Protein AF-0000000083612646 (afdb_homodimer)

Sequence (540 aa):
MTITIGLFGFGKTGSVVAKEIINDFECELKWVMRESAMHEGEYASKLLGFDHSEGKIYRIENICMDQFFKHNRVDVIIDFSSSSAVNVYKEAVKYGSKIVSAISNYDQEDIRKLKELSRQTAVLYSPNITVGINFLMEASKSLQKIAPNADIEIIEEHFRGKQDVSGTALRIAEELGLDKEQHVNSIRVGGIVGKHEVVFGLPNQTIRIVHESHNRAAFGQGAIYASKWIMGKETGIYSMEQALSLIMSGEEDLEKDAERFIADVPIKTSMTITIGLFGFGKTGSVVAKEIINDFECELKWVMRESAMHEGEYASKLLGFDHSEGKIYRIENICMDQFFKHNRVDVIIDFSSSSAVNVYKEAVKYGSKIVSAISNYDQEDIRKLKELSRQTAVLYSPNITVGINFLMEASKSLQKIAPNADIEIIEEHFRGKQDVSGTALRIAEELGLDKEQHVNSIRVGGIVGKHEVVFGLPNQTIRIVHESHNRAAFGQGAIYASKWIMGKETGIYSMEQALSLIMSGEEDLEKDAERFIADVPIKTS

Nearest PDB structures (foldseek):
  4ywj-assembly1_A  TM=8.643E-01  e=4.772E-23  Pseudomonas aeruginosa PAO1
  1vm6-assembly1_C  TM=8.651E-01  e=1.010E-22  Thermotoga maritima
  8d57-assembly2_F  TM=8.570E-01  e=3.311E-22  Acinetobacter baumannii
  3qy9-assembly1_A  TM=7.838E-01  e=2.491E-19  Staphylococcus aureus subsp. aureus COL
  3qy9-assembly1_D  TM=7.714E-01  e=3.229E-18  Staphylococcus aureus subsp. aureus COL

InterPro domains:
  IPR000846 Dihydrodipicolinate reductase, N-terminal [PF01113] (3-128)
  IPR022663 Dihydrodipicolinate reductase, C-terminal [PF05173] (132-244)
  IPR023940 Dihydrodipicolinate reductase [PIRSF000161] (2-245)
  IPR023940 Dihydrodipicolinate reductase [PTHR20836] (11-244)
  IPR036291 NAD(P)-binding domain superfamily [SSF51735] (3-246)

Secondary structure (DSSP, 8-state):
-PEEEEEE--SHHHHHHHHHHHH-TTEEEEEEEESS-TTTTSBHHHHTT-SS---EEEEGGG--HHHHHHHS--SEEEE-S-GGGGGGHHHHHTTT-EEEE--S---HHHHHHHHHHHTTSEEEE-SS--HHHHHHHHHHHHHHHH-TT-EEEEEEEE-TT--SPPHHHHHHHHHTT--HHHHEEEEE-TT--EEEEEEEEETTEEEEEEEEE-STHHHHHHHHHHHHHHTT--SEEE-HHHHHHHHHTT-----TTHHHHHHTS-----/-PEEEEEE--SHHHHHHHHHHHH-TTEEEEEEEESS-TTTTSBHHHHTT-SS---EEEEGGG--HHHHHHHS--SEEEE-S-GGGGGGHHHHHTTT-EEEE--S---HHHHHHHHHHHTTSEEEE-SS--HHHHHHHHHHHHHHHH-TT-EEEEEEEE-TT--SPPHHHHHHHHHTT--HHHHEEEEE-TT--EEEEEEEEETTEEEEEEEEE-STHHHHHHHHHHHHHHTT--SEEE-HHHHHHHHHTT-----TTHHHHHHTS-----

Solvent-accessible surface area (backbone atoms only — not comparable to full-atom values): 28483 Å² total; per-residue (Å²): 135,66,46,33,28,32,34,31,26,66,54,82,65,22,44,40,26,48,51,46,38,61,71,34,89,55,37,39,42,60,31,31,35,30,79,58,70,75,62,53,74,35,33,51,30,44,78,71,72,45,92,56,88,35,16,42,26,40,37,55,88,79,48,62,56,53,62,48,27,70,77,57,65,35,53,30,36,39,32,56,50,63,71,68,56,66,77,53,46,65,44,36,42,74,67,62,22,26,41,38,35,40,53,78,72,66,51,66,69,51,49,52,51,50,54,58,48,9,74,76,25,29,28,35,53,26,52,69,43,31,62,50,58,29,45,47,49,52,51,48,52,35,48,39,69,76,42,73,83,43,47,70,41,34,39,36,36,24,21,57,81,61,80,69,80,56,65,65,59,49,48,50,25,54,76,70,71,45,60,51,85,81,34,53,42,81,45,61,47,73,81,40,66,33,32,42,33,43,38,37,42,46,85,42,30,38,34,38,38,37,28,34,40,69,43,71,50,24,47,19,54,15,49,51,50,50,51,62,59,48,73,79,48,63,60,29,54,43,33,55,52,55,58,50,50,34,60,56,46,66,45,64,90,70,85,77,71,50,67,65,62,66,70,72,55,80,68,78,72,127,135,66,46,34,28,31,32,32,26,66,53,82,65,20,44,41,26,48,52,45,38,63,70,32,89,54,37,39,41,62,31,29,35,29,80,57,69,76,64,53,73,37,33,50,32,45,78,71,70,43,93,57,88,35,16,42,26,41,38,55,87,79,49,62,58,53,62,48,27,69,78,57,65,37,52,29,36,40,32,56,51,63,69,68,58,66,76,54,46,65,43,36,42,76,66,63,23,26,41,38,33,39,53,77,72,65,51,71,68,52,48,50,50,52,53,58,50,7,74,76,25,29,28,34,52,28,53,70,42,29,62,51,60,30,46,46,48,53,53,47,53,37,48,41,69,76,42,72,85,44,46,68,41,34,40,36,36,27,21,55,83,60,82,68,80,55,66,65,58,49,48,50,25,55,76,70,72,43,60,50,86,81,34,54,44,81,45,62,48,72,81,39,65,34,31,42,34,44,39,38,42,46,86,42,31,40,32,38,40,35,26,34,39,69,41,72,51,24,48,20,53,15,49,51,49,50,52,62,58,48,71,79,47,63,60,30,56,42,33,56,53,54,58,49,49,34,60,58,47,66,46,65,93,70,85,77,68,50,69,63,65,67,67,72,54,78,72,76,72,126

Radius of gyration: 27.68 Å; Cα contacts (8 Å, |Δi|>4): 1095; chains: 2; bounding box: 59×87×60 Å

Organism: NCBI:txid2304605

pLDDT: mean 90.21, std 16.61, range [21.27, 98.75]

Foldseek 3Di:
DAFEEEEEDCPPLRLLLVVLQVPDPRYFAAAYEYQDCPCAQHASCVVVPHDDGGHHYHHPVPDDLLVCLVVRAGQEYEYPYELVCLVSVLSNLVVHYEYEYLHDDHAPVSVVSQQVSLQRAEYEYHVPLFLQLLCLLLVVLVVCVVPVPWDKAKEKEAAQPDDDDDPSSVVSCVSSVHDCVVGYHYHHHHHFHMKMKMWTHDVPDIDMRIDGDPDSSSNSVSSVVVSVQRSPAGRAYHYSNRSVVCVVVVPPHDPPDRPPVVPPPPNPDD/DAFEEEEEDCPPLRLLLVVLQVPDPRYFAAAYEYQDCPCAQAASCVVVPHDDGGHHYHHPVPDDLLVCLVVRAGQEYEYPYELVCLVSVLSNLVVHYEYEYLHDDHAPVSVVSQQVSLQRAEYEYHVPLFLQLLCLLLVVLVVCVVPVPWDKAKEKEAAQPDDDDDPSSVVSCVSSVHDCVVGYHYHHHHHFHMKMKMWTHDVPDIDMRIDGDPDSSSNSVSSVVVSVQRSPAGRAYHYSNRSVVCVVVVPPHDPPDRPPVVPPPPNPDD

Structure (mmCIF, N/CA/C/O backbone):
data_AF-0000000083612646-model_v1
#
loop_
_entity.id
_entity.type
_entity.pdbx_description
1 polymer '4-hydroxy-tetrahydrodipicolinate reductase'
#
loop_
_atom_site.group_PDB
_atom_site.id
_atom_site.type_symbol
_atom_site.label_atom_id
_atom_site.label_alt_id
_atom_site.label_comp_id
_atom_site.label_asym_id
_atom_site.label_entity_id
_atom_site.label_seq_id
_atom_site.pdbx_PDB_ins_code
_atom_site.Cartn_x
_atom_site.Cartn_y
_atom_site.Cartn_z
_atom_site.occupancy
_atom_site.B_iso_or_equiv
_atom_site.auth_seq_id
_atom_site.auth_comp_id
_atom_site.auth_asym_id
_atom_site.auth_atom_id
_atom_site.pdbx_PDB_model_num
ATOM 1 N N . MET A 1 1 ? -12.859 -15 -25.375 1 70.75 1 MET A N 1
ATOM 2 C CA . MET A 1 1 ? -12.039 -16.156 -25.734 1 70.75 1 MET A CA 1
ATOM 3 C C . MET A 1 1 ? -11.328 -16.719 -24.516 1 70.75 1 MET A C 1
ATOM 5 O O . MET A 1 1 ? -10.898 -15.969 -23.641 1 70.75 1 MET A O 1
ATOM 9 N N . THR A 1 2 ? -11.305 -18.047 -24.203 1 93.5 2 THR A N 1
ATOM 10 C CA . THR A 1 2 ? -10.734 -18.734 -23.047 1 93.5 2 THR A CA 1
ATOM 11 C C . THR A 1 2 ? -9.227 -18.891 -23.203 1 93.5 2 THR A C 1
ATOM 13 O O . THR A 1 2 ? -8.734 -19.203 -24.297 1 93.5 2 THR A O 1
ATOM 16 N N . ILE A 1 3 ? -8.453 -18.562 -22.281 1 97.94 3 ILE A N 1
ATOM 17 C CA . ILE A 1 3 ? -7.004 -18.703 -22.297 1 97.94 3 ILE A CA 1
ATOM 18 C C . ILE A 1 3 ? -6.629 -20.172 -22.062 1 97.94 3 ILE A C 1
ATOM 20 O O . ILE A 1 3 ? -6.969 -20.734 -21.016 1 97.94 3 ILE A O 1
ATOM 24 N N . THR A 1 4 ? -5.945 -20.703 -23.047 1 98.69 4 THR A N 1
ATOM 25 C CA . THR A 1 4 ? -5.527 -22.094 -22.922 1 98.69 4 THR A CA 1
ATOM 26 C C . THR A 1 4 ? -4.191 -22.188 -22.188 1 98.69 4 THR A C 1
ATOM 28 O O . THR A 1 4 ? -3.264 -21.438 -22.484 1 98.69 4 THR A O 1
ATOM 31 N N . ILE A 1 5 ? -4.148 -23.203 -21.234 1 98.75 5 ILE A N 1
ATOM 32 C CA . ILE A 1 5 ? -2.992 -23.266 -20.359 1 98.75 5 ILE A CA 1
ATOM 33 C C . ILE A 1 5 ? -2.396 -24.672 -20.375 1 98.75 5 ILE A C 1
ATOM 35 O O . ILE A 1 5 ? -3.129 -25.656 -20.328 1 98.75 5 ILE A O 1
ATOM 39 N N . GLY A 1 6 ? -1.112 -24.766 -20.562 1 98.62 6 GLY A N 1
ATOM 40 C CA . GLY A 1 6 ? -0.334 -25.938 -20.219 1 98.62 6 GLY A CA 1
ATOM 41 C C . GLY A 1 6 ? 0.391 -25.812 -18.891 1 98.62 6 GLY A C 1
ATOM 42 O O . GLY A 1 6 ? 0.923 -24.734 -18.562 1 98.62 6 GLY A O 1
ATOM 43 N N . LEU A 1 7 ? 0.457 -26.859 -18.109 1 98.56 7 LEU A N 1
ATOM 44 C CA . LEU A 1 7 ? 1.027 -26.797 -16.766 1 98.56 7 LEU A CA 1
ATOM 45 C C . LEU A 1 7 ? 2.17 -27.797 -16.625 1 98.56 7 LEU A C 1
ATOM 47 O O . LEU A 1 7 ? 2.023 -28.984 -16.969 1 98.56 7 LEU A O 1
ATOM 51 N N . PHE A 1 8 ? 3.291 -27.25 -16.203 1 97.62 8 PHE A N 1
ATOM 52 C CA . PHE A 1 8 ? 4.395 -28.125 -15.82 1 97.62 8 PHE A CA 1
ATOM 53 C C . PHE A 1 8 ? 4.402 -28.359 -14.312 1 97.62 8 PHE A C 1
ATOM 55 O O . PHE A 1 8 ? 4.52 -27.406 -13.539 1 97.62 8 PHE A O 1
ATOM 62 N N . GLY A 1 9 ? 4.266 -29.547 -13.945 1 96 9 GLY A N 1
ATOM 63 C CA . GLY A 1 9 ? 4.266 -29.906 -12.539 1 96 9 GLY A CA 1
ATOM 64 C C . GLY A 1 9 ? 2.885 -30.25 -12.008 1 96 9 GLY A C 1
ATOM 65 O O . GLY A 1 9 ? 1.945 -29.469 -12.156 1 96 9 GLY A O 1
ATOM 66 N N . PHE A 1 10 ? 2.773 -31.391 -11.32 1 96.62 10 PHE A N 1
ATOM 67 C CA . PHE A 1 10 ? 1.521 -31.828 -10.727 1 96.62 10 PHE A CA 1
ATOM 68 C C . PHE A 1 10 ? 1.768 -32.469 -9.359 1 96.62 10 PHE A C 1
ATOM 70 O O . PHE A 1 10 ? 1.171 -33.5 -9.023 1 96.62 10 PHE A O 1
ATOM 77 N N . GLY A 1 11 ? 2.725 -31.922 -8.727 1 93.56 11 GLY A N 1
ATOM 78 C CA . GLY A 1 11 ? 2.961 -32.281 -7.34 1 93.56 11 GLY A CA 1
ATOM 79 C C . GLY A 1 11 ? 2.014 -31.594 -6.375 1 93.56 11 GLY A C 1
ATOM 80 O O . GLY A 1 11 ? 0.851 -31.359 -6.703 1 93.56 11 GLY A O 1
ATOM 81 N N . LYS A 1 12 ? 2.5 -31.312 -5.164 1 90.81 12 LYS A N 1
ATOM 82 C CA . LYS A 1 12 ? 1.698 -30.719 -4.105 1 90.81 12 LYS A CA 1
ATOM 83 C C . LYS A 1 12 ? 1.146 -29.359 -4.535 1 90.81 12 LYS A C 1
ATOM 85 O O . LYS A 1 12 ? -0.056 -29.109 -4.426 1 90.81 12 LYS A O 1
ATOM 90 N N . THR A 1 13 ? 1.965 -28.5 -5.02 1 91.06 13 THR A N 1
ATOM 91 C CA . THR A 1 13 ? 1.544 -27.156 -5.438 1 91.06 13 THR A CA 1
ATOM 92 C C . THR A 1 13 ? 0.9 -27.203 -6.82 1 91.06 13 THR A C 1
ATOM 94 O O . THR A 1 13 ? -0.141 -26.594 -7.051 1 91.06 13 THR A O 1
ATOM 97 N N . GLY A 1 14 ? 1.459 -27.984 -7.668 1 95.06 14 GLY A N 1
ATOM 98 C CA . GLY A 1 14 ? 0.963 -28.062 -9.031 1 95.06 14 GLY A CA 1
ATOM 99 C C . GLY A 1 14 ? -0.474 -28.547 -9.117 1 95.06 14 GLY A C 1
ATOM 100 O O . GLY A 1 14 ? -1.251 -28.047 -9.938 1 95.06 14 GLY A O 1
ATOM 101 N N . SER A 1 15 ? -0.782 -29.516 -8.328 1 96.56 15 SER A N 1
ATOM 102 C CA . SER A 1 15 ? -2.145 -30.031 -8.352 1 96.56 15 SER A CA 1
ATOM 103 C C . SER A 1 15 ? -3.145 -29 -7.859 1 96.56 15 SER A C 1
ATOM 105 O O . SER A 1 15 ? -4.262 -28.906 -8.375 1 96.56 15 SER A O 1
ATOM 107 N N . VAL A 1 16 ? -2.764 -28.203 -6.914 1 95.81 16 VAL A N 1
ATOM 108 C CA . VAL A 1 16 ? -3.607 -27.141 -6.398 1 95.81 16 VAL A CA 1
ATOM 109 C C . VAL A 1 16 ? -3.787 -26.062 -7.469 1 95.81 16 VAL A C 1
ATOM 111 O O . VAL A 1 16 ? -4.895 -25.547 -7.668 1 95.81 16 VAL A O 1
ATOM 114 N N . VAL A 1 17 ? -2.729 -25.781 -8.156 1 96.94 17 VAL A N 1
ATOM 115 C CA . VAL A 1 17 ? -2.768 -24.797 -9.234 1 96.94 17 VAL A CA 1
ATOM 116 C C . VAL A 1 17 ? -3.68 -25.297 -10.352 1 96.94 17 VAL A C 1
ATOM 118 O O . VAL A 1 17 ? -4.508 -24.547 -10.875 1 96.94 17 VAL A O 1
ATOM 121 N N . ALA A 1 18 ? -3.551 -26.578 -10.656 1 98.19 18 ALA A N 1
ATOM 122 C CA . ALA A 1 18 ? -4.414 -27.172 -11.672 1 98.19 18 ALA A CA 1
ATOM 123 C C . ALA A 1 18 ? -5.887 -27 -11.305 1 98.19 18 ALA A C 1
ATOM 125 O O . ALA A 1 18 ? -6.707 -26.641 -12.156 1 98.19 18 ALA A O 1
ATOM 126 N N . LYS A 1 19 ? -6.156 -27.25 -10.094 1 98 19 LYS A N 1
ATOM 127 C CA . LYS A 1 19 ? -7.531 -27.125 -9.625 1 98 19 LYS A CA 1
ATOM 128 C C . LYS A 1 19 ? -8.055 -25.703 -9.812 1 98 19 LYS A C 1
ATOM 130 O O . LYS A 1 19 ? -9.18 -25.5 -10.273 1 98 19 LYS A O 1
ATOM 135 N N . GLU A 1 20 ? -7.223 -24.75 -9.469 1 97 20 GLU A N 1
ATOM 136 C CA . GLU A 1 20 ? -7.605 -23.344 -9.625 1 97 20 GLU A CA 1
ATOM 137 C C . GLU A 1 20 ? -7.84 -23 -11.094 1 97 20 GLU A C 1
ATOM 139 O O . GLU A 1 20 ? -8.773 -22.266 -11.422 1 97 20 GLU A O 1
ATOM 144 N N . ILE A 1 21 ? -7.02 -23.5 -11.992 1 97.88 21 ILE A N 1
ATOM 145 C CA . ILE A 1 21 ? -7.148 -23.234 -13.422 1 97.88 21 ILE A CA 1
ATOM 146 C C . ILE A 1 21 ? -8.469 -23.812 -13.93 1 97.88 21 ILE A C 1
ATOM 148 O O . ILE A 1 21 ? -9.211 -23.141 -14.648 1 97.88 21 ILE A O 1
ATOM 152 N N . ILE A 1 22 ? -8.734 -25.031 -13.5 1 98 22 ILE A N 1
ATOM 153 C CA . ILE A 1 22 ? -9.93 -25.734 -13.945 1 98 22 ILE A CA 1
ATOM 154 C C . ILE A 1 22 ? -11.172 -25 -13.453 1 98 22 ILE A C 1
ATOM 156 O O . ILE A 1 22 ? -12.188 -24.922 -14.156 1 98 22 ILE A O 1
ATOM 160 N N . ASN A 1 23 ? -11.117 -24.359 -12.312 1 96.56 23 ASN A N 1
ATOM 161 C CA . ASN A 1 23 ? -12.234 -23.641 -11.711 1 96.56 23 ASN A CA 1
ATOM 162 C C . ASN A 1 23 ? -12.422 -22.266 -12.32 1 96.56 23 ASN A C 1
ATOM 164 O O . ASN A 1 23 ? -13.453 -21.625 -12.125 1 96.56 23 ASN A O 1
ATOM 168 N N . ASP A 1 24 ? -11.438 -21.766 -13.016 1 95.56 24 ASP A N 1
ATOM 169 C CA . ASP A 1 24 ? -11.508 -20.422 -13.586 1 95.56 24 ASP A CA 1
ATOM 170 C C . ASP A 1 24 ? -12.273 -20.422 -14.906 1 95.56 24 ASP A C 1
ATOM 172 O O . ASP A 1 24 ? -11.977 -21.203 -15.805 1 95.56 24 ASP A O 1
ATOM 176 N N . PHE A 1 25 ? -13.172 -19.531 -15.055 1 94.31 25 PHE A N 1
ATOM 177 C CA . PHE A 1 25 ? -14.07 -19.562 -16.203 1 94.31 25 PHE A CA 1
ATOM 178 C C . PHE A 1 25 ? -13.398 -18.984 -17.438 1 94.31 25 PHE A C 1
ATOM 180 O O . PHE A 1 25 ? -13.883 -19.156 -18.562 1 94.31 25 PHE A O 1
ATOM 187 N N . GLU A 1 26 ? -12.266 -18.312 -17.266 1 96.44 26 GLU A N 1
ATOM 188 C CA . GLU A 1 26 ? -11.586 -17.688 -18.391 1 96.44 26 GLU A CA 1
ATOM 189 C C . GLU A 1 26 ? -10.398 -18.531 -18.859 1 96.44 26 GLU A C 1
ATOM 191 O O . GLU A 1 26 ? -9.695 -18.156 -19.797 1 96.44 26 GLU A O 1
ATOM 196 N N . CYS A 1 27 ? -10.188 -19.688 -18.156 1 97.88 27 CYS A N 1
ATOM 197 C CA . CYS A 1 27 ? -9.031 -20.5 -18.484 1 97.88 27 CYS A CA 1
ATOM 198 C C . CYS A 1 27 ? -9.445 -21.953 -18.75 1 97.88 27 CYS A C 1
ATOM 200 O O . CYS A 1 27 ? -10.492 -22.391 -18.281 1 97.88 27 CYS A O 1
ATOM 202 N N . GLU A 1 28 ? -8.602 -22.578 -19.547 1 98.31 28 GLU A N 1
ATOM 203 C CA . GLU A 1 28 ? -8.75 -24 -19.828 1 98.31 28 GLU A CA 1
ATOM 204 C C . GLU A 1 28 ? -7.418 -24.734 -19.688 1 98.31 28 GLU A C 1
ATOM 206 O O . GLU A 1 28 ? -6.438 -24.375 -20.328 1 98.31 28 GLU A O 1
ATOM 211 N N . LEU A 1 29 ? -7.434 -25.766 -18.844 1 98.69 29 LEU A N 1
ATOM 212 C CA . LEU A 1 29 ? -6.246 -26.594 -18.719 1 98.69 29 LEU A CA 1
ATOM 213 C C . LEU A 1 29 ? -6.188 -27.641 -19.828 1 98.69 29 LEU A C 1
ATOM 215 O O . LEU A 1 29 ? -6.961 -28.594 -19.828 1 98.69 29 LEU A O 1
ATOM 219 N N . LYS A 1 30 ? -5.242 -27.484 -20.688 1 98.44 30 LYS A N 1
ATOM 220 C CA . LYS A 1 30 ? -5.184 -28.375 -21.844 1 98.44 30 LYS A CA 1
ATOM 221 C C . LYS A 1 30 ? -4.391 -29.641 -21.531 1 98.44 30 LYS A C 1
ATOM 223 O O . LYS A 1 30 ? -4.809 -30.734 -21.891 1 98.44 30 LYS A O 1
ATOM 228 N N . TRP A 1 31 ? -3.309 -29.406 -20.922 1 98.25 31 TRP A N 1
ATOM 229 C CA . TRP A 1 31 ? -2.465 -30.547 -20.594 1 98.25 31 TRP A CA 1
ATOM 230 C C . TRP A 1 31 ? -1.59 -30.25 -19.391 1 98.25 31 TRP A C 1
ATOM 232 O O . TRP A 1 31 ? -1.42 -29.094 -19 1 98.25 31 TRP A O 1
ATOM 242 N N . VAL A 1 32 ? -1.136 -31.312 -18.75 1 98.19 32 VAL A N 1
ATOM 243 C CA . VAL A 1 32 ? -0.177 -31.281 -17.641 1 98.19 32 VAL A CA 1
ATOM 244 C C . VAL A 1 32 ? 1.035 -32.156 -17.984 1 98.19 32 VAL A C 1
ATOM 246 O O . VAL A 1 32 ? 0.889 -33.25 -18.531 1 98.19 32 VAL A O 1
ATOM 249 N N . MET A 1 33 ? 2.154 -31.578 -17.75 1 96.5 33 MET A N 1
ATOM 250 C CA . MET A 1 33 ? 3.387 -32.312 -17.984 1 96.5 33 MET A CA 1
ATOM 251 C C . MET A 1 33 ? 4.137 -32.562 -16.672 1 96.5 33 MET A C 1
ATOM 253 O O . MET A 1 33 ? 4.258 -31.641 -15.859 1 96.5 33 MET A O 1
ATOM 257 N N . ARG A 1 34 ? 4.582 -33.75 -16.484 1 93.88 34 ARG A N 1
ATOM 258 C CA . ARG A 1 34 ? 5.359 -34.062 -15.297 1 93.88 34 ARG A CA 1
ATOM 259 C C . ARG A 1 34 ? 6.508 -35.031 -15.625 1 93.88 34 ARG A C 1
ATOM 261 O O . ARG A 1 34 ? 6.488 -35.688 -16.656 1 93.88 34 ARG A O 1
ATOM 268 N N . GLU A 1 35 ? 7.477 -35.125 -14.773 1 90.06 35 GLU A N 1
ATOM 269 C CA . GLU A 1 35 ? 8.625 -36 -14.938 1 90.06 35 GLU A CA 1
ATOM 270 C C . GLU A 1 35 ? 8.273 -37.438 -14.523 1 90.06 35 GLU A C 1
ATOM 272 O O . GLU A 1 35 ? 8.664 -38.375 -15.188 1 90.06 35 GLU A O 1
ATOM 277 N N . SER A 1 36 ? 7.512 -37.5 -13.445 1 90.56 36 SER A N 1
ATOM 278 C CA . SER A 1 36 ? 7.141 -38.812 -12.922 1 90.56 36 SER A CA 1
ATOM 279 C C . SER A 1 36 ? 6.094 -39.5 -13.797 1 90.56 36 SER A C 1
ATOM 281 O O . SER A 1 36 ? 5.285 -38.812 -14.438 1 90.56 36 SER A O 1
ATOM 283 N N . ALA A 1 37 ? 6.055 -40.781 -13.797 1 91.38 37 ALA A N 1
ATOM 284 C CA . ALA A 1 37 ? 5.082 -41.531 -14.578 1 91.38 37 ALA A CA 1
ATOM 285 C C . ALA A 1 37 ? 3.738 -41.594 -13.859 1 91.38 37 ALA A C 1
ATOM 287 O O . ALA A 1 37 ? 2.75 -42.094 -14.422 1 91.38 37 ALA A O 1
ATOM 288 N N . MET A 1 38 ? 3.771 -41.062 -12.719 1 91.69 38 MET A N 1
ATOM 289 C CA . MET A 1 38 ? 2.553 -41.125 -11.922 1 91.69 38 MET A CA 1
ATOM 290 C C . MET A 1 38 ? 1.389 -40.469 -12.648 1 91.69 38 MET A C 1
ATOM 292 O O . MET A 1 38 ? 1.514 -39.312 -13.125 1 91.69 38 MET A O 1
ATOM 296 N N . HIS A 1 39 ? 0.273 -41.188 -12.883 1 93.06 39 HIS A N 1
ATOM 297 C CA . HIS A 1 39 ? -0.996 -40.719 -13.422 1 93.06 39 HIS A CA 1
ATOM 298 C C . HIS A 1 39 ? -0.885 -40.438 -14.914 1 93.06 39 HIS A C 1
ATOM 300 O O . HIS A 1 39 ? -1.696 -39.688 -15.461 1 93.06 39 HIS A O 1
ATOM 306 N N . GLU A 1 40 ? 0.195 -40.906 -15.531 1 94.25 40 GLU A N 1
ATOM 307 C CA . GLU A 1 40 ? 0.338 -40.688 -16.969 1 94.25 40 GLU A CA 1
ATOM 308 C C . GLU A 1 40 ? -0.901 -41.156 -17.719 1 94.25 40 GLU A C 1
ATOM 310 O O . GLU A 1 40 ? -1.393 -42.281 -17.484 1 94.25 40 GLU A O 1
ATOM 315 N N . GLY A 1 41 ? -1.351 -40.344 -18.531 1 95 41 GLY A N 1
ATOM 316 C CA . GLY A 1 41 ? -2.492 -40.688 -19.359 1 95 41 GLY A CA 1
ATOM 317 C C . GLY A 1 41 ? -3.822 -40.312 -18.75 1 95 41 GLY A C 1
ATOM 318 O O . GLY A 1 41 ? -4.84 -40.25 -19.438 1 95 41 GLY A O 1
ATOM 319 N N . GLU A 1 42 ? -3.828 -40 -17.531 1 97.12 42 GLU A N 1
ATOM 320 C CA . GLU A 1 42 ? -5.043 -39.594 -16.828 1 97.12 42 GLU A CA 1
ATOM 321 C C . GLU A 1 42 ? -5.309 -38.125 -17.016 1 97.12 42 GLU A C 1
ATOM 323 O O . GLU A 1 42 ? -4.5 -37.406 -17.625 1 97.12 42 GLU A O 1
ATOM 328 N N . TYR A 1 43 ? -6.504 -37.781 -16.609 1 98.12 43 TYR A N 1
ATOM 329 C CA . TYR A 1 43 ? -6.867 -36.344 -16.672 1 98.12 43 TYR A CA 1
ATOM 330 C C . TYR A 1 43 ? -6.785 -35.719 -15.289 1 98.12 43 TYR A C 1
ATOM 332 O O . TYR A 1 43 ? -7.312 -36.25 -14.312 1 98.12 43 TYR A O 1
ATOM 340 N N . ALA A 1 44 ? -6.086 -34.562 -15.258 1 98.25 44 ALA A N 1
ATOM 341 C CA . ALA A 1 44 ? -5.957 -33.844 -14 1 98.25 44 ALA A CA 1
ATOM 342 C C . ALA A 1 44 ? -7.32 -33.562 -13.367 1 98.25 44 ALA A C 1
ATOM 344 O O . ALA A 1 44 ? -7.5 -33.75 -12.164 1 98.25 44 ALA A O 1
ATOM 345 N N . SER A 1 45 ? -8.289 -33.188 -14.148 1 98.12 45 SER A N 1
ATOM 346 C CA . SER A 1 45 ? -9.633 -32.875 -13.656 1 98.12 45 SER A CA 1
ATOM 347 C C . SER A 1 45 ? -10.242 -34.062 -12.93 1 98.12 45 SER A C 1
ATOM 349 O O . SER A 1 45 ? -10.789 -33.938 -11.836 1 98.12 45 SER A O 1
ATOM 351 N N . LYS A 1 46 ? -10.07 -35.219 -13.492 1 97.44 46 LYS A N 1
ATOM 352 C CA . LYS A 1 46 ? -10.633 -36.406 -12.891 1 97.44 46 LYS A CA 1
ATOM 353 C C . LYS A 1 46 ? -9.945 -36.75 -11.57 1 97.44 46 LYS A C 1
ATOM 355 O O . LYS A 1 46 ? -10.609 -37.094 -10.594 1 97.44 46 LYS A O 1
ATOM 360 N N . LEU A 1 47 ? -8.672 -36.625 -11.602 1 97.25 47 LEU A N 1
ATOM 361 C CA . LEU A 1 47 ? -7.906 -36.906 -10.391 1 97.25 47 LEU A CA 1
ATOM 362 C C . LEU A 1 47 ? -8.281 -35.906 -9.281 1 97.25 47 LEU A C 1
ATOM 364 O O . LEU A 1 47 ? -8.156 -36.25 -8.102 1 97.25 47 LEU A O 1
ATOM 368 N N . LEU A 1 48 ? -8.758 -34.781 -9.68 1 97.38 48 LEU A N 1
ATOM 369 C CA . LEU A 1 48 ? -9.062 -33.719 -8.719 1 97.38 48 LEU A CA 1
ATOM 370 C C . LEU A 1 48 ? -10.547 -33.688 -8.391 1 97.38 48 LEU A C 1
ATOM 372 O O . LEU A 1 48 ? -11.031 -32.781 -7.723 1 97.38 48 LEU A O 1
ATOM 376 N N . GLY A 1 49 ? -11.32 -34.562 -8.945 1 96.56 49 GLY A N 1
ATOM 377 C CA . GLY A 1 49 ? -12.688 -34.781 -8.5 1 96.56 49 GLY A CA 1
ATOM 378 C C . GLY A 1 49 ? -13.727 -34.156 -9.414 1 96.56 49 GLY A C 1
ATOM 379 O O . GLY A 1 49 ? -14.898 -34.062 -9.055 1 96.56 49 GLY A O 1
ATOM 380 N N . PHE A 1 50 ? -13.312 -33.781 -10.539 1 97.12 50 PHE A N 1
ATOM 381 C CA . PHE A 1 50 ? -14.266 -33.188 -11.484 1 97.12 50 PHE A CA 1
ATOM 382 C C . PHE A 1 50 ? -14.852 -34.281 -12.383 1 97.12 50 PHE A C 1
ATOM 384 O O . PHE A 1 50 ? -14.25 -35.344 -12.539 1 97.12 50 PHE A O 1
ATOM 391 N N . ASP A 1 51 ? -15.945 -33.969 -13.062 1 95.5 51 ASP A N 1
ATOM 392 C CA . ASP A 1 51 ? -16.656 -34.969 -13.859 1 95.5 51 ASP A CA 1
ATOM 393 C C . ASP A 1 51 ? -16.266 -34.844 -15.336 1 95.5 51 ASP A C 1
ATOM 395 O O . ASP A 1 51 ? -16.531 -35.781 -16.125 1 95.5 51 ASP A O 1
ATOM 399 N N . HIS A 1 52 ? -15.648 -33.781 -15.664 1 96.44 52 HIS A N 1
ATOM 400 C CA . HIS A 1 52 ? -15.242 -33.625 -17.047 1 96.44 52 HIS A CA 1
ATOM 401 C C . HIS A 1 52 ? -13.766 -33.938 -17.25 1 96.44 52 HIS A C 1
ATOM 403 O O . HIS A 1 52 ? -13.047 -34.188 -16.281 1 96.44 52 HIS A O 1
ATOM 409 N N . SER A 1 53 ? -13.32 -34.062 -18.516 1 97 53 SER A N 1
ATOM 410 C CA . SER A 1 53 ? -11.93 -34.375 -18.844 1 97 53 SER A CA 1
ATOM 411 C C . SER A 1 53 ? -11.18 -33.125 -19.297 1 97 53 SER A C 1
ATOM 413 O O . SER A 1 53 ? -11.523 -32.531 -20.312 1 97 53 SER A O 1
ATOM 415 N N . GLU A 1 54 ? -10.211 -32.781 -18.422 1 96.5 54 GLU A N 1
ATOM 416 C CA . GLU A 1 54 ? -9.375 -31.625 -18.703 1 96.5 54 GLU A CA 1
ATOM 417 C C . GLU A 1 54 ? -7.961 -31.812 -18.172 1 96.5 54 GLU A C 1
ATOM 419 O O . GLU A 1 54 ? -7.77 -32.375 -17.094 1 96.5 54 GLU A O 1
ATOM 424 N N . GLY A 1 55 ? -7 -31.469 -18.938 1 98.06 55 GLY A N 1
ATOM 425 C CA . GLY A 1 55 ? -5.629 -31.5 -18.453 1 98.06 55 GLY A CA 1
ATOM 426 C C . GLY A 1 55 ? -5.027 -32.875 -18.469 1 98.06 55 GLY A C 1
ATOM 427 O O . GLY A 1 55 ? -4.562 -33.375 -17.438 1 98.06 55 GLY A O 1
ATOM 428 N N . LYS A 1 56 ? -5.016 -33.469 -19.688 1 97.94 56 LYS A N 1
ATOM 429 C CA . LYS A 1 56 ? -4.383 -34.75 -19.797 1 97.94 56 LYS A CA 1
ATOM 430 C C . LYS A 1 56 ? -2.926 -34.719 -19.344 1 97.94 56 LYS A C 1
ATOM 432 O O . LYS A 1 56 ? -2.197 -33.781 -19.672 1 97.94 56 LYS A O 1
ATOM 437 N N . ILE A 1 57 ? -2.52 -35.75 -18.594 1 97.69 57 ILE A N 1
ATOM 438 C CA . ILE A 1 57 ? -1.193 -35.75 -17.984 1 97.69 57 ILE A CA 1
ATOM 439 C C . ILE A 1 57 ? -0.231 -36.562 -18.875 1 97.69 57 ILE A C 1
ATOM 441 O O . ILE A 1 57 ? -0.517 -37.688 -19.25 1 97.69 57 ILE A O 1
ATOM 445 N N . TYR A 1 58 ? 0.828 -35.875 -19.172 1 96.69 58 TYR A N 1
ATOM 446 C CA . TYR A 1 58 ? 1.879 -36.5 -19.984 1 96.69 58 TYR A CA 1
ATOM 447 C C . TYR A 1 58 ? 3.193 -36.562 -19.203 1 96.69 58 TYR A C 1
ATOM 449 O O . TYR A 1 58 ? 3.436 -35.75 -18.312 1 96.69 58 TYR A O 1
ATOM 457 N N . ARG A 1 59 ? 3.992 -37.531 -19.578 1 94.94 59 ARG A N 1
ATOM 458 C CA . ARG A 1 59 ? 5.348 -37.625 -19.047 1 94.94 59 ARG A CA 1
ATOM 459 C C . ARG A 1 59 ? 6.352 -37 -20 1 94.94 59 ARG A C 1
ATOM 461 O O . ARG A 1 59 ? 6.348 -37.281 -21.203 1 94.94 59 ARG A O 1
ATOM 468 N N . ILE A 1 60 ? 7.223 -36.219 -19.469 1 91.31 60 ILE A N 1
ATOM 469 C CA . ILE A 1 60 ? 8.164 -35.438 -20.281 1 91.31 60 ILE A CA 1
ATOM 470 C C . ILE A 1 60 ? 9.086 -36.375 -21.047 1 91.31 60 ILE A C 1
ATOM 472 O O . ILE A 1 60 ? 9.453 -36.125 -22.188 1 91.31 60 ILE A O 1
ATOM 476 N N . GLU A 1 61 ? 9.609 -37.469 -20.469 1 87.56 61 GLU A N 1
ATOM 477 C CA . GLU A 1 61 ? 10.578 -38.375 -21.062 1 87.56 61 GLU A CA 1
ATOM 478 C C . GLU A 1 61 ? 9.984 -39.094 -22.281 1 87.56 61 GLU A C 1
ATOM 480 O O . GLU A 1 61 ? 10.719 -39.5 -23.188 1 87.56 61 GLU A O 1
ATOM 485 N N . ASN A 1 62 ? 8.781 -39.156 -22.469 1 81.25 62 ASN A N 1
ATOM 486 C CA . ASN A 1 62 ? 8.164 -39.969 -23.5 1 81.25 62 ASN A CA 1
ATOM 487 C C . ASN A 1 62 ? 7.621 -39.125 -24.641 1 81.25 62 ASN A C 1
ATOM 489 O O . ASN A 1 62 ? 6.832 -39.594 -25.469 1 81.25 62 ASN A O 1
ATOM 493 N N . ILE A 1 63 ? 8.117 -37.969 -24.703 1 88.19 63 ILE A N 1
ATOM 494 C CA . ILE A 1 63 ? 7.465 -37.094 -25.688 1 88.19 63 ILE A CA 1
ATOM 495 C C . ILE A 1 63 ? 8.516 -36.375 -26.516 1 88.19 63 ILE A C 1
ATOM 497 O O . ILE A 1 63 ? 9.539 -35.906 -25.984 1 88.19 63 ILE A O 1
ATOM 501 N N . CYS A 1 64 ? 8.273 -36.406 -27.812 1 93 64 CYS A N 1
ATOM 502 C CA . CYS A 1 64 ? 8.961 -35.406 -28.656 1 93 64 CYS A CA 1
ATOM 503 C C . CYS A 1 64 ? 8.375 -34.031 -28.469 1 93 64 CYS A C 1
ATOM 505 O O . CYS A 1 64 ? 7.32 -33.719 -29.031 1 93 64 CYS A O 1
ATOM 507 N N . MET A 1 65 ? 9.102 -33.25 -27.828 1 94.25 65 MET A N 1
ATOM 508 C CA . MET A 1 65 ? 8.555 -31.984 -27.344 1 94.25 65 MET A CA 1
ATOM 509 C C . MET A 1 65 ? 8.133 -31.078 -28.484 1 94.25 65 MET A C 1
ATOM 511 O O . MET A 1 65 ? 7.078 -30.438 -28.422 1 94.25 65 MET A O 1
ATOM 515 N N . ASP A 1 66 ? 8.906 -31 -29.531 1 95.19 66 ASP A N 1
ATOM 516 C CA . ASP A 1 66 ? 8.57 -30.156 -30.672 1 95.19 66 ASP A CA 1
ATOM 517 C C . ASP A 1 66 ? 7.23 -30.547 -31.281 1 95.19 66 ASP A C 1
ATOM 519 O O . ASP A 1 66 ? 6.348 -29.703 -31.453 1 95.19 66 ASP A O 1
ATOM 523 N N . GLN A 1 67 ? 7.098 -31.844 -31.531 1 96.12 67 GLN A N 1
ATOM 524 C CA . GLN A 1 67 ? 5.855 -32.344 -32.094 1 96.12 67 GLN A CA 1
ATOM 525 C C . GLN A 1 67 ? 4.691 -32.188 -31.125 1 96.12 67 GLN A C 1
ATOM 527 O O . GLN A 1 67 ? 3.572 -31.859 -31.547 1 96.12 67 GLN A O 1
ATOM 532 N N . PHE A 1 68 ? 4.953 -32.406 -29.922 1 96.88 68 PHE A N 1
ATOM 533 C CA . PHE A 1 68 ? 3.912 -32.281 -28.906 1 96.88 68 PHE A CA 1
ATOM 534 C C . PHE A 1 68 ? 3.328 -30.891 -28.891 1 96.88 68 PHE A C 1
ATOM 536 O O . PHE A 1 68 ? 2.109 -30.719 -28.953 1 96.88 68 PHE A O 1
ATOM 543 N N . PHE A 1 69 ? 4.207 -29.891 -28.844 1 97.25 69 PHE A N 1
ATOM 544 C CA . PHE A 1 69 ? 3.744 -28.5 -28.734 1 97.25 69 PHE A CA 1
ATOM 545 C C . PHE A 1 69 ? 3.08 -28.047 -30.016 1 97.25 69 PHE A C 1
ATOM 547 O O . PHE A 1 69 ? 2.168 -27.219 -30 1 97.25 69 PHE A O 1
ATOM 554 N N . LYS A 1 70 ? 3.553 -28.578 -31.125 1 96.31 70 LYS A N 1
ATOM 555 C CA . LYS A 1 70 ? 2.918 -28.281 -32.406 1 96.31 70 LYS A CA 1
ATOM 556 C C . LYS A 1 70 ? 1.447 -28.688 -32.406 1 96.31 70 LYS A C 1
ATOM 558 O O . LYS A 1 70 ? 0.591 -27.953 -32.906 1 96.31 70 LYS A O 1
ATOM 563 N N . HIS A 1 71 ? 1.164 -29.844 -31.797 1 97 71 HIS A N 1
ATOM 564 C CA . HIS A 1 71 ? -0.183 -30.391 -31.859 1 97 71 HIS A CA 1
ATOM 565 C C . HIS A 1 71 ? -0.985 -30.031 -30.625 1 97 71 HIS A C 1
ATOM 567 O O . HIS A 1 71 ? -2.199 -30.25 -30.578 1 97 71 HIS A O 1
ATOM 573 N N . ASN A 1 72 ? -0.324 -29.531 -29.594 1 97.44 72 ASN A N 1
ATOM 574 C CA . ASN A 1 72 ? -0.965 -29.188 -28.328 1 97.44 72 ASN A CA 1
ATOM 575 C C . ASN A 1 72 ? -0.619 -27.766 -27.891 1 97.44 72 ASN A C 1
ATOM 577 O O . ASN A 1 72 ? -0.235 -27.531 -26.75 1 97.44 72 ASN A O 1
ATOM 581 N N . ARG A 1 73 ? -0.799 -26.906 -28.844 1 96.94 73 ARG A N 1
ATOM 582 C CA . ARG A 1 73 ? -0.472 -25.516 -28.594 1 96.94 73 ARG A CA 1
ATOM 583 C C . ARG A 1 73 ? -1.336 -24.922 -27.484 1 96.94 73 ARG A C 1
ATOM 585 O O . ARG A 1 73 ? -2.527 -25.234 -27.406 1 96.94 73 ARG A O 1
ATOM 592 N N . VAL A 1 74 ? -0.724 -24.047 -26.672 1 98.44 74 VAL A N 1
ATOM 593 C CA . VAL A 1 74 ? -1.459 -23.312 -25.656 1 98.44 74 VAL A CA 1
ATOM 594 C C . VAL A 1 74 ? -1.039 -21.844 -25.656 1 98.44 74 VAL A C 1
ATOM 596 O O . VAL A 1 74 ? 0.023 -21.5 -26.188 1 98.44 74 VAL A O 1
ATOM 599 N N . ASP A 1 75 ? -1.918 -21.016 -25.141 1 98.38 75 ASP A N 1
ATOM 600 C CA . ASP A 1 75 ? -1.606 -19.594 -25.047 1 98.38 75 ASP A CA 1
ATOM 601 C C . ASP A 1 75 ? -0.491 -19.359 -24.031 1 98.38 75 ASP A C 1
ATOM 603 O O . ASP A 1 75 ? 0.408 -18.547 -24.266 1 98.38 75 ASP A O 1
ATOM 607 N N . VAL A 1 76 ? -0.576 -20.047 -22.906 1 98.75 76 VAL A N 1
ATOM 608 C CA . VAL A 1 76 ? 0.355 -19.797 -21.812 1 98.75 76 VAL A CA 1
ATOM 609 C C . VAL A 1 76 ? 0.806 -21.109 -21.188 1 98.75 76 VAL A C 1
ATOM 611 O O . VAL A 1 76 ? -0.006 -22.016 -20.984 1 98.75 76 VAL A O 1
ATOM 614 N N . ILE A 1 77 ? 2.062 -21.203 -20.875 1 98.56 77 ILE A N 1
ATOM 615 C CA . ILE A 1 77 ? 2.617 -22.281 -20.062 1 98.56 77 ILE A CA 1
ATOM 616 C C . ILE A 1 77 ? 2.9 -21.781 -18.656 1 98.56 77 ILE A C 1
ATOM 618 O O . ILE A 1 77 ? 3.559 -20.75 -18.469 1 98.56 77 ILE A O 1
ATOM 622 N N . ILE A 1 78 ? 2.348 -22.484 -17.688 1 98.44 78 ILE A N 1
ATOM 623 C CA . ILE A 1 78 ? 2.627 -22.219 -16.281 1 98.44 78 ILE A CA 1
ATOM 624 C C . ILE A 1 78 ? 3.551 -23.297 -15.719 1 98.44 78 ILE A C 1
ATOM 626 O O . ILE A 1 78 ? 3.301 -24.5 -15.906 1 98.44 78 ILE A O 1
ATOM 630 N N . ASP A 1 79 ? 4.586 -22.875 -15.023 1 98 79 ASP A N 1
ATOM 631 C CA . ASP A 1 79 ? 5.566 -23.859 -14.586 1 98 79 ASP A CA 1
ATOM 632 C C . ASP A 1 79 ? 5.75 -23.812 -13.07 1 98 79 ASP A C 1
ATOM 634 O O . ASP A 1 79 ? 6.262 -22.844 -12.523 1 98 79 ASP A O 1
ATOM 638 N N . PHE A 1 80 ? 5.379 -24.828 -12.359 1 95.56 80 PHE A N 1
ATOM 639 C CA . PHE A 1 80 ? 5.609 -25.062 -10.938 1 95.56 80 PHE A CA 1
ATOM 640 C C . PHE A 1 80 ? 6.426 -26.328 -10.719 1 95.56 80 PHE A C 1
ATOM 642 O O . PHE A 1 80 ? 6.332 -26.953 -9.664 1 95.56 80 PHE A O 1
ATOM 649 N N . SER A 1 81 ? 7.199 -26.703 -11.609 1 94 81 SER A N 1
ATOM 650 C CA . SER A 1 81 ? 7.922 -27.969 -11.578 1 94 81 SER A CA 1
ATOM 651 C C . SER A 1 81 ? 9.367 -27.766 -11.141 1 94 81 SER A C 1
ATOM 653 O O . SER A 1 81 ? 9.633 -27.156 -10.102 1 94 81 SER A O 1
ATOM 655 N N . SER A 1 82 ? 10.297 -28.375 -11.859 1 90.44 82 SER A N 1
ATOM 656 C CA . SER A 1 82 ? 11.727 -28.234 -11.578 1 90.44 82 SER A CA 1
ATOM 657 C C . SER A 1 82 ? 12.383 -27.266 -12.555 1 90.44 82 SER A C 1
ATOM 659 O O . SER A 1 82 ? 11.828 -26.969 -13.617 1 90.44 82 SER A O 1
ATOM 661 N N . SER A 1 83 ? 13.594 -26.828 -12.203 1 90.44 83 SER A N 1
ATOM 662 C CA . SER A 1 83 ? 14.32 -25.875 -13.039 1 90.44 83 SER A CA 1
ATOM 663 C C . SER A 1 83 ? 14.656 -26.469 -14.398 1 90.44 83 SER A C 1
ATOM 665 O O . SER A 1 83 ? 14.914 -25.734 -15.359 1 90.44 83 SER A O 1
ATOM 667 N N . SER A 1 84 ? 14.555 -27.719 -14.57 1 88.12 84 SER A N 1
ATOM 668 C CA . SER A 1 84 ? 14.953 -28.375 -15.812 1 88.12 84 SER A CA 1
ATOM 669 C C . SER A 1 84 ? 13.938 -28.125 -16.922 1 88.12 84 SER A C 1
ATOM 671 O O . SER A 1 84 ? 14.25 -28.266 -18.109 1 88.12 84 SER A O 1
ATOM 673 N N . ALA A 1 85 ? 12.773 -27.781 -16.547 1 89.56 85 ALA A N 1
ATOM 674 C CA . ALA A 1 85 ? 11.719 -27.594 -17.531 1 89.56 85 ALA A CA 1
ATOM 675 C C . ALA A 1 85 ? 12.031 -26.438 -18.469 1 89.56 85 ALA A C 1
ATOM 677 O O . ALA A 1 85 ? 11.484 -26.359 -19.578 1 89.56 85 ALA A O 1
ATOM 678 N N . VAL A 1 86 ? 12.875 -25.562 -18.031 1 92.12 86 VAL A N 1
ATOM 679 C CA . VAL A 1 86 ? 13.242 -24.375 -18.812 1 92.12 86 VAL A CA 1
ATOM 680 C C . VAL A 1 86 ? 13.836 -24.812 -20.141 1 92.12 86 VAL A C 1
ATOM 682 O O . VAL A 1 86 ? 13.727 -24.094 -21.141 1 92.12 86 VAL A O 1
ATOM 685 N N . ASN A 1 87 ? 14.344 -26.047 -20.25 1 91.81 87 ASN A N 1
ATOM 686 C CA . ASN A 1 87 ? 15.023 -26.547 -21.438 1 91.81 87 ASN A CA 1
ATOM 687 C C . ASN A 1 87 ? 14.039 -26.875 -22.547 1 91.81 87 ASN A C 1
ATOM 689 O O . ASN A 1 87 ? 14.43 -27.016 -23.719 1 91.81 87 ASN A O 1
ATOM 693 N N . VAL A 1 88 ? 12.828 -26.984 -22.203 1 92.56 88 VAL A N 1
ATOM 694 C CA . VAL A 1 88 ? 11.891 -27.438 -23.234 1 92.56 88 VAL A CA 1
ATOM 695 C C . VAL A 1 88 ? 10.953 -26.297 -23.625 1 92.56 88 VAL A C 1
ATOM 697 O O . VAL A 1 88 ? 10.195 -26.406 -24.578 1 92.56 88 VAL A O 1
ATOM 700 N N . TYR A 1 89 ? 10.984 -25.172 -22.953 1 93.88 89 TYR A N 1
ATOM 701 C CA . TYR A 1 89 ? 10.117 -24.047 -23.25 1 93.88 89 TYR A CA 1
ATOM 702 C C . TYR A 1 89 ? 10.281 -23.594 -24.688 1 93.88 89 TYR A C 1
ATOM 704 O O . TYR A 1 89 ? 9.32 -23.141 -25.312 1 93.88 89 TYR A O 1
ATOM 712 N N . LYS A 1 90 ? 11.594 -23.656 -25.172 1 93.62 90 LYS A N 1
ATOM 713 C CA . LYS A 1 90 ? 11.938 -23.141 -26.484 1 93.62 90 LYS A CA 1
ATOM 714 C C . LYS A 1 90 ? 11.062 -23.766 -27.578 1 93.62 90 LYS A C 1
ATOM 716 O O . LYS A 1 90 ? 10.703 -23.094 -28.547 1 93.62 90 LYS A O 1
ATOM 721 N N . GLU A 1 91 ? 10.766 -25.016 -27.406 1 95.5 91 GLU A N 1
ATOM 722 C CA . GLU A 1 91 ? 9.938 -25.719 -28.391 1 95.5 91 GLU A CA 1
ATOM 723 C C . GLU A 1 91 ? 8.508 -25.203 -28.375 1 95.5 91 GLU A C 1
ATOM 725 O O . GLU A 1 91 ? 7.84 -25.172 -29.422 1 95.5 91 GLU A O 1
ATOM 730 N N . ALA A 1 92 ? 8.016 -24.828 -27.219 1 95.81 92 ALA A N 1
ATOM 731 C CA . ALA A 1 92 ? 6.652 -24.297 -27.094 1 95.81 92 ALA A CA 1
ATOM 732 C C . ALA A 1 92 ? 6.555 -22.891 -27.641 1 95.81 92 ALA A C 1
ATOM 734 O O . ALA A 1 92 ? 5.559 -22.516 -28.266 1 95.81 92 ALA A O 1
ATOM 735 N N . VAL A 1 93 ? 7.57 -22.109 -27.391 1 96.81 93 VAL A N 1
ATOM 736 C CA . VAL A 1 93 ? 7.613 -20.703 -27.781 1 96.81 93 VAL A CA 1
ATOM 737 C C . VAL A 1 93 ? 7.559 -20.594 -29.312 1 96.81 93 VAL A C 1
ATOM 739 O O . VAL A 1 93 ? 6.969 -19.656 -29.844 1 96.81 93 VAL A O 1
ATOM 742 N N . LYS A 1 94 ? 8.086 -21.609 -29.969 1 95.44 94 LYS A N 1
ATOM 743 C CA . LYS A 1 94 ? 8.062 -21.656 -31.438 1 95.44 94 LYS A CA 1
ATOM 744 C C . LYS A 1 94 ? 6.629 -21.578 -31.953 1 95.44 94 LYS A C 1
ATOM 746 O O . LYS A 1 94 ? 6.402 -21.109 -33.062 1 95.44 94 LYS A O 1
ATOM 751 N N . TYR A 1 95 ? 5.77 -21.938 -31.188 1 96.38 95 TYR A N 1
ATOM 752 C CA . TYR A 1 95 ? 4.391 -22.047 -31.641 1 96.38 95 TYR A CA 1
ATOM 753 C C . TYR A 1 95 ? 3.504 -21.016 -30.953 1 96.38 95 TYR A C 1
ATOM 755 O O . TYR A 1 95 ? 2.277 -21.141 -30.969 1 96.38 95 TYR A O 1
ATOM 763 N N . GLY A 1 96 ? 4.125 -20.047 -30.188 1 95.69 96 GLY A N 1
ATOM 764 C CA . GLY A 1 96 ? 3.4 -18.859 -29.781 1 95.69 96 GLY A CA 1
ATOM 765 C C . GLY A 1 96 ? 3.055 -18.844 -28.297 1 95.69 96 GLY A C 1
ATOM 766 O O . GLY A 1 96 ? 2.385 -17.922 -27.828 1 95.69 96 GLY A O 1
ATOM 767 N N . SER A 1 97 ? 3.506 -19.828 -27.562 1 98.06 97 SER A N 1
ATOM 768 C CA . SER A 1 97 ? 3.158 -19.875 -26.141 1 98.06 97 SER A CA 1
ATOM 769 C C . SER A 1 97 ? 3.914 -18.812 -25.344 1 98.06 97 SER A C 1
ATOM 771 O O . SER A 1 97 ? 5.109 -18.609 -25.562 1 98.06 97 SER A O 1
ATOM 773 N N . LYS A 1 98 ? 3.229 -18.125 -24.484 1 98.56 98 LYS A N 1
ATOM 774 C CA . LYS A 1 98 ? 3.861 -17.297 -23.469 1 98.56 98 LYS A CA 1
ATOM 775 C C . LYS A 1 98 ? 4.211 -18.109 -22.234 1 98.56 98 LYS A C 1
ATOM 777 O O . LYS A 1 98 ? 3.684 -19.203 -22.031 1 98.56 98 LYS A O 1
ATOM 782 N N . ILE A 1 99 ? 5.113 -17.578 -21.422 1 98.44 99 ILE A N 1
ATOM 783 C CA . ILE A 1 99 ? 5.633 -18.375 -20.312 1 98.44 99 ILE A CA 1
ATOM 784 C C . ILE A 1 99 ? 5.41 -17.641 -19 1 98.44 99 ILE A C 1
ATOM 786 O O . ILE A 1 99 ? 5.719 -16.453 -18.891 1 98.44 99 ILE A O 1
ATOM 790 N N . VAL A 1 100 ? 4.832 -18.359 -18.031 1 98.31 100 VAL A N 1
ATOM 791 C CA . VAL A 1 100 ? 4.77 -17.938 -16.641 1 98.31 100 VAL A CA 1
ATOM 792 C C . VAL A 1 100 ? 5.488 -18.953 -15.758 1 98.31 100 VAL A C 1
ATOM 794 O O . VAL A 1 100 ? 5.035 -20.094 -15.617 1 98.31 100 VAL A O 1
ATOM 797 N N . SER A 1 101 ? 6.543 -18.531 -15.18 1 97.62 101 SER A N 1
ATOM 798 C CA . SER A 1 101 ? 7.34 -19.453 -14.375 1 97.62 101 SER A CA 1
ATOM 799 C C . SER A 1 101 ? 7.383 -19.016 -12.914 1 97.62 101 SER A C 1
ATOM 801 O O . SER A 1 101 ? 7.715 -17.875 -12.617 1 97.62 101 SER A O 1
ATOM 803 N N . ALA A 1 102 ? 7.035 -19.938 -12.031 1 95.38 102 ALA A N 1
ATOM 804 C CA . ALA A 1 102 ? 7.105 -19.688 -10.594 1 95.38 102 ALA A CA 1
ATOM 805 C C . ALA A 1 102 ? 8.188 -20.547 -9.938 1 95.38 102 ALA A C 1
ATOM 807 O O . ALA A 1 102 ? 8.062 -20.938 -8.773 1 95.38 102 ALA A O 1
ATOM 808 N N . ILE A 1 103 ? 9.172 -20.828 -10.656 1 92.31 103 ILE A N 1
ATOM 809 C CA . ILE A 1 103 ? 10.266 -21.656 -10.164 1 92.31 103 ILE A CA 1
ATOM 810 C C . ILE A 1 103 ? 11.164 -20.828 -9.242 1 92.31 103 ILE A C 1
ATOM 812 O O . ILE A 1 103 ? 11.578 -19.719 -9.602 1 92.31 103 ILE A O 1
ATOM 816 N N . SER A 1 104 ? 11.477 -21.297 -8.016 1 84.12 104 SER A N 1
ATOM 817 C CA . SER A 1 104 ? 12.156 -20.531 -6.98 1 84.12 104 SER A CA 1
ATOM 818 C C . SER A 1 104 ? 13.656 -20.438 -7.254 1 84.12 104 SER A C 1
ATOM 820 O O . SER A 1 104 ? 14.289 -19.422 -6.941 1 84.12 104 SER A O 1
ATOM 822 N N . ASN A 1 105 ? 14.258 -21.531 -7.82 1 82.75 105 ASN A N 1
ATOM 823 C CA . ASN A 1 105 ? 15.711 -21.641 -7.84 1 82.75 105 ASN A CA 1
ATOM 824 C C . ASN A 1 105 ? 16.234 -21.844 -9.258 1 82.75 105 ASN A C 1
ATOM 826 O O . ASN A 1 105 ? 16.656 -22.953 -9.617 1 82.75 105 ASN A O 1
ATOM 830 N N . TYR A 1 106 ? 16.281 -20.797 -10.016 1 89.62 106 TYR A N 1
ATOM 831 C CA . TYR A 1 106 ? 16.984 -20.875 -11.289 1 89.62 106 TYR A CA 1
ATOM 832 C C . TYR A 1 106 ? 18.453 -20.516 -11.125 1 89.62 106 TYR A C 1
ATOM 834 O O . TYR A 1 106 ? 18.797 -19.594 -10.383 1 89.62 106 TYR A O 1
ATOM 842 N N . ASP A 1 107 ? 19.234 -21.328 -11.703 1 91.06 107 ASP A N 1
ATOM 843 C CA . ASP A 1 107 ? 20.641 -20.922 -11.75 1 91.06 107 ASP A CA 1
ATOM 844 C C . ASP A 1 107 ? 20.875 -19.906 -12.867 1 91.06 107 ASP A C 1
ATOM 846 O O . ASP A 1 107 ? 19.953 -19.516 -13.578 1 91.06 107 ASP A O 1
ATOM 850 N N . GLN A 1 108 ? 22.094 -19.469 -12.992 1 92.19 108 GLN A N 1
ATOM 851 C CA . GLN A 1 108 ? 22.406 -18.422 -13.945 1 92.19 108 GLN A CA 1
ATOM 852 C C . GLN A 1 108 ? 22.156 -18.875 -15.383 1 92.19 108 GLN A C 1
ATOM 854 O O . GLN A 1 108 ? 21.719 -18.094 -16.219 1 92.19 108 GLN A O 1
ATOM 859 N N . GLU A 1 109 ? 22.453 -20.062 -15.594 1 93.69 109 GLU A N 1
ATOM 860 C CA . GLU A 1 109 ? 22.234 -20.594 -16.938 1 93.69 109 GLU A CA 1
ATOM 861 C C . GLU A 1 109 ? 20.75 -20.625 -17.281 1 93.69 109 GLU A C 1
ATOM 863 O O . GLU A 1 109 ? 20.359 -20.297 -18.406 1 93.69 109 GLU A O 1
ATOM 868 N N . ASP A 1 110 ? 19.953 -21.016 -16.328 1 94.31 110 ASP A N 1
ATOM 869 C CA . ASP A 1 110 ? 18.516 -21.062 -16.531 1 94.31 110 ASP A CA 1
ATOM 870 C C . ASP A 1 110 ? 17.953 -19.656 -16.781 1 94.31 110 ASP A C 1
ATOM 872 O O . ASP A 1 110 ? 17.109 -19.484 -17.672 1 94.31 110 ASP A O 1
ATOM 876 N N . ILE A 1 111 ? 18.453 -18.766 -16.078 1 93.06 111 ILE A N 1
ATOM 877 C CA . ILE A 1 111 ? 18 -17.375 -16.234 1 93.06 111 ILE A CA 1
ATOM 878 C C . ILE A 1 111 ? 18.375 -16.875 -17.625 1 93.06 111 ILE A C 1
ATOM 880 O O . ILE A 1 111 ? 17.594 -16.172 -18.281 1 93.06 111 ILE A O 1
ATOM 884 N N . ARG A 1 112 ? 19.531 -17.172 -18.078 1 93.5 112 ARG A N 1
ATOM 885 C CA . ARG A 1 112 ? 19.953 -16.781 -19.422 1 93.5 112 ARG A CA 1
ATOM 886 C C . ARG A 1 112 ? 19 -17.359 -20.484 1 93.5 112 ARG A C 1
ATOM 888 O O . ARG A 1 112 ? 18.672 -16.688 -21.453 1 93.5 112 ARG A O 1
ATOM 895 N N . LYS A 1 113 ? 18.641 -18.578 -20.25 1 95.31 113 LYS A N 1
ATOM 896 C CA . LYS A 1 113 ? 17.703 -19.203 -21.172 1 95.31 113 LYS A CA 1
ATOM 897 C C . LYS A 1 113 ? 16.375 -18.453 -21.203 1 95.31 113 LYS A C 1
ATOM 899 O O . LYS A 1 113 ? 15.812 -18.234 -22.281 1 95.31 113 LYS A O 1
ATOM 904 N N . LEU A 1 114 ? 15.883 -18.078 -20.062 1 95.88 114 LEU A N 1
ATOM 905 C CA . LEU A 1 114 ? 14.633 -17.328 -20 1 95.88 114 LEU A CA 1
ATOM 906 C C . LEU A 1 114 ? 14.75 -16 -20.734 1 95.88 114 LEU A C 1
ATOM 908 O O . LEU A 1 114 ? 13.828 -15.602 -21.453 1 95.88 114 LEU A O 1
ATOM 912 N N . LYS A 1 115 ? 15.852 -15.406 -20.562 1 94.25 115 LYS A N 1
ATOM 913 C CA . LYS A 1 115 ? 16.078 -14.125 -21.234 1 94.25 115 LYS A CA 1
ATOM 914 C C . LYS A 1 115 ? 16.094 -14.305 -22.75 1 94.25 115 LYS A C 1
ATOM 916 O O . LYS A 1 115 ? 15.547 -13.477 -23.484 1 94.25 115 LYS A O 1
ATOM 921 N N . GLU A 1 116 ? 16.75 -15.297 -23.141 1 95.31 116 GLU A N 1
ATOM 922 C CA . GLU A 1 116 ? 16.781 -15.586 -24.578 1 95.31 116 GLU A CA 1
ATOM 923 C C . GLU A 1 116 ? 15.375 -15.82 -25.125 1 95.31 116 GLU A C 1
ATOM 925 O O . GLU A 1 116 ? 15.023 -15.32 -26.188 1 95.31 116 GLU A O 1
ATOM 930 N N . LEU A 1 117 ? 14.617 -16.578 -24.406 1 96.5 117 LEU A N 1
ATOM 931 C CA . LEU A 1 117 ? 13.242 -16.859 -24.812 1 96.5 117 LEU A CA 1
ATOM 932 C C . LEU A 1 117 ? 12.414 -15.57 -24.844 1 96.5 117 LEU A C 1
ATOM 934 O O . LEU A 1 117 ? 11.516 -15.438 -25.672 1 96.5 117 LEU A O 1
ATOM 938 N N . SER A 1 118 ? 12.734 -14.664 -23.984 1 96.19 118 SER A N 1
ATOM 939 C CA . SER A 1 118 ? 11.984 -13.422 -23.844 1 96.19 118 SER A CA 1
ATOM 940 C C . SER A 1 118 ? 12.141 -12.539 -25.078 1 96.19 118 SER A C 1
ATOM 942 O O . SER A 1 118 ? 11.375 -11.602 -25.281 1 96.19 118 SER A O 1
ATOM 944 N N . ARG A 1 119 ? 13.109 -12.812 -25.922 1 95.56 119 ARG A N 1
ATOM 945 C CA . ARG A 1 119 ? 13.273 -12.117 -27.203 1 95.56 119 ARG A CA 1
ATOM 946 C C . ARG A 1 119 ? 12.227 -12.555 -28.203 1 95.56 119 ARG A C 1
ATOM 948 O O . ARG A 1 119 ? 11.984 -11.867 -29.203 1 95.56 119 ARG A O 1
ATOM 955 N N . GLN A 1 120 ? 11.609 -13.656 -27.953 1 96.69 120 GLN A N 1
ATOM 956 C CA . GLN A 1 120 ? 10.68 -14.242 -28.922 1 96.69 120 GLN A CA 1
ATOM 957 C C . GLN A 1 120 ? 9.25 -14.195 -28.391 1 96.69 120 GLN A C 1
ATOM 959 O O . GLN A 1 120 ? 8.297 -14.242 -29.172 1 96.69 120 GLN A O 1
ATOM 964 N N . THR A 1 121 ? 9.117 -14.164 -27.125 1 97.81 121 THR A N 1
ATOM 965 C CA . THR A 1 121 ? 7.789 -14.188 -26.516 1 97.81 121 THR A CA 1
ATOM 966 C C . THR A 1 121 ? 7.793 -13.43 -25.188 1 97.81 121 THR A C 1
ATOM 968 O O . THR A 1 121 ? 8.836 -12.953 -24.734 1 97.81 121 THR A O 1
ATOM 971 N N . ALA A 1 122 ? 6.613 -13.266 -24.578 1 97.94 122 ALA A N 1
ATOM 972 C CA . ALA A 1 122 ? 6.523 -12.688 -23.25 1 97.94 122 ALA A CA 1
ATOM 973 C C . ALA A 1 122 ? 6.762 -13.75 -22.172 1 97.94 122 ALA A C 1
ATOM 975 O O . ALA A 1 122 ? 6.152 -14.82 -22.203 1 97.94 122 ALA A O 1
ATOM 976 N N . VAL A 1 123 ? 7.691 -13.469 -21.312 1 98.06 123 VAL A N 1
ATOM 977 C CA . VAL A 1 123 ? 8.031 -14.359 -20.203 1 98.06 123 VAL A CA 1
ATOM 978 C C . VAL A 1 123 ? 7.836 -13.633 -18.875 1 98.06 123 VAL A C 1
ATOM 980 O O . VAL A 1 123 ? 8.344 -12.523 -18.688 1 98.06 123 VAL A O 1
ATOM 983 N N . LEU A 1 124 ? 7.023 -14.234 -18.031 1 97.62 124 LEU A N 1
ATOM 984 C CA . LEU A 1 124 ? 6.93 -13.727 -16.656 1 97.62 124 LEU A CA 1
ATOM 985 C C . LEU A 1 124 ? 7.555 -14.711 -15.68 1 97.62 124 LEU A C 1
ATOM 987 O O . LEU A 1 124 ? 7.129 -15.859 -15.586 1 97.62 124 LEU A O 1
ATOM 991 N N . TYR A 1 125 ? 8.547 -14.281 -15.055 1 96.31 125 TYR A N 1
ATOM 992 C CA . TYR A 1 125 ? 9.219 -15.086 -14.047 1 96.31 125 TYR A CA 1
ATOM 993 C C . TYR A 1 125 ? 9.102 -14.453 -12.664 1 96.31 125 TYR A C 1
ATOM 995 O O . TYR A 1 125 ? 9.602 -13.352 -12.438 1 96.31 125 TYR A O 1
ATOM 1003 N N . SER A 1 126 ? 8.445 -15.219 -11.742 1 94.88 126 SER A N 1
ATOM 1004 C CA . SER A 1 126 ? 8.266 -14.75 -10.367 1 94.88 126 SER A CA 1
ATOM 1005 C C . SER A 1 126 ? 8.117 -15.922 -9.398 1 94.88 126 SER A C 1
ATOM 1007 O O . SER A 1 126 ? 7.035 -16.516 -9.297 1 94.88 126 SER A O 1
ATOM 1009 N N . PRO A 1 127 ? 9.164 -16.172 -8.617 1 90.5 127 PRO A N 1
ATOM 1010 C CA . PRO A 1 127 ? 9.039 -17.234 -7.625 1 90.5 127 PRO A CA 1
ATOM 1011 C C . PRO A 1 127 ? 7.895 -17 -6.637 1 90.5 127 PRO A C 1
ATOM 1013 O O . PRO A 1 127 ? 7.199 -17.938 -6.242 1 90.5 127 PRO A O 1
ATOM 1016 N N . ASN A 1 128 ? 7.719 -15.727 -6.219 1 89.56 128 ASN A N 1
ATOM 1017 C CA . ASN A 1 128 ? 6.582 -15.32 -5.402 1 89.56 128 ASN A CA 1
ATOM 1018 C C . ASN A 1 128 ? 5.441 -14.781 -6.258 1 89.56 128 ASN A C 1
ATOM 1020 O O . ASN A 1 128 ? 5.355 -13.57 -6.492 1 89.56 128 ASN A O 1
ATOM 1024 N N . ILE A 1 129 ? 4.516 -15.617 -6.57 1 94.12 129 ILE A N 1
ATOM 1025 C CA . ILE A 1 129 ? 3.635 -15.305 -7.695 1 94.12 129 ILE A CA 1
ATOM 1026 C C . ILE A 1 129 ? 2.312 -14.75 -7.172 1 94.12 129 ILE A C 1
ATOM 1028 O O . ILE A 1 129 ? 1.45 -14.344 -7.957 1 94.12 129 ILE A O 1
ATOM 1032 N N . THR A 1 130 ? 2.031 -14.703 -5.82 1 95.12 130 THR A N 1
ATOM 1033 C CA . THR A 1 130 ? 0.761 -14.203 -5.301 1 95.12 130 THR A CA 1
ATOM 1034 C C . THR A 1 130 ? 0.65 -12.695 -5.488 1 95.12 130 THR A C 1
ATOM 1036 O O . THR A 1 130 ? 1.642 -11.977 -5.363 1 95.12 130 THR A O 1
ATOM 1039 N N . VAL A 1 131 ? -0.526 -12.305 -5.801 1 95.06 131 VAL A N 1
ATOM 1040 C CA . VAL A 1 131 ? -0.809 -10.883 -5.969 1 95.06 131 VAL A CA 1
ATOM 1041 C C . VAL A 1 131 ? -0.495 -10.133 -4.672 1 95.06 131 VAL A C 1
ATOM 1043 O O . VAL A 1 131 ? 0.139 -9.078 -4.695 1 95.06 131 VAL A O 1
ATOM 1046 N N . GLY A 1 132 ? -0.809 -10.688 -3.555 1 97 132 GLY A N 1
ATOM 1047 C CA . GLY A 1 132 ? -0.687 -10.039 -2.258 1 97 132 GLY A CA 1
ATOM 1048 C C . GLY A 1 132 ? 0.749 -9.727 -1.88 1 97 132 GLY A C 1
ATOM 1049 O O . GLY A 1 132 ? 1.047 -8.625 -1.416 1 97 132 GLY A O 1
ATOM 1050 N N . ILE A 1 133 ? 1.621 -10.688 -2.09 1 96.38 133 ILE A N 1
ATOM 1051 C CA . ILE A 1 133 ? 3.018 -10.484 -1.716 1 96.38 133 ILE A CA 1
ATOM 1052 C C . ILE A 1 133 ? 3.648 -9.43 -2.619 1 96.38 133 ILE A C 1
ATOM 1054 O O . ILE A 1 133 ? 4.453 -8.617 -2.162 1 96.38 133 ILE A O 1
ATOM 1058 N N . ASN A 1 134 ? 3.367 -9.492 -3.842 1 96.19 134 ASN A N 1
ATOM 1059 C CA . ASN A 1 134 ? 3.959 -8.531 -4.77 1 96.19 134 ASN A CA 1
ATOM 1060 C C . ASN A 1 134 ? 3.404 -7.125 -4.551 1 96.19 134 ASN A C 1
ATOM 1062 O O . ASN A 1 134 ? 4.125 -6.137 -4.703 1 96.19 134 ASN A O 1
ATOM 1066 N N . PHE A 1 135 ? 2.16 -7.039 -4.191 1 97.19 135 PHE A N 1
ATOM 1067 C CA . PHE A 1 135 ? 1.627 -5.746 -3.773 1 97.19 135 PHE A CA 1
ATOM 1068 C C . PHE A 1 135 ? 2.357 -5.234 -2.539 1 97.19 135 PHE A C 1
ATOM 1070 O O . PHE A 1 135 ? 2.758 -4.07 -2.488 1 97.19 135 PHE A O 1
ATOM 1077 N N . LEU A 1 136 ? 2.412 -6.082 -1.535 1 98.12 136 LEU A N 1
ATOM 1078 C CA . LEU A 1 136 ? 3.119 -5.727 -0.309 1 98.12 136 LEU A CA 1
ATOM 1079 C C . LEU A 1 136 ? 4.508 -5.18 -0.621 1 98.12 136 LEU A C 1
ATOM 1081 O O . LEU A 1 136 ? 4.91 -4.148 -0.075 1 98.12 136 LEU A O 1
ATOM 1085 N N . MET A 1 137 ? 5.164 -5.809 -1.511 1 96.19 137 MET A N 1
ATOM 1086 C CA . MET A 1 137 ? 6.512 -5.402 -1.887 1 96.19 137 MET A CA 1
ATOM 1087 C C . MET A 1 137 ? 6.504 -4.027 -2.549 1 96.19 137 MET A C 1
ATOM 1089 O O . MET A 1 137 ? 7.219 -3.121 -2.117 1 96.19 137 MET A O 1
ATOM 1093 N N . GLU A 1 138 ? 5.68 -3.855 -3.547 1 95.44 138 GLU A N 1
ATOM 1094 C CA . GLU A 1 138 ? 5.645 -2.602 -4.293 1 95.44 138 GLU A CA 1
ATOM 1095 C C . GLU A 1 138 ? 5.16 -1.451 -3.416 1 95.44 138 GLU A C 1
ATOM 1097 O O . GLU A 1 138 ? 5.695 -0.343 -3.484 1 95.44 138 GLU A O 1
ATOM 1102 N N . ALA A 1 139 ? 4.156 -1.729 -2.646 1 96.88 139 ALA A N 1
ATOM 1103 C CA . ALA A 1 139 ? 3.662 -0.717 -1.718 1 96.88 139 ALA A CA 1
ATOM 1104 C C . ALA A 1 139 ? 4.742 -0.312 -0.721 1 96.88 139 ALA A C 1
ATOM 1106 O O . ALA A 1 139 ? 4.883 0.869 -0.39 1 96.88 139 ALA A O 1
ATOM 1107 N N . SER A 1 140 ? 5.445 -1.278 -0.243 1 97.69 140 SER A N 1
ATOM 1108 C CA . SER A 1 140 ? 6.52 -1.002 0.708 1 97.69 140 SER A CA 1
ATOM 1109 C C . SER A 1 140 ? 7.609 -0.143 0.077 1 97.69 140 SER A C 1
ATOM 1111 O O . SER A 1 140 ? 8.117 0.789 0.706 1 97.69 140 SER A O 1
ATOM 1113 N N . LYS A 1 141 ? 7.98 -0.462 -1.111 1 95.81 141 LYS A N 1
ATOM 1114 C CA . LYS A 1 141 ? 8.977 0.345 -1.816 1 95.81 141 LYS A CA 1
ATOM 1115 C C . LYS A 1 141 ? 8.5 1.789 -1.967 1 95.81 141 LYS A C 1
ATOM 1117 O O . LYS A 1 141 ? 9.273 2.725 -1.762 1 95.81 141 LYS A O 1
ATOM 1122 N N . SER A 1 142 ? 7.266 1.922 -2.348 1 95.19 142 SER A N 1
ATOM 1123 C CA . SER A 1 142 ? 6.688 3.254 -2.484 1 95.19 142 SER A CA 1
ATOM 1124 C C . SER A 1 142 ? 6.734 4.016 -1.163 1 95.19 142 SER A C 1
ATOM 1126 O O . SER A 1 142 ? 7.098 5.191 -1.133 1 95.19 142 SER A O 1
ATOM 1128 N N . LEU A 1 143 ? 6.348 3.342 -0.098 1 96.88 143 LEU A N 1
ATOM 1129 C CA . LEU A 1 143 ? 6.328 3.973 1.217 1 96.88 143 LEU A CA 1
ATOM 1130 C C . LEU A 1 143 ? 7.738 4.363 1.65 1 96.88 143 LEU A C 1
ATOM 1132 O O . LEU A 1 143 ? 7.926 5.398 2.295 1 96.88 143 LEU A O 1
ATOM 1136 N N . GLN A 1 144 ? 8.68 3.564 1.297 1 96.19 144 GLN A N 1
ATOM 1137 C CA . GLN A 1 144 ? 10.062 3.885 1.607 1 96.19 144 GLN A CA 1
ATOM 1138 C C . GLN A 1 144 ? 10.492 5.184 0.93 1 96.19 144 GLN A C 1
ATOM 1140 O O . GLN A 1 144 ? 11.227 5.98 1.517 1 96.19 144 GLN A O 1
ATOM 1145 N N . LYS A 1 145 ? 10.047 5.406 -0.294 1 93.62 145 LYS A N 1
ATOM 1146 C CA . LYS A 1 145 ? 10.336 6.645 -1.01 1 93.62 145 LYS A CA 1
ATOM 1147 C C . LYS A 1 145 ? 9.664 7.84 -0.344 1 93.62 145 LYS A C 1
ATOM 1149 O O . LYS A 1 145 ? 10.242 8.922 -0.262 1 93.62 145 LYS A O 1
ATOM 1154 N N . ILE A 1 146 ? 8.492 7.648 0.079 1 93.75 146 ILE A N 1
ATOM 1155 C CA . ILE A 1 146 ? 7.684 8.695 0.696 1 93.75 146 ILE A CA 1
ATOM 1156 C C . ILE A 1 146 ? 8.266 9.062 2.057 1 93.75 146 ILE A C 1
ATOM 1158 O O . ILE A 1 146 ? 8.289 10.234 2.432 1 93.75 146 ILE A O 1
ATOM 1162 N N . ALA A 1 147 ? 8.711 8.039 2.783 1 94.5 147 ALA A N 1
ATOM 1163 C CA . ALA A 1 147 ? 9.242 8.211 4.133 1 94.5 147 ALA A CA 1
ATOM 1164 C C . ALA A 1 147 ? 10.617 7.559 4.27 1 94.5 147 ALA A C 1
ATOM 1166 O O . ALA A 1 147 ? 10.766 6.547 4.961 1 94.5 147 ALA A O 1
ATOM 1167 N N . PRO A 1 148 ? 11.641 8.18 3.762 1 92.31 148 PRO A N 1
ATOM 1168 C CA . PRO A 1 148 ? 12.961 7.559 3.699 1 92.31 148 PRO A CA 1
ATOM 1169 C C . PRO A 1 148 ? 13.602 7.395 5.074 1 92.31 148 PRO A C 1
ATOM 1171 O O . PRO A 1 148 ? 14.523 6.586 5.242 1 92.31 148 PRO A O 1
ATOM 1174 N N . ASN A 1 149 ? 13.086 8.117 6.094 1 92.19 149 ASN A N 1
ATOM 1175 C CA . ASN A 1 149 ? 13.703 8.047 7.414 1 92.19 149 ASN A CA 1
ATOM 1176 C C . ASN A 1 149 ? 12.938 7.109 8.344 1 92.19 149 ASN A C 1
ATOM 1178 O O . ASN A 1 149 ? 13.195 7.078 9.547 1 92.19 149 ASN A O 1
ATOM 1182 N N . ALA A 1 150 ? 11.984 6.41 7.84 1 96.38 150 ALA A N 1
ATOM 1183 C CA . ALA A 1 150 ? 11.203 5.488 8.656 1 96.38 150 ALA A CA 1
ATOM 1184 C C . ALA A 1 150 ? 12.047 4.297 9.102 1 96.38 150 ALA A C 1
ATOM 1186 O O . ALA A 1 150 ? 12.914 3.83 8.359 1 96.38 150 ALA A O 1
ATOM 1187 N N . ASP A 1 151 ? 11.75 3.842 10.344 1 97.44 151 ASP A N 1
ATOM 1188 C CA . ASP A 1 151 ? 12.219 2.52 10.742 1 97.44 151 ASP A CA 1
ATOM 1189 C C . ASP A 1 151 ? 11.406 1.419 10.07 1 97.44 151 ASP A C 1
ATOM 1191 O O . ASP A 1 151 ? 10.172 1.47 10.062 1 97.44 151 ASP A O 1
ATOM 1195 N N . ILE A 1 152 ? 12.125 0.454 9.492 1 98.31 152 ILE A N 1
ATOM 1196 C CA . ILE A 1 152 ? 11.406 -0.604 8.789 1 98.31 152 ILE A CA 1
ATOM 1197 C C . ILE A 1 152 ? 11.742 -1.957 9.414 1 98.31 152 ILE A C 1
ATOM 1199 O O . ILE A 1 152 ? 12.914 -2.27 9.641 1 98.31 152 ILE A O 1
ATOM 1203 N N . GLU A 1 153 ? 10.773 -2.732 9.758 1 98.62 153 GLU A N 1
ATOM 1204 C CA . GLU A 1 153 ? 10.906 -4.105 10.234 1 98.62 153 GLU A CA 1
ATOM 1205 C C . GLU A 1 153 ? 10.031 -5.062 9.438 1 98.62 153 GLU A C 1
ATOM 1207 O O . GLU A 1 153 ? 8.961 -4.68 8.953 1 98.62 153 GLU A O 1
ATOM 1212 N N . ILE A 1 154 ? 10.508 -6.234 9.258 1 98.5 154 ILE A N 1
ATOM 1213 C CA . ILE A 1 154 ? 9.781 -7.285 8.562 1 98.5 154 ILE A CA 1
ATOM 1214 C C . ILE A 1 154 ? 9.445 -8.414 9.531 1 98.5 154 ILE A C 1
ATOM 1216 O O . ILE A 1 154 ? 10.312 -8.883 10.273 1 98.5 154 ILE A O 1
ATOM 1220 N N . ILE A 1 155 ? 8.203 -8.828 9.547 1 98.31 155 ILE A N 1
ATOM 1221 C CA . ILE A 1 155 ? 7.758 -9.945 10.367 1 98.31 155 ILE A CA 1
ATOM 1222 C C . ILE A 1 155 ? 7.184 -11.047 9.477 1 98.31 155 ILE A C 1
ATOM 1224 O O . ILE A 1 155 ? 6.383 -10.766 8.578 1 98.31 155 ILE A O 1
ATOM 1228 N N . GLU A 1 156 ? 7.578 -12.219 9.633 1 97.56 156 GLU A N 1
ATOM 1229 C CA . GLU A 1 156 ? 6.973 -13.359 8.945 1 97.56 156 GLU A CA 1
ATOM 1230 C C . GLU A 1 156 ? 6.523 -14.43 9.945 1 97.56 156 GLU A C 1
ATOM 1232 O O . GLU A 1 156 ? 7.188 -14.656 10.953 1 97.56 156 GLU A O 1
ATOM 1237 N N . GLU A 1 157 ? 5.406 -14.93 9.711 1 96.75 157 GLU A N 1
ATOM 1238 C CA . GLU A 1 157 ? 4.824 -15.984 10.539 1 96.75 157 GLU A CA 1
ATOM 1239 C C . GLU A 1 157 ? 4.492 -17.219 9.719 1 96.75 157 GLU A C 1
ATOM 1241 O O . GLU A 1 157 ? 3.934 -17.109 8.625 1 96.75 157 GLU A O 1
ATOM 1246 N N . HIS A 1 158 ? 4.922 -18.344 10.148 1 94.88 158 HIS A N 1
ATOM 1247 C CA . HIS A 1 158 ? 4.602 -19.641 9.57 1 94.88 158 HIS A CA 1
ATOM 1248 C C . HIS A 1 158 ? 4.344 -20.688 10.648 1 94.88 158 HIS A C 1
ATOM 1250 O O . HIS A 1 158 ? 4.488 -20.391 11.844 1 94.88 158 HIS A O 1
ATOM 1256 N N . PHE A 1 159 ? 3.973 -21.797 10.227 1 91.62 159 PHE A N 1
ATOM 1257 C CA . PHE A 1 159 ? 3.684 -22.906 11.133 1 91.62 159 PHE A CA 1
ATOM 1258 C C . PHE A 1 159 ? 4.93 -23.297 11.914 1 91.62 159 PHE A C 1
ATOM 1260 O O . PHE A 1 159 ? 6.051 -23.047 11.477 1 91.62 159 PHE A O 1
ATOM 1267 N N . ARG A 1 160 ? 4.754 -24.031 12.969 1 89.75 160 ARG A N 1
ATOM 1268 C CA . ARG A 1 160 ? 5.793 -24.344 13.945 1 89.75 160 ARG A CA 1
ATOM 1269 C C . ARG A 1 160 ? 6.906 -25.172 13.312 1 89.75 160 ARG A C 1
ATOM 1271 O O . ARG A 1 160 ? 8.086 -24.984 13.641 1 89.75 160 ARG A O 1
ATOM 1278 N N . GLY A 1 161 ? 6.602 -25.984 12.445 1 87.06 161 GLY A N 1
ATOM 1279 C CA . GLY A 1 161 ? 7.547 -26.938 11.883 1 87.06 161 GLY A CA 1
ATOM 1280 C C . GLY A 1 161 ? 8.43 -26.344 10.805 1 87.06 161 GLY A C 1
ATOM 1281 O O . GLY A 1 161 ? 9.375 -26.969 10.344 1 87.06 161 GLY A O 1
ATOM 1282 N N . LYS A 1 162 ? 8.086 -25.125 10.414 1 85.81 162 LYS A N 1
ATOM 1283 C CA . LYS A 1 162 ? 8.93 -24.531 9.383 1 85.81 162 LYS A CA 1
ATOM 1284 C C . LYS A 1 162 ? 10.297 -24.141 9.945 1 85.81 162 LYS A C 1
ATOM 1286 O O . LYS A 1 162 ? 10.398 -23.328 10.859 1 85.81 162 LYS A O 1
ATOM 1291 N N . GLN A 1 163 ? 11.328 -24.562 9.438 1 85.88 163 GLN A N 1
ATOM 1292 C CA . GLN A 1 163 ? 12.664 -24.391 10 1 85.88 163 GLN A CA 1
ATOM 1293 C C . GLN A 1 163 ? 13.359 -23.172 9.422 1 85.88 163 GLN A C 1
ATOM 1295 O O . GLN A 1 163 ? 13.984 -22.391 10.148 1 85.88 163 GLN A O 1
ATOM 1300 N N . ASP A 1 164 ? 13.195 -22.938 8.195 1 88.56 164 ASP A N 1
ATOM 1301 C CA . ASP A 1 164 ? 13.953 -21.891 7.527 1 88.56 164 ASP A CA 1
ATOM 1302 C C . ASP A 1 164 ? 13.188 -20.578 7.523 1 88.56 164 ASP A C 1
ATOM 1304 O O . ASP A 1 164 ? 11.953 -20.562 7.594 1 88.56 164 ASP A O 1
ATOM 1308 N N . VAL A 1 165 ? 14.039 -19.547 7.57 1 91.5 165 VAL A N 1
ATOM 1309 C CA . VAL A 1 165 ? 13.461 -18.219 7.344 1 91.5 165 VAL A CA 1
ATOM 1310 C C . VAL A 1 165 ? 12.781 -18.188 5.977 1 91.5 165 VAL A C 1
ATOM 1312 O O . VAL A 1 165 ? 13.273 -18.781 5.016 1 91.5 165 VAL A O 1
ATOM 1315 N N . SER A 1 166 ? 11.664 -17.547 5.918 1 91.12 166 SER A N 1
ATOM 1316 C CA . SER A 1 166 ? 10.898 -17.422 4.68 1 91.12 166 SER A CA 1
ATOM 1317 C C . SER A 1 166 ? 11.727 -16.766 3.58 1 91.12 166 SER A C 1
ATOM 1319 O O . SER A 1 166 ? 12.289 -15.695 3.775 1 91.12 166 SER A O 1
ATOM 1321 N N . GLY A 1 167 ? 11.82 -17.406 2.447 1 89.81 167 GLY A N 1
ATOM 1322 C CA . GLY A 1 167 ? 12.492 -16.812 1.304 1 89.81 167 GLY A CA 1
ATOM 1323 C C . GLY A 1 167 ? 11.875 -15.484 0.89 1 89.81 167 GLY A C 1
ATOM 1324 O O . GLY A 1 167 ? 12.586 -14.555 0.496 1 89.81 167 GLY A O 1
ATOM 1325 N N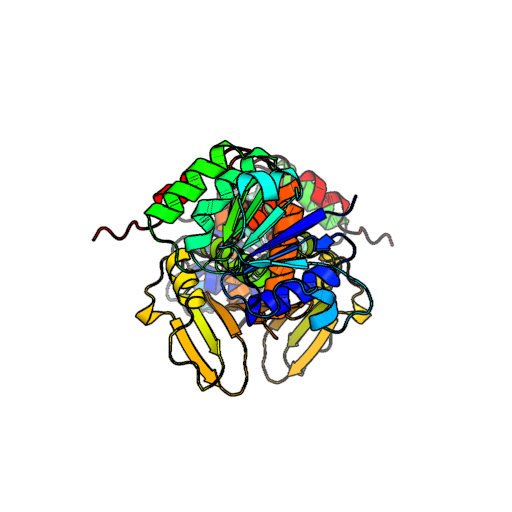 . THR A 1 168 ? 10.594 -15.422 1.076 1 92.25 168 THR A N 1
ATOM 1326 C CA . THR A 1 168 ? 9.859 -14.203 0.75 1 92.25 168 THR A CA 1
ATOM 1327 C C . THR A 1 168 ? 10.305 -13.047 1.645 1 92.25 168 THR A C 1
ATOM 1329 O O . THR A 1 168 ? 10.547 -11.945 1.16 1 92.25 168 THR A O 1
ATOM 1332 N N . ALA A 1 169 ? 10.43 -13.359 2.932 1 95.69 169 ALA A N 1
ATOM 1333 C CA . ALA A 1 169 ? 10.867 -12.328 3.869 1 95.69 169 ALA A CA 1
ATOM 1334 C C . ALA A 1 169 ? 12.266 -11.828 3.516 1 95.69 169 ALA A C 1
ATOM 1336 O O . ALA A 1 169 ? 12.531 -10.625 3.57 1 95.69 169 ALA A O 1
ATOM 1337 N N . LEU A 1 170 ? 13.094 -12.766 3.121 1 94.5 170 LEU A N 1
ATOM 1338 C CA . LEU A 1 170 ? 14.453 -12.406 2.734 1 94.5 170 LEU A CA 1
ATOM 1339 C C . LEU A 1 170 ? 14.445 -11.555 1.469 1 94.5 170 LEU A C 1
ATOM 1341 O O . LEU A 1 170 ? 15.203 -10.586 1.364 1 94.5 170 LEU A O 1
ATOM 1345 N N . ARG A 1 171 ? 13.648 -11.898 0.579 1 92.12 171 ARG A N 1
ATOM 1346 C CA . ARG A 1 171 ? 13.523 -11.125 -0.65 1 92.12 171 ARG A CA 1
ATOM 1347 C C . ARG A 1 171 ? 13.023 -9.711 -0.358 1 92.12 171 ARG A C 1
ATOM 1349 O O . ARG A 1 171 ? 13.508 -8.742 -0.939 1 92.12 171 ARG A O 1
ATOM 1356 N N . ILE A 1 172 ? 12.055 -9.594 0.521 1 95.69 172 ILE A N 1
ATOM 1357 C CA . ILE A 1 172 ? 11.531 -8.289 0.912 1 95.69 172 ILE A CA 1
ATOM 1358 C C . ILE A 1 172 ? 12.656 -7.434 1.49 1 95.69 172 ILE A C 1
ATOM 1360 O O . ILE A 1 172 ? 12.82 -6.273 1.109 1 95.69 172 ILE A O 1
ATOM 1364 N N . ALA A 1 173 ? 13.43 -8.039 2.393 1 97.19 173 ALA A N 1
ATOM 1365 C CA . ALA A 1 173 ? 14.547 -7.328 3 1 97.19 173 ALA A CA 1
ATOM 1366 C C . ALA A 1 173 ? 15.531 -6.844 1.938 1 97.19 173 ALA A C 1
ATOM 1368 O O . ALA A 1 173 ? 15.977 -5.691 1.972 1 97.19 173 ALA A O 1
ATOM 1369 N N . GLU A 1 174 ? 15.82 -7.73 1.021 1 94.81 174 GLU A N 1
ATOM 1370 C CA . GLU A 1 174 ? 16.75 -7.395 -0.054 1 94.81 174 GLU A CA 1
ATOM 1371 C C . GLU A 1 174 ? 16.234 -6.234 -0.895 1 94.81 174 GLU A C 1
ATOM 1373 O O . GLU A 1 174 ? 16.969 -5.285 -1.18 1 94.81 174 GLU A O 1
ATOM 1378 N N . GLU A 1 175 ? 15.016 -6.277 -1.267 1 93.5 175 GLU A N 1
ATOM 1379 C CA . GLU A 1 175 ? 14.398 -5.262 -2.115 1 93.5 175 GLU A CA 1
ATOM 1380 C C . GLU A 1 175 ? 14.344 -3.912 -1.405 1 93.5 175 GLU A C 1
ATOM 1382 O O . GLU A 1 175 ? 14.422 -2.863 -2.047 1 93.5 175 GLU A O 1
ATOM 1387 N N . LEU A 1 176 ? 14.195 -3.92 -0.118 1 96.81 176 LEU A N 1
ATOM 1388 C CA . LEU A 1 176 ? 14.086 -2.684 0.649 1 96.81 176 LEU A CA 1
ATOM 1389 C C . LEU A 1 176 ? 15.453 -2.232 1.149 1 96.81 176 LEU A C 1
ATOM 1391 O O . LEU A 1 176 ? 15.562 -1.236 1.869 1 96.81 176 LEU A O 1
ATOM 1395 N N . GLY A 1 177 ? 16.531 -3.029 0.809 1 96.75 177 GLY A N 1
ATOM 1396 C CA . GLY A 1 177 ? 17.891 -2.678 1.186 1 96.75 177 GLY A CA 1
ATOM 1397 C C . GLY A 1 177 ? 18.156 -2.844 2.67 1 96.75 177 GLY A C 1
ATOM 1398 O O . GLY A 1 177 ? 18.906 -2.07 3.26 1 96.75 177 GLY A O 1
ATOM 1399 N N . LEU A 1 178 ? 17.516 -3.77 3.279 1 97.12 178 LEU A N 1
ATOM 1400 C CA . LEU A 1 178 ? 17.641 -3.977 4.715 1 97.12 178 LEU A CA 1
ATOM 1401 C C . LEU A 1 178 ? 18.562 -5.164 5.012 1 97.12 178 LEU A C 1
ATOM 1403 O O . LEU A 1 178 ? 18.578 -6.137 4.254 1 97.12 178 LEU A O 1
ATOM 1407 N N . ASP A 1 179 ? 19.266 -5.113 6.121 1 96.81 179 ASP A N 1
ATOM 1408 C CA . ASP A 1 179 ? 20 -6.266 6.613 1 96.81 179 ASP A CA 1
ATOM 1409 C C . ASP A 1 179 ? 19.062 -7.359 7.109 1 96.81 179 ASP A C 1
ATOM 1411 O O . ASP A 1 179 ? 18.328 -7.156 8.078 1 96.81 179 ASP A O 1
ATOM 1415 N N . LYS A 1 180 ? 19.141 -8.453 6.543 1 94.94 180 LYS A N 1
ATOM 1416 C CA . LYS A 1 180 ? 18.188 -9.539 6.801 1 94.94 180 LYS A CA 1
ATOM 1417 C C . LYS A 1 180 ? 18.297 -10.031 8.242 1 94.94 180 LYS A C 1
ATOM 1419 O O . LYS A 1 180 ? 17.297 -10.32 8.883 1 94.94 180 LYS A O 1
ATOM 1424 N N . GLU A 1 181 ? 19.422 -10.18 8.719 1 94.06 181 GLU A N 1
ATOM 1425 C CA . GLU A 1 181 ? 19.641 -10.703 10.07 1 94.06 181 GLU A CA 1
ATOM 1426 C C . GLU A 1 181 ? 19.094 -9.742 11.125 1 94.06 181 GLU A C 1
ATOM 1428 O O . GLU A 1 181 ? 18.578 -10.172 12.156 1 94.06 181 GLU A O 1
ATOM 1433 N N . GLN A 1 182 ? 19.125 -8.523 10.82 1 96.06 182 GLN A N 1
ATOM 1434 C CA . GLN A 1 182 ? 18.766 -7.508 11.805 1 96.06 182 GLN A CA 1
ATOM 1435 C C . GLN A 1 182 ? 17.281 -7.152 11.719 1 96.06 182 GLN A C 1
ATOM 1437 O O . GLN A 1 182 ? 16.672 -6.789 12.727 1 96.06 182 GLN A O 1
ATOM 1442 N N . HIS A 1 183 ? 16.688 -7.32 10.523 1 97.44 183 HIS A N 1
ATOM 1443 C CA . HIS A 1 183 ? 15.398 -6.656 10.352 1 97.44 183 HIS A CA 1
ATOM 1444 C C . HIS A 1 183 ? 14.297 -7.664 10.016 1 97.44 183 HIS A C 1
ATOM 1446 O O . HIS A 1 183 ? 13.133 -7.293 9.883 1 97.44 183 HIS A O 1
ATOM 1452 N N . VAL A 1 184 ? 14.594 -8.938 9.875 1 97.5 184 VAL A N 1
ATOM 1453 C CA . VAL A 1 184 ? 13.586 -9.961 9.641 1 97.5 184 VAL A CA 1
ATOM 1454 C C . VAL A 1 184 ? 13.305 -10.719 10.938 1 97.5 184 VAL A C 1
ATOM 1456 O O . VAL A 1 184 ? 14.219 -11.297 11.531 1 97.5 184 VAL A O 1
ATOM 1459 N N . ASN A 1 185 ? 12.117 -10.664 11.383 1 97.25 185 ASN A N 1
ATOM 1460 C CA . ASN A 1 185 ? 11.656 -11.367 12.578 1 97.25 185 ASN A CA 1
ATOM 1461 C C . ASN A 1 185 ? 10.734 -12.531 12.234 1 97.25 185 ASN A C 1
ATOM 1463 O O . ASN A 1 185 ? 9.664 -12.328 11.656 1 97.25 185 ASN A O 1
ATOM 1467 N N . SER A 1 186 ? 11.086 -13.734 12.641 1 96.44 186 SER A N 1
ATOM 1468 C CA . SER A 1 186 ? 10.336 -14.938 12.281 1 96.44 186 SER A CA 1
ATOM 1469 C C . SER A 1 186 ? 9.586 -15.5 13.484 1 96.44 186 SER A C 1
ATOM 1471 O O . SER A 1 186 ? 10.156 -15.648 14.57 1 96.44 186 SER A O 1
ATOM 1473 N N . ILE A 1 187 ? 8.352 -15.672 13.312 1 96.06 187 ILE A N 1
ATOM 1474 C CA . ILE A 1 187 ? 7.488 -16.281 14.328 1 96.06 187 ILE A CA 1
ATOM 1475 C C . ILE A 1 187 ? 6.957 -17.609 13.828 1 96.06 187 ILE A C 1
ATOM 1477 O O . ILE A 1 187 ? 6.551 -17.734 12.664 1 96.06 187 ILE A O 1
ATOM 1481 N N . ARG A 1 188 ? 6.945 -18.688 14.609 1 96 188 ARG A N 1
ATOM 1482 C CA . ARG A 1 188 ? 6.441 -20.016 14.305 1 96 188 ARG A CA 1
ATOM 1483 C C . ARG A 1 188 ? 5.281 -20.391 15.219 1 96 188 ARG A C 1
ATOM 1485 O O . ARG A 1 188 ? 5.469 -20.578 16.422 1 96 188 ARG A O 1
ATOM 1492 N N . VAL A 1 189 ? 4.172 -20.422 14.648 1 92.19 189 VAL A N 1
ATOM 1493 C CA . VAL A 1 189 ? 3.018 -20.578 15.531 1 92.19 189 VAL A CA 1
ATOM 1494 C C . VAL A 1 189 ? 1.885 -21.281 14.781 1 92.19 189 VAL A C 1
ATOM 1496 O O . VAL A 1 189 ? 1.555 -20.906 13.648 1 92.19 189 VAL A O 1
ATOM 1499 N N . GLY A 1 190 ? 1.335 -22.281 15.414 1 92.56 190 GLY A N 1
ATOM 1500 C CA . GLY A 1 190 ? 0.13 -22.938 14.922 1 92.56 190 GLY A CA 1
ATOM 1501 C C . GLY A 1 190 ? 0.278 -23.484 13.523 1 92.56 190 GLY A C 1
ATOM 1502 O O . GLY A 1 190 ? 1.255 -24.172 13.219 1 92.56 190 GLY A O 1
ATOM 1503 N N . GLY A 1 191 ? -0.866 -23.219 12.648 1 89.44 191 GLY A N 1
ATOM 1504 C CA . GLY A 1 191 ? -0.92 -23.766 11.305 1 89.44 191 GLY A CA 1
ATOM 1505 C C . GLY A 1 191 ? -0.871 -22.703 10.227 1 89.44 191 GLY A C 1
ATOM 1506 O O . GLY A 1 191 ? -1.347 -22.922 9.109 1 89.44 191 GLY A O 1
ATOM 1507 N N . ILE A 1 192 ? -0.256 -21.578 10.594 1 91.06 192 ILE A N 1
ATOM 1508 C CA . ILE A 1 192 ? -0.183 -20.453 9.664 1 91.06 192 ILE A CA 1
ATOM 1509 C C . ILE A 1 192 ? 0.599 -20.859 8.422 1 91.06 192 ILE A C 1
ATOM 1511 O O . ILE A 1 192 ? 1.742 -21.312 8.523 1 91.06 192 ILE A O 1
ATOM 1515 N N . VAL A 1 193 ? -0.079 -20.719 7.258 1 89.88 193 VAL A N 1
ATOM 1516 C CA . VAL A 1 193 ? 0.553 -21.062 5.988 1 89.88 193 VAL A CA 1
ATOM 1517 C C . VAL A 1 193 ? 1.691 -20.078 5.699 1 89.88 193 VAL A C 1
ATOM 1519 O O . VAL A 1 193 ? 2.805 -20.5 5.371 1 89.88 193 VAL A O 1
ATOM 1522 N N . GLY A 1 194 ? 1.406 -18.828 5.809 1 94.06 194 GLY A N 1
ATOM 1523 C CA . GLY A 1 194 ? 2.389 -17.766 5.613 1 94.06 194 GLY A CA 1
ATOM 1524 C C . GLY A 1 194 ? 1.809 -16.375 5.77 1 94.06 194 GLY A C 1
ATOM 1525 O O . GLY A 1 194 ? 0.812 -16.047 5.129 1 94.06 194 GLY A O 1
ATOM 1526 N N . LYS A 1 195 ? 2.391 -15.703 6.645 1 97.06 195 LYS A N 1
ATOM 1527 C CA . LYS A 1 195 ? 2.029 -14.305 6.863 1 97.06 195 LYS A CA 1
ATOM 1528 C C . LYS A 1 195 ? 3.264 -13.414 6.828 1 97.06 195 LYS A C 1
ATOM 1530 O O . LYS A 1 195 ? 4.277 -13.711 7.465 1 97.06 195 LYS A O 1
ATOM 1535 N N . HIS A 1 196 ? 3.238 -12.453 6.051 1 98.25 196 HIS A N 1
ATOM 1536 C CA . HIS A 1 196 ? 4.32 -11.477 5.941 1 98.25 196 HIS A CA 1
ATOM 1537 C C . HIS A 1 196 ? 3.82 -10.07 6.238 1 98.25 196 HIS A C 1
ATOM 1539 O O . HIS A 1 196 ? 2.758 -9.664 5.762 1 98.25 196 HIS A O 1
ATOM 1545 N N . GLU A 1 197 ? 4.562 -9.359 6.992 1 98.62 197 GLU A N 1
ATOM 1546 C CA . GLU A 1 197 ? 4.23 -7.996 7.398 1 98.62 197 GLU A CA 1
ATOM 1547 C C . GLU A 1 197 ? 5.453 -7.086 7.305 1 98.62 197 GLU A C 1
ATOM 1549 O O . GLU A 1 197 ? 6.551 -7.469 7.711 1 98.62 197 GLU A O 1
ATOM 1554 N N . VAL A 1 198 ? 5.242 -5.961 6.711 1 98.75 198 VAL A N 1
ATOM 1555 C CA . VAL A 1 198 ? 6.246 -4.902 6.766 1 98.75 198 VAL A CA 1
ATOM 1556 C C . VAL A 1 198 ? 5.738 -3.748 7.625 1 98.75 198 VAL A C 1
ATOM 1558 O O . VAL A 1 198 ? 4.645 -3.229 7.395 1 98.75 198 VAL A O 1
ATOM 1561 N N . VAL A 1 199 ? 6.488 -3.355 8.625 1 98.75 199 VAL A N 1
ATOM 1562 C CA . VAL A 1 199 ? 6.129 -2.303 9.562 1 98.75 199 VAL A CA 1
ATOM 1563 C C . VAL A 1 199 ? 7.004 -1.074 9.328 1 98.75 199 VAL A C 1
ATOM 1565 O O . VAL A 1 199 ? 8.234 -1.169 9.352 1 98.75 199 VAL A O 1
ATOM 1568 N N . PHE A 1 200 ? 6.422 0.014 9.086 1 98.5 200 PHE A N 1
ATOM 1569 C CA . PHE A 1 200 ? 7.09 1.307 9.023 1 98.5 200 PHE A CA 1
ATOM 1570 C C . PHE A 1 200 ? 6.816 2.119 10.281 1 98.5 200 PHE A C 1
ATOM 1572 O O . PHE A 1 200 ? 5.668 2.451 10.578 1 98.5 200 PHE A O 1
ATOM 1579 N N . GLY A 1 201 ? 7.844 2.398 10.977 1 97.38 201 GLY A N 1
ATOM 1580 C CA . GLY A 1 201 ? 7.738 3.27 12.141 1 97.38 201 GLY A CA 1
ATOM 1581 C C . GLY A 1 201 ? 8.18 4.695 11.859 1 97.38 201 GLY A C 1
ATOM 1582 O O . GLY A 1 201 ? 9.32 4.93 11.461 1 97.38 201 GLY A O 1
ATOM 1583 N N . LEU A 1 202 ? 7.262 5.648 12.039 1 94.44 202 LEU A N 1
ATOM 1584 C CA . LEU A 1 202 ? 7.523 7.082 11.984 1 94.44 202 LEU A CA 1
ATOM 1585 C C . LEU A 1 202 ? 7.281 7.727 13.344 1 94.44 202 LEU A C 1
ATOM 1587 O O . LEU A 1 202 ? 6.66 7.125 14.227 1 94.44 202 LEU A O 1
ATOM 1591 N N . PRO A 1 203 ? 7.875 8.961 13.453 1 91.31 203 PRO A N 1
ATOM 1592 C CA . PRO A 1 203 ? 7.512 9.633 14.695 1 91.31 203 PRO A CA 1
ATOM 1593 C C . PRO A 1 203 ? 6 9.758 14.883 1 91.31 203 PRO A C 1
ATOM 1595 O O . PRO A 1 203 ? 5.316 10.328 14.023 1 91.31 203 PRO A O 1
ATOM 1598 N N . ASN A 1 204 ? 5.477 9.109 15.945 1 93.94 204 ASN A N 1
ATOM 1599 C CA . ASN A 1 204 ? 4.113 9.281 16.422 1 93.94 204 ASN A CA 1
ATOM 1600 C C . ASN A 1 204 ? 3.115 8.484 15.594 1 93.94 204 ASN A C 1
ATOM 1602 O O . ASN A 1 204 ? 1.904 8.688 15.711 1 93.94 204 ASN A O 1
ATOM 1606 N N . GLN A 1 205 ? 3.535 7.672 14.68 1 96.25 205 GLN A N 1
ATOM 1607 C CA . GLN A 1 205 ? 2.609 6.859 13.898 1 96.25 205 GLN A CA 1
ATOM 1608 C C . GLN A 1 205 ? 3.295 5.605 13.359 1 96.25 205 GLN A C 1
ATOM 1610 O O . GLN A 1 205 ? 4.523 5.555 13.273 1 96.25 205 GLN A O 1
ATOM 1615 N N . THR A 1 206 ? 2.502 4.645 13.031 1 97.88 206 THR A N 1
ATOM 1616 C CA . THR A 1 206 ? 2.982 3.402 12.438 1 97.88 206 THR A CA 1
ATOM 1617 C C . THR A 1 206 ? 2.109 2.998 11.25 1 97.88 206 THR A C 1
ATOM 1619 O O . THR A 1 206 ? 0.888 3.158 11.289 1 97.88 206 THR A O 1
ATOM 1622 N N . ILE A 1 207 ? 2.732 2.527 10.203 1 98.38 207 ILE A N 1
ATOM 1623 C CA . ILE A 1 207 ? 2.061 1.981 9.031 1 98.38 207 ILE A CA 1
ATOM 1624 C C . ILE A 1 207 ? 2.443 0.515 8.852 1 98.38 207 ILE A C 1
ATOM 1626 O O . ILE A 1 207 ? 3.621 0.159 8.945 1 98.38 207 ILE A O 1
ATOM 1630 N N . ARG A 1 208 ? 1.5 -0.356 8.648 1 98.69 208 ARG A N 1
ATOM 1631 C CA . ARG A 1 208 ? 1.737 -1.782 8.453 1 98.69 208 ARG A CA 1
ATOM 1632 C C . ARG A 1 208 ? 1.092 -2.27 7.16 1 98.69 208 ARG A C 1
ATOM 1634 O O . ARG A 1 208 ? -0.045 -1.906 6.852 1 98.69 208 ARG A O 1
ATOM 1641 N N . ILE A 1 209 ? 1.795 -2.998 6.387 1 98.75 209 ILE A N 1
ATOM 1642 C CA . ILE A 1 209 ? 1.295 -3.715 5.219 1 98.75 209 ILE A CA 1
ATOM 1643 C C . ILE A 1 209 ? 1.423 -5.219 5.441 1 98.75 209 ILE A C 1
ATOM 1645 O O . ILE A 1 209 ? 2.52 -5.727 5.691 1 98.75 209 ILE A O 1
ATOM 1649 N N . VAL A 1 210 ? 0.344 -5.918 5.371 1 98.69 210 VAL A N 1
ATOM 1650 C CA . VAL A 1 210 ? 0.317 -7.324 5.766 1 98.69 210 VAL A CA 1
ATOM 1651 C C . VAL A 1 210 ? -0.284 -8.164 4.641 1 98.69 210 VAL A C 1
ATOM 1653 O O . VAL A 1 210 ? -1.303 -7.793 4.055 1 98.69 210 VAL A O 1
ATOM 1656 N N . HIS A 1 211 ? 0.315 -9.234 4.348 1 98.5 211 HIS A N 1
ATOM 1657 C CA . HIS A 1 211 ? -0.226 -10.266 3.469 1 98.5 211 HIS A CA 1
ATOM 1658 C C . HIS A 1 211 ? -0.279 -11.617 4.172 1 98.5 211 HIS A C 1
ATOM 1660 O O . HIS A 1 211 ? 0.697 -12.031 4.801 1 98.5 211 HIS A O 1
ATOM 1666 N N . GLU A 1 212 ? -1.368 -12.266 4.086 1 97.31 212 GLU A N 1
ATOM 1667 C CA . GLU A 1 212 ? -1.514 -13.602 4.648 1 97.31 212 GLU A CA 1
ATOM 1668 C C . GLU A 1 212 ? -2.094 -14.57 3.619 1 97.31 212 GLU A C 1
ATOM 1670 O O . GLU A 1 212 ? -3.176 -14.336 3.078 1 97.31 212 GLU A O 1
ATOM 1675 N N . SER A 1 213 ? -1.372 -15.602 3.367 1 94.5 213 SER A N 1
ATOM 1676 C CA . SER A 1 213 ? -1.888 -16.703 2.57 1 94.5 213 SER A CA 1
ATOM 1677 C C . SER A 1 213 ? -2.617 -17.719 3.441 1 94.5 213 SER A C 1
ATOM 1679 O O . SER A 1 213 ? -2.08 -18.188 4.453 1 94.5 213 SER A O 1
ATOM 1681 N N . HIS A 1 214 ? -3.795 -18.078 3.055 1 94.19 214 HIS A N 1
ATOM 1682 C CA . HIS A 1 214 ? -4.586 -19.016 3.842 1 94.19 214 HIS A CA 1
ATOM 1683 C C . HIS A 1 214 ? -4.332 -20.453 3.402 1 94.19 214 HIS A C 1
ATOM 1685 O O . HIS A 1 214 ? -4.473 -21.391 4.199 1 94.19 214 HIS A O 1
ATOM 1691 N N . ASN A 1 215 ? -3.957 -20.625 2.15 1 91.38 215 ASN A N 1
ATOM 1692 C CA . ASN A 1 215 ? -3.58 -21.938 1.605 1 91.38 215 ASN A CA 1
ATOM 1693 C C . ASN A 1 215 ? -2.85 -21.781 0.273 1 91.38 215 ASN A C 1
ATOM 1695 O O . ASN A 1 215 ? -2.709 -20.688 -0.248 1 91.38 215 ASN A O 1
ATOM 1699 N N . ARG A 1 216 ? -2.426 -22.875 -0.245 1 89.31 216 ARG A N 1
ATOM 1700 C CA . ARG A 1 216 ? -1.572 -22.891 -1.429 1 89.31 216 ARG A CA 1
ATOM 1701 C C . ARG A 1 216 ? -2.355 -22.5 -2.678 1 89.31 216 ARG A C 1
ATOM 1703 O O . ARG A 1 216 ? -1.767 -22.188 -3.713 1 89.31 216 ARG A O 1
ATOM 1710 N N . ALA A 1 217 ? -3.629 -22.5 -2.613 1 94.69 217 ALA A N 1
ATOM 1711 C CA . ALA A 1 217 ? -4.449 -22.125 -3.762 1 94.69 217 ALA A CA 1
ATOM 1712 C C . ALA A 1 217 ? -4.203 -20.672 -4.156 1 94.69 217 ALA A C 1
ATOM 1714 O O . ALA A 1 217 ? -4.465 -20.281 -5.297 1 94.69 217 ALA A O 1
ATOM 1715 N N . ALA A 1 218 ? -3.639 -19.922 -3.205 1 93.75 218 ALA A N 1
ATOM 1716 C CA . ALA A 1 218 ? -3.279 -18.531 -3.508 1 93.75 218 ALA A CA 1
ATOM 1717 C C . ALA A 1 218 ? -2.244 -18.469 -4.625 1 93.75 218 ALA A C 1
ATOM 1719 O O . ALA A 1 218 ? -2.248 -17.531 -5.426 1 93.75 218 ALA A O 1
ATOM 1720 N N . PHE A 1 219 ? -1.405 -19.484 -4.746 1 93.75 219 PHE A N 1
ATOM 1721 C CA . PHE A 1 219 ? -0.415 -19.516 -5.816 1 93.75 219 PHE A CA 1
ATOM 1722 C C . PHE A 1 219 ? -1.087 -19.719 -7.168 1 93.75 219 PHE A C 1
ATOM 1724 O O . PHE A 1 219 ? -0.676 -19.109 -8.164 1 93.75 219 PHE A O 1
ATOM 1731 N N . GLY A 1 220 ? -2.115 -20.531 -7.145 1 95.88 220 GLY A N 1
ATOM 1732 C CA . GLY A 1 220 ? -2.877 -20.734 -8.367 1 95.88 220 GLY A CA 1
ATOM 1733 C C . GLY A 1 220 ? -3.551 -19.469 -8.867 1 95.88 220 GLY A C 1
ATOM 1734 O O . GLY A 1 220 ? -3.492 -19.172 -10.062 1 95.88 220 GLY A O 1
ATOM 1735 N N . GLN A 1 221 ? -4.066 -18.734 -7.961 1 95 221 GLN A N 1
ATOM 1736 C CA . GLN A 1 221 ? -4.703 -17.469 -8.328 1 95 221 GLN A CA 1
ATOM 1737 C C . GLN A 1 221 ? -3.688 -16.484 -8.891 1 95 221 GLN A C 1
ATOM 1739 O O . GLN A 1 221 ? -3.979 -15.766 -9.844 1 95 221 GLN A O 1
ATOM 1744 N N . GLY A 1 222 ? -2.545 -16.516 -8.258 1 96 222 GLY A N 1
ATOM 1745 C CA . GLY A 1 222 ? -1.477 -15.672 -8.773 1 96 222 GLY A CA 1
ATOM 1746 C C . GLY A 1 222 ? -1.05 -16.047 -10.18 1 96 222 GLY A C 1
ATOM 1747 O O . GLY A 1 222 ? -0.847 -15.18 -11.023 1 96 222 GLY A O 1
ATOM 1748 N N . ALA A 1 223 ? -0.937 -17.312 -10.398 1 97.19 223 ALA A N 1
ATOM 1749 C CA . ALA A 1 223 ? -0.541 -17.812 -11.711 1 97.19 223 ALA A CA 1
ATOM 1750 C C . ALA A 1 223 ? -1.585 -17.469 -12.766 1 97.19 223 ALA A C 1
ATOM 1752 O O . ALA A 1 223 ? -1.24 -17.094 -13.891 1 97.19 223 ALA A O 1
ATOM 1753 N N . ILE A 1 224 ? -2.816 -17.594 -12.422 1 96.81 224 ILE A N 1
ATOM 1754 C CA . ILE A 1 224 ? -3.912 -17.25 -13.32 1 96.81 224 ILE 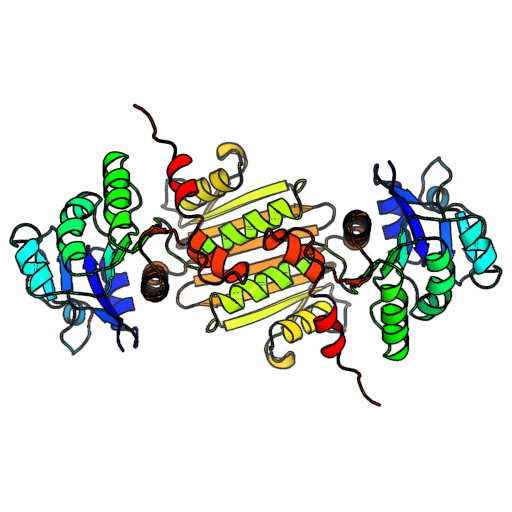A CA 1
ATOM 1755 C C . ILE A 1 224 ? -3.877 -15.758 -13.625 1 96.81 224 ILE A C 1
ATOM 1757 O O . ILE A 1 224 ? -4 -15.352 -14.781 1 96.81 224 ILE A O 1
ATOM 1761 N N . TYR A 1 225 ? -3.646 -15 -12.602 1 95.56 225 TYR A N 1
ATOM 1762 C CA . TYR A 1 225 ? -3.51 -13.555 -12.789 1 95.56 225 TYR A CA 1
ATOM 1763 C C . TYR A 1 225 ? -2.393 -13.242 -13.781 1 95.56 225 TYR A C 1
ATOM 1765 O O . TYR A 1 225 ? -2.592 -12.477 -14.727 1 95.56 225 TYR A O 1
ATOM 1773 N N . ALA A 1 226 ? -1.291 -13.82 -13.562 1 97.25 226 ALA A N 1
ATOM 1774 C CA . ALA A 1 226 ? -0.124 -13.609 -14.414 1 97.25 226 ALA A CA 1
ATOM 1775 C C . ALA A 1 226 ? -0.413 -14.023 -15.852 1 97.25 226 ALA A C 1
ATOM 1777 O O . ALA A 1 226 ? -0.004 -13.344 -16.797 1 97.25 226 ALA A O 1
ATOM 1778 N N . SER A 1 227 ? -1.119 -15.094 -16 1 97.88 227 SER A N 1
ATOM 1779 C CA . SER A 1 227 ? -1.443 -15.609 -17.328 1 97.88 227 SER A CA 1
ATOM 1780 C C . SER A 1 227 ? -2.354 -14.656 -18.094 1 97.88 227 SER A C 1
ATOM 1782 O O . SER A 1 227 ? -2.129 -14.391 -19.281 1 97.88 227 SER A O 1
ATOM 1784 N N . LYS A 1 228 ? -3.312 -14.141 -17.422 1 96.44 228 LYS A N 1
ATOM 1785 C CA . LYS A 1 228 ? -4.219 -13.188 -18.047 1 96.44 228 LYS A CA 1
ATOM 1786 C C . LYS A 1 228 ? -3.498 -11.891 -18.406 1 96.44 228 LYS A C 1
ATOM 1788 O O . LYS A 1 228 ? -3.68 -11.344 -19.484 1 96.44 228 LYS A O 1
ATOM 1793 N N . TRP A 1 229 ? -2.654 -11.461 -17.531 1 94.88 229 TRP A N 1
ATOM 1794 C CA . TRP A 1 229 ? -1.931 -10.203 -17.703 1 94.88 229 TRP A CA 1
ATOM 1795 C C . TRP A 1 229 ? -0.959 -10.297 -18.875 1 94.88 229 TRP A C 1
ATOM 1797 O O . TRP A 1 229 ? -0.872 -9.375 -19.688 1 94.88 229 TRP A O 1
ATOM 1807 N N . ILE A 1 230 ? -0.319 -11.422 -19.016 1 96.81 230 ILE A N 1
ATOM 1808 C CA . ILE A 1 230 ? 0.786 -11.547 -19.953 1 96.81 230 ILE A CA 1
ATOM 1809 C C . ILE A 1 230 ? 0.238 -11.672 -21.375 1 96.81 230 ILE A C 1
ATOM 1811 O O . ILE A 1 230 ? 0.973 -11.492 -22.344 1 96.81 230 ILE A O 1
ATOM 1815 N N . MET A 1 231 ? -1.034 -12.055 -21.562 1 96 231 MET A N 1
ATOM 1816 C CA . MET A 1 231 ? -1.663 -12.219 -22.859 1 96 231 MET A CA 1
ATOM 1817 C C . MET A 1 231 ? -1.574 -10.93 -23.672 1 96 231 MET A C 1
ATOM 1819 O O . MET A 1 231 ? -1.449 -10.969 -24.906 1 96 231 MET A O 1
ATOM 1823 N N . GLY A 1 232 ? -1.544 -9.758 -23 1 92.19 232 GLY A N 1
ATOM 1824 C CA . GLY A 1 232 ? -1.529 -8.477 -23.688 1 92.19 232 GLY A CA 1
ATOM 1825 C C . GLY A 1 232 ? -0.143 -7.871 -23.781 1 92.19 232 GLY A C 1
ATOM 1826 O O . GLY A 1 232 ? 0.004 -6.707 -24.172 1 92.19 232 GLY A O 1
ATOM 1827 N N . LYS A 1 233 ? 0.847 -8.656 -23.531 1 94.31 233 LYS A N 1
ATOM 1828 C CA . LYS A 1 233 ? 2.191 -8.086 -23.484 1 94.31 233 LYS A CA 1
ATOM 1829 C C . LYS A 1 233 ? 3.023 -8.531 -24.688 1 94.31 233 LYS A C 1
ATOM 1831 O O . LYS A 1 233 ? 2.828 -9.625 -25.219 1 94.31 233 LYS A O 1
ATOM 1836 N N . GLU A 1 234 ? 3.9 -7.695 -25.094 1 94.88 234 GLU A N 1
ATOM 1837 C CA . GLU A 1 234 ? 4.863 -8 -26.141 1 94.88 234 GLU A CA 1
ATOM 1838 C C . GLU A 1 234 ? 6.035 -8.812 -25.594 1 94.88 234 GLU A C 1
ATOM 1840 O O . GLU A 1 234 ? 6.105 -9.078 -24.391 1 94.88 234 GLU A O 1
ATOM 1845 N N . THR A 1 235 ? 6.934 -9.133 -26.5 1 96.75 235 THR A N 1
ATOM 1846 C CA . THR A 1 235 ? 8.117 -9.891 -26.109 1 96.75 235 THR A CA 1
ATOM 1847 C C . THR A 1 235 ? 8.906 -9.148 -25.031 1 96.75 235 THR A C 1
ATOM 1849 O O . THR A 1 235 ? 8.977 -7.922 -25.047 1 96.75 235 THR A O 1
ATOM 1852 N N . GLY A 1 236 ? 9.398 -9.914 -24.094 1 96 236 GLY A N 1
ATOM 1853 C CA . GLY A 1 236 ? 10.141 -9.359 -22.969 1 96 236 GLY A CA 1
ATOM 1854 C C . GLY A 1 236 ? 10.055 -10.203 -21.719 1 96 236 GLY A C 1
ATOM 1855 O O . GLY A 1 236 ? 9.281 -11.164 -21.656 1 96 236 GLY A O 1
ATOM 1856 N N . ILE A 1 237 ? 10.883 -9.875 -20.812 1 96 237 ILE A N 1
ATOM 1857 C CA . ILE A 1 237 ? 10.867 -10.555 -19.516 1 96 237 ILE A CA 1
ATOM 1858 C C . ILE A 1 237 ? 10.25 -9.648 -18.469 1 96 237 ILE A C 1
ATOM 1860 O O . ILE A 1 237 ? 10.594 -8.469 -18.375 1 96 237 ILE A O 1
ATOM 1864 N N . TYR A 1 238 ? 9.266 -10.227 -17.75 1 95.06 238 TYR A N 1
ATOM 1865 C CA . TYR A 1 238 ? 8.492 -9.492 -16.766 1 95.06 238 TYR A CA 1
ATOM 1866 C C . TYR A 1 238 ? 8.508 -10.211 -15.414 1 95.06 238 TYR A C 1
ATOM 1868 O O . TYR A 1 238 ? 8.914 -11.375 -15.336 1 95.06 238 TYR A O 1
ATOM 1876 N N . SER A 1 239 ? 8.133 -9.492 -14.398 1 94.44 239 SER A N 1
ATOM 1877 C CA . SER A 1 239 ? 7.891 -10.039 -13.07 1 94.44 239 SER A CA 1
ATOM 1878 C C . SER A 1 239 ? 6.523 -9.625 -12.539 1 94.44 239 SER A C 1
ATOM 1880 O O . SER A 1 239 ? 5.891 -8.719 -13.086 1 94.44 239 SER A O 1
ATOM 1882 N N . MET A 1 240 ? 6.09 -10.328 -11.57 1 95.19 240 MET A N 1
ATOM 1883 C CA . MET A 1 240 ? 4.824 -9.945 -10.953 1 95.19 240 MET A CA 1
ATOM 1884 C C . MET A 1 240 ? 4.918 -8.547 -10.352 1 95.19 240 MET A C 1
ATOM 1886 O O . MET A 1 240 ? 3.957 -7.773 -10.422 1 95.19 240 MET A O 1
ATOM 1890 N N . GLU A 1 241 ? 6.035 -8.242 -9.75 1 91.19 241 GLU A N 1
ATOM 1891 C CA . GLU A 1 241 ? 6.25 -6.902 -9.219 1 91.19 241 GLU A CA 1
ATOM 1892 C C . GLU A 1 241 ? 6.055 -5.836 -10.297 1 91.19 241 GLU A C 1
ATOM 1894 O O . GLU A 1 241 ? 5.363 -4.844 -10.07 1 91.19 241 GLU A O 1
ATOM 1899 N N . GLN A 1 242 ? 6.641 -6.137 -11.438 1 88.31 242 GLN A N 1
ATOM 1900 C CA . GLN A 1 242 ? 6.523 -5.203 -12.555 1 88.31 242 GLN A CA 1
ATOM 1901 C C . GLN A 1 242 ? 5.082 -5.105 -13.047 1 88.31 242 GLN A C 1
ATOM 1903 O O . GLN A 1 242 ? 4.598 -4.016 -13.352 1 88.31 242 GLN A O 1
ATOM 1908 N N . ALA A 1 243 ? 4.48 -6.25 -13.18 1 92.5 243 ALA A N 1
ATOM 1909 C CA . ALA A 1 243 ? 3.086 -6.266 -13.609 1 92.5 243 ALA A CA 1
ATOM 1910 C C . ALA A 1 243 ? 2.225 -5.379 -12.711 1 92.5 243 ALA A C 1
ATOM 1912 O O . ALA A 1 243 ? 1.435 -4.57 -13.211 1 92.5 243 ALA A O 1
ATOM 1913 N N . LEU A 1 244 ? 2.438 -5.438 -11.406 1 93.19 244 LEU A N 1
ATOM 1914 C CA . LEU A 1 244 ? 1.627 -4.68 -10.461 1 93.19 244 LEU A CA 1
ATOM 1915 C C . LEU A 1 244 ? 2.041 -3.213 -10.445 1 93.19 244 LEU A C 1
ATOM 1917 O O . LEU A 1 244 ? 1.194 -2.328 -10.297 1 93.19 244 LEU A O 1
ATOM 1921 N N . SER A 1 245 ? 3.34 -2.973 -10.555 1 89.88 245 SER A N 1
ATOM 1922 C CA . SER A 1 245 ? 3.826 -1.597 -10.594 1 89.88 245 SER A CA 1
ATOM 1923 C C . SER A 1 245 ? 3.213 -0.824 -11.758 1 89.88 245 SER A C 1
ATOM 1925 O O . SER A 1 245 ? 2.873 0.353 -11.617 1 89.88 245 SER A O 1
ATOM 1927 N N . LEU A 1 246 ? 3.051 -1.471 -12.875 1 86.06 246 LEU A N 1
ATOM 1928 C CA . LEU A 1 246 ? 2.479 -0.845 -14.062 1 86.06 246 LEU A CA 1
ATOM 1929 C C . LEU A 1 246 ? 1.015 -0.483 -13.836 1 86.06 246 LEU A C 1
ATOM 1931 O O . LEU A 1 246 ? 0.552 0.566 -14.289 1 86.06 246 LEU A O 1
ATOM 1935 N N . ILE A 1 247 ? 0.373 -1.306 -13.102 1 85.31 247 ILE A N 1
ATOM 1936 C CA . ILE A 1 247 ? -1.031 -1.042 -12.805 1 85.31 247 ILE A CA 1
ATOM 1937 C C . ILE A 1 247 ? -1.14 0.097 -11.797 1 85.31 247 ILE A C 1
ATOM 1939 O O . ILE A 1 247 ? -1.97 0.996 -11.953 1 85.31 247 ILE A O 1
ATOM 1943 N N . MET A 1 248 ? -0.272 0.121 -10.805 1 86.19 248 MET A N 1
ATOM 1944 C CA . MET A 1 248 ? -0.291 1.118 -9.742 1 86.19 248 MET A CA 1
ATOM 1945 C C . MET A 1 248 ? 0.051 2.502 -10.281 1 86.19 248 MET A C 1
ATOM 1947 O O . MET A 1 248 ? -0.47 3.508 -9.805 1 86.19 248 MET A O 1
ATOM 1951 N N . SER A 1 249 ? 0.957 2.607 -11.25 1 79.62 249 SER A N 1
ATOM 1952 C CA . SER A 1 249 ? 1.395 3.887 -11.805 1 79.62 249 SER A CA 1
ATOM 1953 C C . SER A 1 249 ? 0.427 4.391 -12.867 1 79.62 249 SER A C 1
ATOM 1955 O O . SER A 1 249 ? 0.532 5.531 -13.32 1 79.62 249 SER A O 1
ATOM 1957 N N . GLY A 1 250 ? -0.56 3.752 -13.07 1 70.31 250 GLY A N 1
ATOM 1958 C CA . GLY A 1 250 ? -1.485 4.137 -14.125 1 70.31 250 GLY A CA 1
ATOM 1959 C C . GLY A 1 250 ? -0.889 4.02 -15.516 1 70.31 250 GLY A C 1
ATOM 1960 O O . GLY A 1 250 ? -1.454 4.535 -16.484 1 70.31 250 GLY A O 1
ATOM 1961 N N . GLU A 1 251 ? 0.54 3.779 -15.625 1 59.25 251 GLU A N 1
ATOM 1962 C CA . GLU A 1 251 ? 1.187 3.611 -16.922 1 59.25 251 GLU A CA 1
ATOM 1963 C C . GLU A 1 251 ? 0.694 2.35 -17.625 1 59.25 251 GLU A C 1
ATOM 1965 O O . GLU A 1 251 ? 0.793 1.25 -17.078 1 59.25 251 GLU A O 1
ATOM 1970 N N . GLU A 1 252 ? -0.333 2.371 -18.141 1 47.84 252 GLU A N 1
ATOM 1971 C CA . GLU A 1 252 ? -0.534 1.173 -18.953 1 47.84 252 GLU A CA 1
ATOM 1972 C C . GLU A 1 252 ? 0.771 0.721 -19.609 1 47.84 252 GLU A C 1
ATOM 1974 O O . GLU A 1 252 ? 1.781 1.423 -19.531 1 47.84 252 GLU A O 1
ATOM 1979 N N . ASP A 1 253 ? 0.851 -0.171 -20.75 1 39.97 253 ASP A N 1
ATOM 1980 C CA . ASP A 1 253 ? 1.807 -0.981 -21.5 1 39.97 253 ASP A CA 1
ATOM 1981 C C . ASP A 1 253 ? 3.043 -0.168 -21.859 1 39.97 253 ASP A C 1
ATOM 1983 O O . ASP A 1 253 ? 3.172 0.292 -23 1 39.97 253 ASP A O 1
ATOM 1987 N N . LEU A 1 254 ? 3.705 0.658 -21.172 1 33.81 254 LEU A N 1
ATOM 1988 C CA . LEU A 1 254 ? 4.844 1.148 -21.938 1 33.81 254 LEU A CA 1
ATOM 1989 C C . LEU A 1 254 ? 5.941 0.09 -22.016 1 33.81 254 LEU A C 1
ATOM 1991 O O . LEU A 1 254 ? 6.195 -0.621 -21.047 1 33.81 254 LEU A O 1
ATOM 1995 N N . GLU A 1 255 ? 6.527 -0.334 -23.078 1 32.69 255 GLU A N 1
ATOM 1996 C CA . GLU A 1 255 ? 7.504 -1.265 -23.641 1 32.69 255 GLU A CA 1
ATOM 1997 C C . GLU A 1 255 ? 8.805 -1.242 -22.844 1 32.69 255 GLU A C 1
ATOM 1999 O O . GLU A 1 255 ? 9.578 -2.205 -22.891 1 32.69 255 GLU A O 1
ATOM 2004 N N . LYS A 1 256 ? 9.367 -0.107 -22.156 1 33.75 256 LYS A N 1
ATOM 2005 C CA . LYS A 1 256 ? 10.812 0.109 -22.141 1 33.75 256 LYS A CA 1
ATOM 2006 C C . LYS A 1 256 ? 11.461 -0.634 -20.969 1 33.75 256 LYS A C 1
ATOM 2008 O O . LYS A 1 256 ? 12.688 -0.649 -20.844 1 33.75 256 LYS A O 1
ATOM 2013 N N . ASP A 1 257 ? 10.953 -0.957 -19.828 1 33 257 ASP A N 1
ATOM 2014 C CA . ASP A 1 257 ? 11.805 -1.179 -18.656 1 33 257 ASP A CA 1
ATOM 2015 C C . ASP A 1 257 ? 12.211 -2.645 -18.547 1 33 257 ASP A C 1
ATOM 2017 O O . ASP A 1 257 ? 12.758 -3.066 -17.516 1 33 257 ASP A O 1
ATOM 2021 N N . ALA A 1 258 ? 12.078 -3.561 -19.391 1 33.28 258 ALA A N 1
ATOM 2022 C CA . ALA A 1 258 ? 12.531 -4.941 -19.234 1 33.28 258 ALA A CA 1
ATOM 2023 C C . ALA A 1 258 ? 14.031 -5.008 -18.984 1 33.28 258 ALA A C 1
ATOM 2025 O O . ALA A 1 258 ? 14.531 -6 -18.453 1 33.28 258 ALA A O 1
ATOM 2026 N N . GLU A 1 259 ? 14.836 -4.105 -19.375 1 30.41 259 GLU A N 1
ATOM 2027 C CA . GLU A 1 259 ? 16.281 -4.262 -19.375 1 30.41 259 GLU A CA 1
ATOM 2028 C C . GLU A 1 259 ? 16.844 -4.148 -17.969 1 30.41 259 GLU A C 1
ATOM 2030 O O . GLU A 1 259 ? 17.938 -4.645 -17.688 1 30.41 259 GLU A O 1
ATOM 2035 N N . ARG A 1 260 ? 16.266 -3.402 -17.172 1 32.81 260 ARG A N 1
ATOM 2036 C CA . ARG A 1 260 ? 16.953 -3.168 -15.898 1 32.81 260 ARG A CA 1
ATOM 2037 C C . ARG A 1 260 ? 16.922 -4.41 -15.016 1 32.81 260 ARG A C 1
ATOM 2039 O O . ARG A 1 260 ? 17.781 -4.594 -14.156 1 32.81 260 ARG A O 1
ATOM 2046 N N . PHE A 1 261 ? 15.961 -5.254 -15.141 1 33.84 261 PHE A N 1
ATOM 2047 C CA . PHE A 1 261 ? 15.805 -6.363 -14.203 1 33.84 261 PHE A CA 1
ATOM 2048 C C . PHE A 1 261 ? 16.922 -7.391 -14.398 1 33.84 261 PHE A C 1
ATOM 2050 O O . PHE A 1 261 ? 17.234 -8.148 -13.484 1 33.84 261 PHE A O 1
ATOM 2057 N N . ILE A 1 262 ? 17.438 -7.543 -15.531 1 33.94 262 ILE A N 1
ATOM 2058 C CA . ILE A 1 262 ? 18.438 -8.594 -15.711 1 33.94 262 ILE A CA 1
ATOM 2059 C C . ILE A 1 262 ? 19.672 -8.266 -14.883 1 33.94 262 ILE A C 1
ATOM 2061 O O . ILE A 1 262 ? 20.391 -9.172 -14.43 1 33.94 262 ILE A O 1
ATOM 2065 N N . ALA A 1 263 ? 20.016 -7.027 -14.734 1 36.16 263 ALA A N 1
ATOM 2066 C CA . ALA A 1 263 ? 21.328 -6.75 -14.156 1 36.16 263 ALA A CA 1
ATOM 2067 C C . ALA A 1 263 ? 21.375 -7.125 -12.68 1 36.16 263 ALA A C 1
ATOM 2069 O O . ALA A 1 263 ? 22.438 -7.438 -12.141 1 36.16 263 ALA A O 1
ATOM 2070 N N . ASP A 1 264 ? 20.297 -6.953 -11.891 1 33.22 264 ASP A N 1
ATOM 2071 C CA . ASP A 1 264 ? 20.469 -7.012 -10.445 1 33.22 264 ASP A CA 1
ATOM 2072 C C . ASP A 1 264 ? 20.156 -8.414 -9.914 1 33.22 264 ASP A C 1
ATOM 2074 O O . ASP A 1 264 ? 19.984 -8.602 -8.711 1 33.22 264 ASP A O 1
ATOM 2078 N N . VAL A 1 265 ? 19.828 -9.383 -10.75 1 33.47 265 VAL A N 1
ATOM 2079 C CA . VAL A 1 265 ? 19.844 -10.742 -10.219 1 33.47 265 VAL A CA 1
ATOM 2080 C C . VAL A 1 265 ? 21.266 -11.148 -9.852 1 33.47 265 VAL A C 1
ATOM 2082 O O . VAL A 1 265 ? 22.156 -11.164 -10.711 1 33.47 265 VAL A O 1
ATOM 2085 N N . PRO A 1 266 ? 21.641 -11.109 -8.586 1 32.47 266 PRO A N 1
ATOM 2086 C CA . PRO A 1 266 ? 23 -11.555 -8.258 1 32.47 266 PRO A CA 1
ATOM 2087 C C . PRO A 1 266 ? 23.328 -12.922 -8.859 1 32.47 266 PRO A C 1
ATOM 2089 O O . PRO A 1 266 ? 22.547 -13.867 -8.719 1 32.47 266 PRO A O 1
ATOM 2092 N N . ILE A 1 267 ? 24.156 -12.906 -9.93 1 26.31 267 ILE A N 1
ATOM 2093 C CA . ILE A 1 267 ? 24.859 -14.109 -10.367 1 26.31 267 ILE A CA 1
ATOM 2094 C C . ILE A 1 267 ? 25.812 -14.578 -9.266 1 26.31 267 ILE A C 1
ATOM 2096 O O . ILE A 1 267 ? 26.75 -13.859 -8.898 1 26.31 267 ILE A O 1
ATOM 2100 N N . LYS A 1 268 ? 25.359 -15.305 -8.383 1 28.98 268 LYS A N 1
ATOM 2101 C CA . LYS A 1 268 ? 26.328 -15.969 -7.527 1 28.98 268 LYS A CA 1
ATOM 2102 C C . LYS A 1 268 ? 27.406 -16.672 -8.359 1 28.98 268 LYS A C 1
ATOM 2104 O O . LYS A 1 268 ? 27.109 -17.578 -9.133 1 28.98 268 LYS A O 1
ATOM 2109 N N . THR A 1 269 ? 28.375 -15.852 -8.672 1 21.83 269 THR A N 1
ATOM 2110 C CA . THR A 1 269 ? 29.578 -16.5 -9.172 1 21.83 269 THR A CA 1
ATOM 2111 C C . THR A 1 269 ? 30.047 -17.578 -8.195 1 21.83 269 THR A C 1
ATOM 2113 O O . THR A 1 269 ? 30.156 -17.344 -6.996 1 21.83 269 THR A O 1
ATOM 2116 N N . SER A 1 270 ? 29.969 -18.797 -8.609 1 22.25 270 SER A N 1
ATOM 2117 C CA . SER A 1 270 ? 30.875 -19.734 -7.965 1 22.25 270 SER A CA 1
ATOM 2118 C C . SER A 1 270 ? 32.312 -19.203 -7.961 1 22.25 270 SER A C 1
ATOM 2120 O O . SER A 1 270 ? 32.75 -18.625 -8.961 1 22.25 270 SER A O 1
ATOM 2122 N N . MET B 1 1 ? 18.766 26.047 3.186 1 70.88 1 MET B N 1
ATOM 2123 C CA . MET B 1 1 ? 17.922 27.172 3.592 1 70.88 1 MET B CA 1
ATOM 2124 C C . MET B 1 1 ? 16.719 26.703 4.406 1 70.88 1 MET B C 1
ATOM 2126 O O . MET B 1 1 ? 16.156 25.641 4.109 1 70.88 1 MET B O 1
ATOM 2130 N N . THR B 1 2 ? 16.344 27.25 5.59 1 93.44 2 THR B N 1
ATOM 2131 C CA . THR B 1 2 ? 15.281 26.875 6.516 1 93.44 2 THR B CA 1
ATOM 2132 C C . THR B 1 2 ? 13.93 27.375 6.016 1 93.44 2 THR B C 1
ATOM 2134 O O . THR B 1 2 ? 13.812 28.5 5.523 1 93.44 2 THR B O 1
ATOM 2137 N N . ILE B 1 3 ? 12.953 26.609 5.953 1 97.94 3 ILE B N 1
ATOM 2138 C CA . ILE B 1 3 ? 11.602 26.969 5.547 1 97.94 3 ILE B CA 1
ATOM 2139 C C . ILE B 1 3 ? 10.914 27.734 6.676 1 97.94 3 ILE B C 1
ATOM 2141 O O . ILE B 1 3 ? 10.758 27.219 7.781 1 97.94 3 ILE B O 1
ATOM 2145 N N . THR B 1 4 ? 10.547 28.953 6.34 1 98.69 4 THR B N 1
ATOM 2146 C CA . THR B 1 4 ? 9.867 29.766 7.34 1 98.69 4 THR B CA 1
ATOM 2147 C C . THR B 1 4 ? 8.367 29.5 7.32 1 98.69 4 THR B C 1
ATOM 2149 O O . THR B 1 4 ? 7.758 29.438 6.25 1 98.69 4 THR B O 1
ATOM 2152 N N . ILE B 1 5 ? 7.801 29.375 8.578 1 98.75 5 ILE B N 1
ATOM 2153 C CA . ILE B 1 5 ? 6.41 28.938 8.672 1 98.75 5 ILE B CA 1
ATOM 2154 C C . ILE B 1 5 ? 5.621 29.906 9.547 1 98.75 5 ILE B C 1
ATOM 2156 O O . ILE B 1 5 ? 6.098 30.328 10.602 1 98.75 5 ILE B O 1
ATOM 2160 N N . GLY B 1 6 ? 4.496 30.359 9.07 1 98.62 6 GLY B N 1
ATOM 2161 C CA . GLY B 1 6 ? 3.449 30.938 9.891 1 98.62 6 GLY B CA 1
ATOM 2162 C C . GLY B 1 6 ? 2.334 29.953 10.219 1 98.62 6 GLY B C 1
ATOM 2163 O O . GLY B 1 6 ? 1.925 29.172 9.359 1 98.62 6 GLY B O 1
ATOM 2164 N N . LEU B 1 7 ? 1.799 30.016 11.414 1 98.56 7 LEU B N 1
ATOM 2165 C CA . LEU B 1 7 ? 0.808 29.031 11.852 1 98.56 7 LEU B CA 1
ATOM 2166 C C . LEU B 1 7 ? -0.473 29.734 12.305 1 98.56 7 LEU B C 1
ATOM 2168 O O . LEU B 1 7 ? -0.426 30.672 13.094 1 98.56 7 LEU B O 1
ATOM 2172 N N . PHE B 1 8 ? -1.551 29.281 11.695 1 97.69 8 PHE B N 1
ATOM 2173 C CA . PHE B 1 8 ? -2.855 29.719 12.188 1 97.69 8 PHE B CA 1
ATOM 2174 C C . PHE B 1 8 ? -3.439 28.672 13.141 1 97.69 8 PHE B C 1
ATOM 2176 O O . PHE B 1 8 ? -3.658 27.531 12.758 1 97.69 8 PHE B O 1
ATOM 2183 N N . GLY B 1 9 ? -3.668 29.094 14.312 1 96 9 GLY B N 1
ATOM 2184 C CA . GLY B 1 9 ? -4.23 28.203 15.312 1 96 9 GLY B CA 1
ATOM 2185 C C . GLY B 1 9 ? -3.217 27.734 16.344 1 96 9 GLY B C 1
ATOM 2186 O O . GLY B 1 9 ? -2.16 27.219 15.984 1 96 9 GLY B O 1
ATOM 2187 N N . PHE B 1 10 ? -3.562 27.875 17.625 1 96.69 10 PHE B N 1
ATOM 2188 C CA . PHE B 1 10 ? -2.711 27.438 18.734 1 96.69 10 PHE B CA 1
ATOM 2189 C C . PHE B 1 10 ? -3.539 26.797 19.844 1 96.69 10 PHE B C 1
ATOM 2191 O O . PHE B 1 10 ? -3.303 27.062 21.016 1 96.69 10 PHE B O 1
ATOM 2198 N N . GLY B 1 11 ? -4.539 26.156 19.406 1 93.69 11 GLY B N 1
ATOM 2199 C CA . GLY B 1 11 ? -5.316 25.344 20.328 1 93.69 11 GLY B CA 1
ATOM 2200 C C . GLY B 1 11 ? -4.672 24 20.625 1 93.69 11 GLY B C 1
ATOM 2201 O O . GLY B 1 11 ? -3.447 23.891 20.672 1 93.69 11 GLY B O 1
ATOM 2202 N N . LYS B 1 12 ? -5.5 22.984 20.859 1 90.88 12 LYS B N 1
ATOM 2203 C CA . LYS B 1 12 ? -5.039 21.656 21.219 1 90.88 12 LYS B CA 1
ATOM 2204 C C . LYS B 1 12 ? -4.133 21.062 20.141 1 90.88 12 LYS B C 1
ATOM 2206 O O . LYS B 1 12 ? -3.027 20.609 20.438 1 90.88 12 LYS B O 1
ATOM 2211 N N . THR B 1 13 ? -4.555 21.078 18.922 1 91.12 13 THR B N 1
ATOM 2212 C CA . THR B 1 13 ? -3.779 20.531 17.812 1 91.12 13 THR B CA 1
ATOM 2213 C C . THR B 1 13 ? -2.705 21.516 17.359 1 91.12 13 THR B C 1
ATOM 2215 O O . THR B 1 13 ? -1.557 21.125 17.141 1 91.12 13 THR B O 1
ATOM 2218 N N . GLY B 1 14 ? -3.057 22.75 17.328 1 95.12 14 GLY B N 1
ATOM 2219 C CA . GLY B 1 14 ? -2.129 23.766 16.859 1 95.12 14 GLY B CA 1
ATOM 2220 C C . GLY B 1 14 ? -0.867 23.844 17.703 1 95.12 14 GLY B C 1
ATOM 2221 O O . GLY B 1 14 ? 0.227 24.047 17.172 1 95.12 14 GLY B O 1
ATOM 2222 N N . SER B 1 15 ? -1.037 23.766 18.969 1 96.62 15 SER B N 1
ATOM 2223 C CA . SER B 1 15 ? 0.124 23.844 19.844 1 96.62 15 SER B CA 1
ATOM 2224 C C . SER B 1 15 ? 1.055 22.641 19.641 1 96.62 15 SER B C 1
ATOM 2226 O O . SER B 1 15 ? 2.277 22.781 19.719 1 96.62 15 SER B O 1
ATOM 2228 N N . VAL B 1 16 ? 0.508 21.516 19.391 1 95.88 16 VAL B N 1
ATOM 2229 C CA . VAL B 1 16 ? 1.291 20.312 19.125 1 95.88 16 VAL B CA 1
ATOM 2230 C C . VAL B 1 16 ? 2.031 20.453 17.797 1 95.88 16 VAL B C 1
ATOM 2232 O O . VAL B 1 16 ? 3.209 20.109 17.688 1 95.88 16 VAL B O 1
ATOM 2235 N N . VAL B 1 17 ? 1.357 21.016 16.844 1 97 17 VAL B N 1
ATOM 2236 C CA . VAL B 1 17 ? 1.957 21.266 15.539 1 97 17 VAL B CA 1
ATOM 2237 C C . VAL B 1 17 ? 3.104 22.266 15.672 1 97 17 VAL B C 1
ATOM 2239 O O . VAL B 1 17 ? 4.18 22.062 15.109 1 97 17 VAL B O 1
ATOM 2242 N N . ALA B 1 18 ? 2.871 23.297 16.453 1 98.25 18 ALA B N 1
ATOM 2243 C CA . ALA B 1 18 ? 3.916 24.281 16.703 1 98.25 18 ALA B CA 1
ATOM 2244 C C . ALA B 1 18 ? 5.164 23.625 17.297 1 98.25 18 ALA B C 1
ATOM 2246 O O . ALA B 1 18 ? 6.285 23.922 16.859 1 98.25 18 ALA B O 1
ATOM 2247 N N . LYS B 1 19 ? 4.93 22.781 18.203 1 98 19 LYS B N 1
ATOM 2248 C CA . LYS B 1 19 ? 6.047 22.078 18.844 1 98 19 LYS B CA 1
ATOM 2249 C C . LYS B 1 19 ? 6.852 21.281 17.828 1 98 19 LYS B C 1
ATOM 2251 O O . LYS B 1 19 ? 8.086 21.312 17.844 1 98 19 LYS B O 1
ATOM 2256 N N . GLU B 1 20 ? 6.137 20.594 16.953 1 97 20 GLU B N 1
ATOM 2257 C CA . GLU B 1 20 ? 6.797 19.797 15.922 1 97 20 GLU B CA 1
ATOM 2258 C C . GLU B 1 20 ? 7.598 20.688 14.977 1 97 20 GLU B C 1
ATOM 2260 O O . GLU B 1 20 ? 8.703 20.328 14.555 1 97 20 GLU B O 1
ATOM 2265 N N . ILE B 1 21 ? 7.078 21.844 14.602 1 97.88 21 ILE B N 1
ATOM 2266 C CA . ILE B 1 21 ? 7.758 22.781 13.711 1 97.88 21 ILE B CA 1
ATOM 2267 C C . ILE B 1 21 ? 9.047 23.266 14.367 1 97.88 21 ILE B C 1
ATOM 2269 O O . ILE B 1 21 ? 10.102 23.297 13.734 1 97.88 21 ILE B O 1
ATOM 2273 N N . ILE B 1 22 ? 8.906 23.609 15.625 1 98 22 ILE B N 1
ATOM 2274 C CA . ILE B 1 22 ? 10.039 24.172 16.359 1 98 22 ILE B CA 1
ATOM 2275 C C . ILE B 1 22 ? 11.133 23.109 16.484 1 98 22 ILE B C 1
ATOM 2277 O O . ILE B 1 22 ? 12.328 23.438 16.438 1 98 22 ILE B O 1
ATOM 2281 N N . ASN B 1 23 ? 10.789 21.859 16.562 1 96.5 23 ASN B N 1
ATOM 2282 C CA . ASN B 1 23 ? 11.734 20.75 16.719 1 96.5 23 ASN B CA 1
ATOM 2283 C C . ASN B 1 23 ? 12.367 20.359 15.391 1 96.5 23 ASN B C 1
ATOM 2285 O O . ASN B 1 23 ? 13.359 19.625 15.359 1 96.5 23 ASN B O 1
ATOM 2289 N N . ASP B 1 24 ? 11.805 20.797 14.305 1 95.5 24 ASP B N 1
ATOM 2290 C CA . ASP B 1 24 ? 12.312 20.406 12.984 1 95.5 24 ASP B CA 1
ATOM 2291 C C . ASP B 1 24 ? 13.484 21.297 12.578 1 95.5 24 ASP B C 1
ATOM 2293 O O . ASP B 1 24 ? 13.391 22.516 12.609 1 95.5 24 ASP B O 1
ATOM 2297 N N . PHE B 1 25 ? 14.523 20.703 12.125 1 94.25 25 PHE B N 1
ATOM 2298 C CA . PHE B 1 25 ? 15.75 21.453 11.875 1 94.25 25 PHE B CA 1
ATOM 2299 C C . PHE B 1 25 ? 15.672 22.188 10.539 1 94.25 25 PHE B C 1
ATOM 2301 O O . PHE B 1 25 ? 16.484 23.078 10.266 1 94.25 25 PHE B O 1
ATOM 2308 N N . GLU B 1 26 ? 14.695 21.859 9.711 1 96.44 26 GLU B N 1
ATOM 2309 C CA . GLU B 1 26 ? 14.586 22.484 8.398 1 96.44 26 GLU B CA 1
ATOM 2310 C C . GLU B 1 26 ? 13.508 23.562 8.391 1 96.44 26 GLU B C 1
ATOM 2312 O O . GLU B 1 26 ? 13.273 24.203 7.363 1 96.44 26 GLU B O 1
ATOM 2317 N N . CYS B 1 27 ? 12.867 23.766 9.57 1 97.81 27 CYS B N 1
ATOM 2318 C CA . CYS B 1 27 ? 11.773 24.719 9.633 1 97.81 27 CYS B CA 1
ATOM 2319 C C . CYS B 1 27 ? 11.984 25.719 10.766 1 97.81 27 CYS B C 1
ATOM 2321 O O . CYS B 1 27 ? 12.695 25.422 11.727 1 97.81 27 CYS B O 1
ATOM 2323 N N . GLU B 1 28 ? 11.391 26.875 10.547 1 98.31 28 GLU B N 1
ATOM 2324 C CA . GLU B 1 28 ? 11.367 27.906 11.57 1 98.31 28 GLU B CA 1
ATOM 2325 C C . GLU B 1 28 ? 9.969 28.484 11.742 1 98.31 28 GLU B C 1
ATOM 2327 O O . GLU B 1 28 ? 9.367 28.969 10.773 1 98.31 28 GLU B O 1
ATOM 2332 N N . LEU B 1 29 ? 9.5 28.453 12.977 1 98.69 29 LEU B N 1
ATOM 2333 C CA . LEU B 1 29 ? 8.211 29.078 13.273 1 98.69 29 LEU B CA 1
ATOM 2334 C C . LEU B 1 29 ? 8.367 30.578 13.492 1 98.69 29 LEU B C 1
ATOM 2336 O O . LEU B 1 29 ? 8.898 31.016 14.516 1 98.69 29 LEU B O 1
ATOM 2340 N N . LYS B 1 30 ? 7.836 31.328 12.594 1 98.5 30 LYS B N 1
ATOM 2341 C CA . LYS B 1 30 ? 8.039 32.781 12.664 1 98.5 30 LYS B CA 1
ATOM 2342 C C . LYS B 1 30 ? 6.977 33.438 13.531 1 98.5 30 LYS B C 1
ATOM 2344 O O . LYS B 1 30 ? 7.289 34.312 14.344 1 98.5 30 LYS B O 1
ATOM 2349 N N . TRP B 1 31 ? 5.805 33.031 13.273 1 98.25 31 TRP B N 1
ATOM 2350 C CA . TRP B 1 31 ? 4.707 33.594 14.031 1 98.25 31 TRP B CA 1
ATOM 2351 C C . TRP B 1 31 ? 3.527 32.656 14.117 1 98.25 31 TRP B C 1
ATOM 2353 O O . TRP B 1 31 ? 3.447 31.688 13.352 1 98.25 31 TRP B O 1
ATOM 2363 N N . VAL B 1 32 ? 2.682 32.875 15.117 1 98.25 32 VAL B N 1
ATOM 2364 C CA . VAL B 1 32 ? 1.415 32.156 15.312 1 98.25 32 VAL B CA 1
ATOM 2365 C C . VAL B 1 32 ? 0.272 33.188 15.383 1 98.25 32 VAL B C 1
ATOM 2367 O O . VAL B 1 32 ? 0.403 34.219 16 1 98.25 32 VAL B O 1
ATOM 2370 N N . MET B 1 33 ? -0.738 32.875 14.664 1 96.56 33 MET B N 1
ATOM 2371 C CA . MET B 1 33 ? -1.919 33.719 14.695 1 96.56 33 MET B CA 1
ATOM 2372 C C . MET B 1 33 ? -3.113 32.969 15.289 1 96.56 33 MET B C 1
ATOM 2374 O O . MET B 1 33 ? -3.346 31.812 14.969 1 96.56 33 MET B O 1
ATOM 2378 N N . ARG B 1 34 ? -3.811 33.656 16.156 1 93.94 34 ARG B N 1
ATOM 2379 C CA . ARG B 1 34 ? -5.008 33.062 16.734 1 93.94 34 ARG B CA 1
ATOM 2380 C C . ARG B 1 34 ? -6.113 34.094 16.906 1 93.94 34 ARG B C 1
ATOM 2382 O O . ARG B 1 34 ? -5.848 35.281 16.891 1 93.94 34 ARG B O 1
ATOM 2389 N N . GLU B 1 35 ? -7.316 33.656 17.062 1 90.12 35 GLU B N 1
ATOM 2390 C CA . GLU B 1 35 ? -8.469 34.531 17.266 1 90.12 35 GLU B CA 1
ATOM 2391 C C . GLU B 1 35 ? -8.555 35 18.719 1 90.12 35 GLU B C 1
ATOM 2393 O O . GLU B 1 35 ? -8.844 36.188 18.969 1 90.12 35 GLU B O 1
ATOM 2398 N N . SER B 1 36 ? -8.266 34.094 19.609 1 90.62 36 SER B N 1
ATOM 2399 C CA . SER B 1 36 ? -8.352 34.406 21.031 1 90.62 36 SER B CA 1
ATOM 2400 C C . SER B 1 36 ? -7.191 35.281 21.469 1 90.62 36 SER B C 1
ATOM 2402 O O . SER B 1 36 ? -6.105 35.219 20.891 1 90.62 36 SER B O 1
ATOM 2404 N N . ALA B 1 37 ? -7.383 36.031 22.484 1 91.44 37 ALA B N 1
ATOM 2405 C CA . ALA B 1 37 ? -6.348 36.938 23.031 1 91.44 37 ALA B CA 1
ATOM 2406 C C . ALA B 1 37 ? -5.387 36.156 23.922 1 91.44 37 ALA B C 1
ATOM 2408 O O . ALA B 1 37 ? -4.363 36.688 24.359 1 91.44 37 ALA B O 1
ATOM 2409 N N . MET B 1 38 ? -5.719 34.938 24.078 1 91.81 38 MET B N 1
ATOM 2410 C CA . MET B 1 38 ? -4.902 34.125 24.969 1 91.81 38 MET B CA 1
ATOM 2411 C C . MET B 1 38 ? -3.455 34.062 24.484 1 91.81 38 MET B C 1
ATOM 2413 O O . MET B 1 38 ? -3.193 33.781 23.312 1 91.81 38 MET B O 1
ATOM 2417 N N . HIS B 1 39 ? -2.49 34.5 25.344 1 93.19 39 HIS B N 1
ATOM 2418 C CA . HIS B 1 39 ? -1.048 34.406 25.156 1 93.19 39 HIS B CA 1
ATOM 2419 C C . HIS B 1 39 ? -0.562 35.406 24.109 1 93.19 39 HIS B C 1
ATOM 2421 O O . HIS B 1 39 ? 0.514 35.25 23.531 1 93.19 39 HIS B O 1
ATOM 2427 N N . GLU B 1 40 ? -1.421 36.375 23.766 1 94.31 40 GLU B N 1
ATOM 2428 C CA . GLU B 1 40 ? -0.999 37.375 22.812 1 94.31 40 GLU B CA 1
ATOM 2429 C C . GLU B 1 40 ? 0.319 38.031 23.234 1 94.31 40 GLU B C 1
ATOM 2431 O O . GLU B 1 40 ? 0.482 38.406 24.391 1 94.31 40 GLU B O 1
ATOM 2436 N N . GLY B 1 41 ? 1.183 38.094 22.328 1 95.12 41 GLY B N 1
ATOM 2437 C CA . GLY B 1 41 ? 2.459 38.719 22.594 1 95.12 41 GLY B CA 1
ATOM 2438 C C . GLY B 1 41 ? 3.525 37.781 23.078 1 95.12 41 GLY B C 1
ATOM 2439 O O . GLY B 1 41 ? 4.719 38.062 23.016 1 95.12 41 GLY B O 1
ATOM 2440 N N . GLU B 1 42 ? 3.148 36.656 23.484 1 97.19 42 GLU B N 1
ATOM 2441 C CA . GLU B 1 42 ? 4.086 35.625 23.953 1 97.19 42 GLU B CA 1
ATOM 2442 C C . GLU B 1 42 ? 4.664 34.844 22.781 1 97.19 42 GLU B C 1
ATOM 2444 O O . GLU B 1 42 ? 4.277 35.031 21.625 1 97.19 42 GLU B O 1
ATOM 2449 N N . TYR B 1 43 ? 5.676 34.094 23.141 1 98.19 43 TYR B N 1
ATOM 2450 C CA . TYR B 1 43 ? 6.285 33.219 22.141 1 98.19 43 TYR B CA 1
ATOM 2451 C C . TYR B 1 43 ? 5.836 31.781 22.328 1 98.19 43 TYR B C 1
ATOM 2453 O O . TYR B 1 43 ? 5.879 31.234 23.438 1 98.19 43 TYR B O 1
ATOM 2461 N N . ALA B 1 44 ? 5.387 31.188 21.203 1 98.25 44 ALA B N 1
ATOM 2462 C CA . ALA B 1 44 ? 4.949 29.797 21.234 1 98.25 44 ALA B CA 1
ATOM 2463 C C . ALA B 1 44 ? 6.023 28.891 21.844 1 98.25 44 ALA B C 1
ATOM 2465 O O . ALA B 1 44 ? 5.727 28.031 22.672 1 98.25 44 ALA B O 1
ATOM 2466 N N . SER B 1 45 ? 7.254 29.094 21.484 1 98.19 45 SER B N 1
ATOM 2467 C CA . SER B 1 45 ? 8.367 28.281 21.984 1 98.19 45 SER B CA 1
ATOM 2468 C C . SER B 1 45 ? 8.453 28.312 23.5 1 98.19 45 SER B C 1
ATOM 2470 O O . SER B 1 45 ? 8.586 27.281 24.141 1 98.19 45 SER B O 1
ATOM 2472 N N . LYS B 1 46 ? 8.297 29.469 24.031 1 97.44 46 LYS B N 1
ATOM 2473 C CA . LYS B 1 46 ? 8.383 29.609 25.484 1 97.44 46 LYS B CA 1
ATOM 2474 C C . LYS B 1 46 ? 7.223 28.906 26.188 1 97.44 46 LYS B C 1
ATOM 2476 O O . LYS B 1 46 ? 7.41 28.234 27.203 1 97.44 46 LYS B O 1
ATOM 2481 N N . LEU B 1 47 ? 6.09 29.109 25.625 1 97.31 47 LEU B N 1
ATOM 2482 C CA . LEU B 1 47 ? 4.906 28.469 26.188 1 97.31 47 LEU B CA 1
ATOM 2483 C C . LEU B 1 47 ? 5.027 26.953 26.125 1 97.31 47 LEU B C 1
ATOM 2485 O O . LEU B 1 47 ? 4.434 26.25 26.938 1 97.31 47 LEU B O 1
ATOM 2489 N N . LEU B 1 48 ? 5.809 26.484 25.188 1 97.44 48 LEU B N 1
ATOM 2490 C CA . LEU B 1 48 ? 5.934 25.047 24.984 1 97.44 48 LEU B CA 1
ATOM 2491 C C . LEU B 1 48 ? 7.184 24.5 25.656 1 97.44 48 LEU B C 1
ATOM 2493 O O . LEU B 1 48 ? 7.555 23.344 25.453 1 97.44 48 LEU B 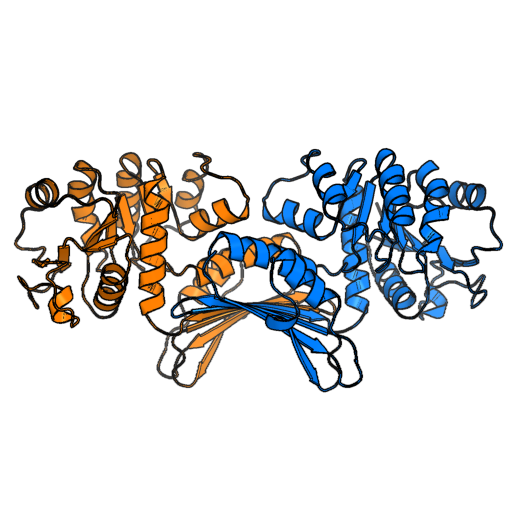O 1
ATOM 2497 N N . GLY B 1 49 ? 7.934 25.297 26.312 1 96.62 49 GLY B N 1
ATOM 2498 C CA . GLY B 1 49 ? 8.984 24.828 27.203 1 96.62 49 GLY B CA 1
ATOM 2499 C C . GLY B 1 49 ? 10.375 24.984 26.609 1 96.62 49 GLY B C 1
ATOM 2500 O O . GLY B 1 49 ? 11.344 24.422 27.141 1 96.62 49 GLY B O 1
ATOM 2501 N N . PHE B 1 50 ? 10.469 25.703 25.594 1 97.19 50 PHE B N 1
ATOM 2502 C CA . PHE B 1 50 ? 11.781 25.922 25 1 97.19 50 PHE B CA 1
ATOM 2503 C C . PHE B 1 50 ? 12.445 27.172 25.594 1 97.19 50 PHE B C 1
ATOM 2505 O O . PHE B 1 50 ? 11.766 28.047 26.125 1 97.19 50 PHE B O 1
ATOM 2512 N N . ASP B 1 51 ? 13.758 27.297 25.359 1 95.56 51 ASP B N 1
ATOM 2513 C CA . ASP B 1 51 ? 14.508 28.391 25.984 1 95.56 51 ASP B CA 1
ATOM 2514 C C . ASP B 1 51 ? 14.703 29.547 25 1 95.56 51 ASP B C 1
ATOM 2516 O O . ASP B 1 51 ? 15.062 30.656 25.406 1 95.56 51 ASP B O 1
ATOM 2520 N N . HIS B 1 52 ? 14.445 29.281 23.781 1 96.5 52 HIS B N 1
ATOM 2521 C CA . HIS B 1 52 ? 14.609 30.328 22.781 1 96.5 52 HIS B CA 1
ATOM 2522 C C . HIS B 1 52 ? 13.266 30.938 22.391 1 96.5 52 HIS B C 1
ATOM 2524 O O . HIS B 1 52 ? 12.219 30.469 22.828 1 96.5 52 HIS B O 1
ATOM 2530 N N . SER B 1 53 ? 13.281 32.094 21.688 1 97.06 53 SER B N 1
ATOM 2531 C CA . SER B 1 53 ? 12.07 32.781 21.281 1 97.06 53 SER B CA 1
ATOM 2532 C C . SER B 1 53 ? 11.766 32.531 19.797 1 97.06 53 SER B C 1
ATOM 2534 O O . SER B 1 53 ? 12.555 32.906 18.922 1 97.06 53 SER B O 1
ATOM 2536 N N . GLU B 1 54 ? 10.633 31.812 19.625 1 96.5 54 GLU B N 1
ATOM 2537 C CA . GLU B 1 54 ? 10.172 31.484 18.281 1 96.5 54 GLU B CA 1
ATOM 2538 C C . GLU B 1 54 ? 8.648 31.453 18.219 1 96.5 54 GLU B C 1
ATOM 2540 O O . GLU B 1 54 ? 7.992 30.984 19.156 1 96.5 54 GLU B O 1
ATOM 2545 N N . GLY B 1 55 ? 8.109 32.031 17.203 1 98.12 55 GLY B N 1
ATOM 2546 C CA . GLY B 1 55 ? 6.672 31.922 17 1 98.12 55 GLY B CA 1
ATOM 2547 C C . GLY B 1 55 ? 5.875 32.875 17.875 1 98.12 55 GLY B C 1
ATOM 2548 O O . GLY B 1 55 ? 4.996 32.469 18.625 1 98.12 55 GLY B O 1
ATOM 2549 N N . LYS B 1 56 ? 6.195 34.156 17.672 1 98 56 LYS B N 1
ATOM 2550 C CA . LYS B 1 56 ? 5.418 35.156 18.406 1 98 56 LYS B CA 1
ATOM 2551 C C . LYS B 1 56 ? 3.932 35.031 18.094 1 98 56 LYS B C 1
ATOM 2553 O O . LYS B 1 56 ? 3.555 34.875 16.922 1 98 56 LYS B O 1
ATOM 2558 N N . ILE B 1 57 ? 3.104 35.156 19.141 1 97.69 57 ILE B N 1
ATOM 2559 C CA . ILE B 1 57 ? 1.668 34.938 19 1 97.69 57 ILE B CA 1
ATOM 2560 C C . ILE B 1 57 ? 0.961 36.281 18.812 1 97.69 57 ILE B C 1
ATOM 2562 O O . ILE B 1 57 ? 1.151 37.219 19.609 1 97.69 57 ILE B O 1
ATOM 2566 N N . TYR B 1 58 ? 0.221 36.312 17.766 1 96.75 58 TYR B N 1
ATOM 2567 C CA . TYR B 1 58 ? -0.564 37.5 17.453 1 96.75 58 TYR B CA 1
ATOM 2568 C C . TYR B 1 58 ? -2.053 37.188 17.422 1 96.75 58 TYR B C 1
ATOM 2570 O O . TYR B 1 58 ? -2.445 36.031 17.172 1 96.75 58 TYR B O 1
ATOM 2578 N N . ARG B 1 59 ? -2.836 38.188 17.703 1 94.94 59 ARG B N 1
ATOM 2579 C CA . ARG B 1 59 ? -4.285 38.094 17.562 1 94.94 59 ARG B CA 1
ATOM 2580 C C . ARG B 1 59 ? -4.75 38.656 16.219 1 94.94 59 ARG B C 1
ATOM 2582 O O . ARG B 1 59 ? -4.371 39.75 15.828 1 94.94 59 ARG B O 1
ATOM 2589 N N . ILE B 1 60 ? -5.605 37.938 15.578 1 91.38 60 ILE B N 1
ATOM 2590 C CA . ILE B 1 60 ? -6.043 38.281 14.227 1 91.38 60 ILE B CA 1
ATOM 2591 C C . ILE B 1 60 ? -6.789 39.594 14.25 1 91.38 60 ILE B C 1
ATOM 2593 O O . ILE B 1 60 ? -6.676 40.406 13.312 1 91.38 60 ILE B O 1
ATOM 2597 N N . GLU B 1 61 ? -7.664 39.906 15.195 1 87.62 61 GLU B N 1
ATOM 2598 C CA . GLU B 1 61 ? -8.5 41.094 15.273 1 87.62 61 GLU B CA 1
ATOM 2599 C C . GLU B 1 61 ? -7.652 42.344 15.414 1 87.62 61 GLU B C 1
ATOM 2601 O O . GLU B 1 61 ? -8.07 43.438 15 1 87.62 61 GLU B O 1
ATOM 2606 N N . ASN B 1 62 ? -6.492 42.312 15.773 1 81 62 ASN B N 1
ATOM 2607 C CA . ASN B 1 62 ? -5.699 43.5 16.109 1 81 62 ASN B CA 1
ATOM 2608 C C . ASN B 1 62 ? -4.629 43.75 15.047 1 81 62 ASN B C 1
ATOM 2610 O O . ASN B 1 62 ? -3.688 44.531 15.289 1 81 62 ASN B O 1
ATOM 2614 N N . ILE B 1 63 ? -4.863 43.219 13.922 1 88.25 63 ILE B N 1
ATOM 2615 C CA . ILE B 1 63 ? -3.758 43.344 12.977 1 88.25 63 ILE B CA 1
ATOM 2616 C C . ILE B 1 63 ? -4.293 43.75 11.602 1 88.25 63 ILE B C 1
ATOM 2618 O O . ILE B 1 63 ? -5.336 43.25 11.172 1 88.25 63 ILE B O 1
ATOM 2622 N N . CYS B 1 64 ? -3.619 44.719 11.055 1 93.06 64 CYS B N 1
ATOM 2623 C CA . CYS B 1 64 ? -3.77 44.906 9.617 1 93.06 64 CYS B CA 1
ATOM 2624 C C . CYS B 1 64 ? -3.045 43.812 8.844 1 93.06 64 CYS B C 1
ATOM 2626 O O . CYS B 1 64 ? -1.825 43.875 8.68 1 93.06 64 CYS B O 1
ATOM 2628 N N . MET B 1 65 ? -3.799 42.969 8.289 1 94.44 65 MET B N 1
ATOM 2629 C CA . MET B 1 65 ? -3.25 41.75 7.762 1 94.44 65 MET B CA 1
ATOM 2630 C C . MET B 1 65 ? -2.287 42 6.613 1 94.44 65 MET B C 1
ATOM 2632 O O . MET B 1 65 ? -1.23 41.375 6.52 1 94.44 65 MET B O 1
ATOM 2636 N N . ASP B 1 66 ? -2.609 42.906 5.738 1 95.44 66 ASP B N 1
ATOM 2637 C CA . ASP B 1 66 ? -1.745 43.25 4.605 1 95.44 66 ASP B CA 1
ATOM 2638 C C . ASP B 1 66 ? -0.37 43.688 5.074 1 95.44 66 ASP B C 1
ATOM 2640 O O . ASP B 1 66 ? 0.655 43.188 4.633 1 95.44 66 ASP B O 1
ATOM 2644 N N . GLN B 1 67 ? -0.4 44.656 6.004 1 96.25 67 GLN B N 1
ATOM 2645 C CA . GLN B 1 67 ? 0.854 45.156 6.539 1 96.25 67 GLN B CA 1
ATOM 2646 C C . GLN B 1 67 ? 1.607 44.094 7.316 1 96.25 67 GLN B C 1
ATOM 2648 O O . GLN B 1 67 ? 2.836 44 7.25 1 96.25 67 GLN B O 1
ATOM 2653 N N . PHE B 1 68 ? 0.898 43.344 8.031 1 97 68 PHE B N 1
ATOM 2654 C CA . PHE B 1 68 ? 1.51 42.281 8.836 1 97 68 PHE B CA 1
ATOM 2655 C C . PHE B 1 68 ? 2.293 41.312 7.957 1 97 68 PHE B C 1
ATOM 2657 O O . PHE B 1 68 ? 3.461 41.031 8.227 1 97 68 PHE B O 1
ATOM 2664 N N . PHE B 1 69 ? 1.657 40.844 6.883 1 97.44 69 PHE B N 1
ATOM 2665 C CA . PHE B 1 69 ? 2.291 39.844 6.035 1 97.44 69 PHE B CA 1
ATOM 2666 C C . PHE B 1 69 ? 3.438 40.469 5.238 1 97.44 69 PHE B C 1
ATOM 2668 O O . PHE B 1 69 ? 4.414 39.781 4.926 1 97.44 69 PHE B O 1
ATOM 2675 N N . LYS B 1 70 ? 3.301 41.719 4.922 1 96.44 70 LYS B N 1
ATOM 2676 C CA . LYS B 1 70 ? 4.391 42.438 4.25 1 96.44 70 LYS B CA 1
ATOM 2677 C C . LYS B 1 70 ? 5.664 42.406 5.09 1 96.44 70 LYS B C 1
ATOM 2679 O O . LYS B 1 70 ? 6.758 42.188 4.566 1 96.44 70 LYS B O 1
ATOM 2684 N N . HIS B 1 71 ? 5.504 42.562 6.395 1 97.12 71 HIS B N 1
ATOM 2685 C CA . HIS B 1 71 ? 6.66 42.719 7.273 1 97.12 71 HIS B CA 1
ATOM 2686 C C . HIS B 1 71 ? 7.023 41.375 7.914 1 97.12 71 HIS B C 1
ATOM 2688 O O . HIS B 1 71 ? 8.086 41.25 8.523 1 97.12 71 HIS B O 1
ATOM 2694 N N . ASN B 1 72 ? 6.137 40.406 7.824 1 97.5 72 ASN B N 1
ATOM 2695 C CA . ASN B 1 72 ? 6.344 39.094 8.43 1 97.5 72 ASN B CA 1
ATOM 2696 C C . ASN B 1 72 ? 6.133 37.969 7.426 1 97.5 72 ASN B C 1
ATOM 2698 O O . ASN B 1 72 ? 5.41 37 7.703 1 97.5 72 ASN B O 1
ATOM 2702 N N . ARG B 1 73 ? 6.785 38.156 6.34 1 96.94 73 ARG B N 1
ATOM 2703 C CA . ARG B 1 73 ? 6.652 37.188 5.254 1 96.94 73 ARG B CA 1
ATOM 2704 C C . ARG B 1 73 ? 7.152 35.812 5.68 1 96.94 73 ARG B C 1
ATOM 2706 O O . ARG B 1 73 ? 8.156 35.688 6.391 1 96.94 73 ARG B O 1
ATOM 2713 N N . VAL B 1 74 ? 6.461 34.75 5.195 1 98.5 74 VAL B N 1
ATOM 2714 C CA . VAL B 1 74 ? 6.906 33.375 5.418 1 98.5 74 VAL B CA 1
ATOM 2715 C C . VAL B 1 74 ? 6.789 32.594 4.121 1 98.5 74 VAL B C 1
ATOM 2717 O O . VAL B 1 74 ? 6.059 33 3.205 1 98.5 74 VAL B O 1
ATOM 2720 N N . ASP B 1 75 ? 7.551 31.531 4.066 1 98.38 75 ASP B N 1
ATOM 2721 C CA . ASP B 1 75 ? 7.484 30.656 2.898 1 98.38 75 ASP B CA 1
ATOM 2722 C C . ASP B 1 75 ? 6.141 29.938 2.834 1 98.38 75 ASP B C 1
ATOM 2724 O O . ASP B 1 75 ? 5.551 29.812 1.76 1 98.38 75 ASP B O 1
ATOM 2728 N N . VAL B 1 76 ? 5.695 29.453 3.992 1 98.75 76 VAL B N 1
ATOM 2729 C CA . VAL B 1 76 ? 4.496 28.625 4.027 1 98.75 76 VAL B CA 1
ATOM 2730 C C . VAL B 1 76 ? 3.625 29.016 5.219 1 98.75 76 VAL B C 1
ATOM 2732 O O . VAL B 1 76 ? 4.137 29.25 6.312 1 98.75 76 VAL B O 1
ATOM 2735 N N . ILE B 1 77 ? 2.338 29.047 5.016 1 98.62 77 ILE B N 1
ATOM 2736 C CA . ILE B 1 77 ? 1.349 29.172 6.078 1 98.62 77 ILE B CA 1
ATOM 2737 C C . ILE B 1 77 ? 0.672 27.828 6.312 1 98.62 77 ILE B C 1
ATOM 2739 O O . ILE B 1 77 ? 0.185 27.203 5.371 1 98.62 77 ILE B O 1
ATOM 2743 N N . ILE B 1 78 ? 0.701 27.391 7.551 1 98.5 78 ILE B N 1
ATOM 2744 C CA . ILE B 1 78 ? -0.012 26.203 7.969 1 98.5 78 ILE B CA 1
ATOM 2745 C C . ILE B 1 78 ? -1.251 26.578 8.773 1 98.5 78 ILE B C 1
ATOM 2747 O O . ILE B 1 78 ? -1.169 27.391 9.703 1 98.5 78 ILE B O 1
ATOM 2751 N N . ASP B 1 79 ? -2.373 25.984 8.43 1 98.06 79 ASP B N 1
ATOM 2752 C CA . ASP B 1 79 ? -3.609 26.406 9.07 1 98.06 79 ASP B CA 1
ATOM 2753 C C . ASP B 1 79 ? -4.305 25.234 9.766 1 98.06 79 ASP B C 1
ATOM 2755 O O . ASP B 1 79 ? -4.801 24.328 9.102 1 98.06 79 ASP B O 1
ATOM 2759 N N . PHE B 1 80 ? -4.387 25.234 11.055 1 95.75 80 PHE B N 1
ATOM 2760 C CA . PHE B 1 80 ? -5.141 24.297 11.891 1 95.75 80 PHE B CA 1
ATOM 2761 C C . PHE B 1 80 ? -6.191 25.047 12.703 1 95.75 80 PHE B C 1
ATOM 2763 O O . PHE B 1 80 ? -6.582 24.594 13.781 1 95.75 80 PHE B O 1
ATOM 2770 N N . SER B 1 81 ? -6.648 26.109 12.266 1 94.12 81 SER B N 1
ATOM 2771 C CA . SER B 1 81 ? -7.555 26.969 13.023 1 94.12 81 SER B CA 1
ATOM 2772 C C . SER B 1 81 ? -9 26.766 12.586 1 94.12 81 SER B C 1
ATOM 2774 O O . SER B 1 81 ? -9.508 25.641 12.609 1 94.12 81 SER B O 1
ATOM 2776 N N . SER B 1 82 ? -9.703 27.859 12.32 1 90.5 82 SER B N 1
ATOM 2777 C CA . SER B 1 82 ? -11.086 27.797 11.859 1 90.5 82 SER B CA 1
ATOM 2778 C C . SER B 1 82 ? -11.18 28.125 10.367 1 90.5 82 SER B C 1
ATOM 2780 O O . SER B 1 82 ? -10.242 28.672 9.789 1 90.5 82 SER B O 1
ATOM 2782 N N . SER B 1 83 ? -12.344 27.812 9.789 1 90.5 83 SER B N 1
ATOM 2783 C CA . SER B 1 83 ? -12.547 28.031 8.359 1 90.5 83 SER B CA 1
ATOM 2784 C C . SER B 1 83 ? -12.477 29.5 8.008 1 90.5 83 SER B C 1
ATOM 2786 O O . SER B 1 83 ? -12.234 29.859 6.852 1 90.5 83 SER B O 1
ATOM 2788 N N . SER B 1 84 ? -12.531 30.359 8.938 1 88.31 84 SER B N 1
ATOM 2789 C CA . SER B 1 84 ? -12.57 31.797 8.672 1 88.31 84 SER B CA 1
ATOM 2790 C C . SER B 1 84 ? -11.195 32.312 8.273 1 88.31 84 SER B C 1
ATOM 2792 O O . SER B 1 84 ? -11.086 33.375 7.664 1 88.31 84 SER B O 1
ATOM 2794 N N . ALA B 1 85 ? -10.203 31.594 8.602 1 89.88 85 ALA B N 1
ATOM 2795 C CA . ALA B 1 85 ? -8.844 32.062 8.336 1 89.88 85 ALA B CA 1
ATOM 2796 C C . ALA B 1 85 ? -8.578 32.156 6.832 1 89.88 85 ALA B C 1
ATOM 2798 O O . ALA B 1 85 ? -7.68 32.875 6.395 1 89.88 85 ALA B O 1
ATOM 2799 N N . VAL B 1 86 ? -9.352 31.438 6.059 1 92.5 86 VAL B N 1
ATOM 2800 C CA . VAL B 1 86 ? -9.188 31.406 4.609 1 92.5 86 VAL B CA 1
ATOM 2801 C C . VAL B 1 86 ? -9.336 32.812 4.043 1 92.5 86 VAL B C 1
ATOM 2803 O O . VAL B 1 86 ? -8.734 33.156 3.018 1 92.5 86 VAL B O 1
ATOM 2806 N N . ASN B 1 87 ? -9.992 33.719 4.766 1 92.12 87 ASN B N 1
ATOM 2807 C CA . ASN B 1 87 ? -10.297 35.062 4.301 1 92.12 87 ASN B CA 1
ATOM 2808 C C . ASN B 1 87 ? -9.055 35.969 4.312 1 92.12 87 ASN B C 1
ATOM 2810 O O . ASN B 1 87 ? -9.031 37 3.654 1 92.12 87 ASN B O 1
ATOM 2814 N N . VAL B 1 88 ? -8.086 35.531 5.004 1 93 88 VAL B N 1
ATOM 2815 C CA . VAL B 1 88 ? -6.949 36.438 5.148 1 93 88 VAL B CA 1
ATOM 2816 C C . VAL B 1 88 ? -5.746 35.906 4.387 1 93 88 VAL B C 1
ATOM 2818 O O . VAL B 1 88 ? -4.719 36.562 4.266 1 93 88 VAL B O 1
ATOM 2821 N N . TYR B 1 89 ? -5.816 34.688 3.836 1 94.56 89 TYR B N 1
ATOM 2822 C CA . TYR B 1 89 ? -4.707 34.094 3.117 1 94.56 89 TYR B CA 1
ATOM 2823 C C . TYR B 1 89 ? -4.266 34.969 1.95 1 94.56 89 TYR B C 1
ATOM 2825 O O . TYR B 1 89 ? -3.082 35 1.606 1 94.56 89 TYR B O 1
ATOM 2833 N N . LYS B 1 90 ? -5.301 35.625 1.295 1 94.25 90 LYS B N 1
ATOM 2834 C CA . LYS B 1 90 ? -5.055 36.406 0.088 1 94.25 90 LYS B CA 1
ATOM 2835 C C . LYS B 1 90 ? -3.988 37.469 0.328 1 94.25 90 LYS B C 1
ATOM 2837 O O . LYS B 1 90 ? -3.188 37.781 -0.562 1 94.25 90 LYS B O 1
ATOM 2842 N N . GLU B 1 91 ? -3.998 38.031 1.502 1 95.88 91 GLU B N 1
ATOM 2843 C CA . GLU B 1 91 ? -3.02 39.062 1.842 1 95.88 91 GLU B CA 1
ATOM 2844 C C . GLU B 1 91 ? -1.616 38.5 1.954 1 95.88 91 GLU B C 1
ATOM 2846 O O . GLU B 1 91 ? -0.628 39.156 1.661 1 95.88 91 GLU B O 1
ATOM 2851 N N . ALA B 1 92 ? -1.503 37.25 2.428 1 96.06 92 ALA B N 1
ATOM 2852 C CA . ALA B 1 92 ? -0.208 36.594 2.572 1 96.06 92 ALA B CA 1
ATOM 2853 C C . ALA B 1 92 ? 0.338 36.156 1.217 1 96.06 92 ALA B C 1
ATOM 2855 O O . ALA B 1 92 ? 1.543 36.25 0.967 1 96.06 92 ALA B O 1
ATOM 2856 N N . VAL B 1 93 ? -0.541 35.688 0.376 1 97 93 VAL B N 1
ATOM 2857 C CA . VAL B 1 93 ? -0.182 35.156 -0.936 1 97 93 VAL B CA 1
ATOM 2858 C C . VAL B 1 93 ? 0.432 36.281 -1.789 1 97 93 VAL B C 1
ATOM 2860 O O . VAL B 1 93 ? 1.337 36.031 -2.588 1 97 93 VAL B O 1
ATOM 2863 N N . LYS B 1 94 ? -0.007 37.5 -1.526 1 95.62 94 LYS B N 1
ATOM 2864 C CA . LYS B 1 94 ? 0.534 38.656 -2.223 1 95.62 94 LYS B CA 1
ATOM 2865 C C . LYS B 1 94 ? 2.047 38.75 -2.053 1 95.62 94 LYS B C 1
ATOM 2867 O O . LYS B 1 94 ? 2.744 39.281 -2.914 1 95.62 94 LYS B O 1
ATOM 2872 N N . TYR B 1 95 ? 2.5 38.219 -1.058 1 96.5 95 TYR B N 1
ATOM 2873 C CA . TYR B 1 95 ? 3.91 38.375 -0.726 1 96.5 95 TYR B CA 1
ATOM 2874 C C . TYR B 1 95 ? 4.664 37.062 -0.859 1 96.5 95 TYR B C 1
ATOM 2876 O O . TYR B 1 95 ? 5.77 36.906 -0.327 1 96.5 95 TYR B O 1
ATOM 2884 N N . GLY B 1 96 ? 3.992 36 -1.427 1 95.88 96 GLY B N 1
ATOM 2885 C CA . GLY B 1 96 ? 4.723 34.812 -1.889 1 95.88 96 GLY B CA 1
ATOM 2886 C C . GLY B 1 96 ? 4.512 33.594 -1.013 1 95.88 96 GLY B C 1
ATOM 2887 O O . GLY B 1 96 ? 5.121 32.562 -1.243 1 95.88 96 GLY B O 1
ATOM 2888 N N . SER B 1 97 ? 3.646 33.688 -0.033 1 98.19 97 SER B N 1
ATOM 2889 C CA . SER B 1 97 ? 3.447 32.562 0.863 1 98.19 97 SER B CA 1
ATOM 2890 C C . SER B 1 97 ? 2.664 31.453 0.178 1 98.19 97 SER B C 1
ATOM 2892 O O . SER B 1 97 ? 1.682 31.719 -0.52 1 98.19 97 SER B O 1
ATOM 2894 N N . LYS B 1 98 ? 3.121 30.234 0.33 1 98.56 98 LYS B N 1
ATOM 2895 C CA . LYS B 1 98 ? 2.328 29.062 -0.016 1 98.56 98 LYS B CA 1
ATOM 2896 C C . LYS B 1 98 ? 1.419 28.641 1.14 1 98.56 98 LYS B C 1
ATOM 2898 O O . LYS B 1 98 ? 1.638 29.062 2.283 1 98.56 98 LYS B O 1
ATOM 2903 N N . ILE B 1 99 ? 0.396 27.875 0.822 1 98.5 99 ILE B N 1
ATOM 2904 C CA . ILE B 1 99 ? -0.618 27.594 1.832 1 98.5 99 ILE B CA 1
ATOM 2905 C C . ILE B 1 99 ? -0.753 26.078 2.018 1 98.5 99 ILE B C 1
ATOM 2907 O O . ILE B 1 99 ? -0.868 25.344 1.041 1 98.5 99 ILE B O 1
ATOM 2911 N N . VAL B 1 100 ? -0.703 25.656 3.271 1 98.38 100 VAL B N 1
ATOM 2912 C CA . VAL B 1 100 ? -1.069 24.297 3.686 1 98.38 100 VAL B CA 1
ATOM 2913 C C . VAL B 1 100 ? -2.229 24.359 4.68 1 98.38 100 VAL B C 1
ATOM 2915 O O . VAL B 1 100 ? -2.068 24.844 5.801 1 98.38 100 VAL B O 1
ATOM 2918 N N . SER B 1 101 ? -3.326 23.859 4.27 1 97.69 101 SER B N 1
ATOM 2919 C CA . SER B 1 101 ? -4.508 23.938 5.121 1 97.69 101 SER B CA 1
ATOM 2920 C C . SER B 1 101 ? -4.992 22.547 5.523 1 97.69 101 SER B C 1
ATOM 2922 O O . SER B 1 101 ? -5.195 21.688 4.668 1 97.69 101 SER B O 1
ATOM 2924 N N . ALA B 1 102 ? -5.16 22.344 6.82 1 95.5 102 ALA B N 1
ATOM 2925 C CA . ALA B 1 102 ? -5.691 21.094 7.348 1 95.5 102 ALA B CA 1
ATOM 2926 C C . ALA B 1 102 ? -7.066 21.297 7.973 1 95.5 102 ALA B C 1
ATOM 2928 O O . ALA B 1 102 ? -7.438 20.594 8.914 1 95.5 102 ALA B O 1
ATOM 2929 N N . ILE B 1 103 ? -7.762 22.203 7.473 1 92.44 103 ILE B N 1
ATOM 2930 C CA . ILE B 1 103 ? -9.094 22.516 7.992 1 92.44 103 ILE B CA 1
ATOM 2931 C C . ILE B 1 103 ? -10.086 21.469 7.5 1 92.44 103 ILE B C 1
ATOM 2933 O O . ILE B 1 103 ? -10.141 21.156 6.305 1 92.44 103 ILE B O 1
ATOM 2937 N N . SER B 1 104 ? -10.898 20.844 8.375 1 84.44 104 SER B N 1
ATOM 2938 C CA . SER B 1 104 ? -11.758 19.703 8.062 1 84.44 104 SER B CA 1
ATOM 2939 C C . SER B 1 104 ? -13.031 20.141 7.344 1 84.44 104 SER B C 1
ATOM 2941 O O . SER B 1 104 ? -13.555 19.422 6.5 1 84.44 104 SER B O 1
ATOM 2943 N N . ASN B 1 105 ? -13.578 21.359 7.719 1 82.94 105 ASN B N 1
ATOM 2944 C CA . ASN B 1 105 ? -14.93 21.719 7.305 1 82.94 105 ASN B CA 1
ATOM 2945 C C . ASN B 1 105 ? -14.953 23.031 6.535 1 82.94 105 ASN B C 1
ATOM 2947 O O . ASN B 1 105 ? -15.469 24.031 7.035 1 82.94 105 ASN B O 1
ATOM 2951 N N . TYR B 1 106 ? -14.492 23 5.32 1 89.62 106 TYR B N 1
ATOM 2952 C CA . TYR B 1 106 ? -14.703 24.156 4.469 1 89.62 106 TYR B CA 1
ATOM 2953 C C . TYR B 1 106 ? -16.047 24.094 3.758 1 89.62 106 TYR B C 1
ATOM 2955 O O . TYR B 1 106 ? -16.469 23.016 3.311 1 89.62 106 TYR B O 1
ATOM 2963 N N . ASP B 1 107 ? -16.703 25.172 3.789 1 91.19 107 ASP B N 1
ATOM 2964 C CA . ASP B 1 107 ? -17.891 25.219 2.947 1 91.19 107 ASP B CA 1
ATOM 2965 C C . ASP B 1 107 ? -17.516 25.5 1.493 1 91.19 107 ASP B C 1
ATOM 2967 O O . ASP B 1 107 ? -16.344 25.656 1.164 1 91.19 107 ASP B O 1
ATOM 2971 N N . GLN B 1 108 ? -18.5 25.547 0.661 1 92.25 108 GLN B N 1
ATOM 2972 C CA . GLN B 1 108 ? -18.266 25.703 -0.77 1 92.25 108 GLN B CA 1
ATOM 2973 C C . GLN B 1 108 ? -17.609 27.047 -1.071 1 92.25 108 GLN B C 1
ATOM 2975 O O . GLN B 1 108 ? -16.766 27.141 -1.964 1 92.25 108 GLN B O 1
ATOM 2980 N N . GLU B 1 109 ? -18.031 27.984 -0.386 1 93.81 109 GLU B N 1
ATOM 2981 C CA . GLU B 1 109 ? -17.453 29.312 -0.594 1 93.81 109 GLU B CA 1
ATOM 2982 C C . GLU B 1 109 ? -15.977 29.344 -0.222 1 93.81 109 GLU B C 1
ATOM 2984 O O . GLU B 1 109 ? -15.164 29.953 -0.922 1 93.81 109 GLU B O 1
ATOM 2989 N N . ASP B 1 110 ? -15.648 28.688 0.85 1 94.44 110 ASP B N 1
ATOM 2990 C CA . ASP B 1 110 ? -14.258 28.625 1.296 1 94.44 110 ASP B CA 1
ATOM 2991 C C . ASP B 1 110 ? -13.398 27.875 0.289 1 94.44 110 ASP B C 1
ATOM 2993 O O . ASP B 1 110 ? -12.273 28.281 -0.002 1 94.44 110 ASP B O 1
ATOM 2997 N N . ILE B 1 111 ? -13.945 26.859 -0.198 1 93.25 111 ILE B N 1
ATOM 2998 C CA . ILE B 1 111 ? -13.234 26.062 -1.19 1 93.25 111 ILE B CA 1
ATOM 2999 C C . ILE B 1 111 ? -12.984 26.906 -2.445 1 93.25 111 ILE B C 1
ATOM 3001 O O . ILE B 1 111 ? -11.914 26.844 -3.043 1 93.25 111 ILE B O 1
ATOM 3005 N N . ARG B 1 112 ? -13.93 27.641 -2.865 1 93.69 112 ARG B N 1
ATOM 3006 C CA . ARG B 1 112 ? -13.773 28.531 -4.012 1 93.69 112 ARG B CA 1
ATOM 3007 C C . ARG B 1 112 ? -12.648 29.531 -3.783 1 93.69 112 ARG B C 1
ATOM 3009 O O . ARG B 1 112 ? -11.875 29.828 -4.699 1 93.69 112 ARG B O 1
ATOM 3016 N N . LYS B 1 113 ? -12.625 30.016 -2.6 1 95.5 113 LYS B N 1
ATOM 3017 C CA . LYS B 1 113 ? -11.555 30.938 -2.256 1 95.5 113 LYS B CA 1
ATOM 3018 C C . LYS B 1 113 ? -10.188 30.281 -2.391 1 95.5 113 LYS B C 1
ATOM 3020 O O . LYS B 1 113 ? -9.25 30.891 -2.924 1 95.5 113 LYS B O 1
ATOM 3025 N N . LEU B 1 114 ? -10.047 29.078 -1.907 1 96.06 114 LEU B N 1
ATOM 3026 C CA . LEU B 1 114 ? -8.789 28.359 -2.012 1 96.06 114 LEU B CA 1
ATOM 3027 C C . LEU B 1 114 ? -8.398 28.156 -3.473 1 96.06 114 LEU B C 1
ATOM 3029 O O . LEU B 1 114 ? -7.227 28.297 -3.832 1 96.06 114 LEU B O 1
ATOM 3033 N N . LYS B 1 115 ? -9.359 27.844 -4.234 1 94.5 115 LYS B N 1
ATOM 3034 C CA . LYS B 1 115 ? -9.102 27.641 -5.66 1 94.5 115 LYS B CA 1
ATOM 3035 C C . LYS B 1 115 ? -8.625 28.922 -6.324 1 94.5 115 LYS B C 1
ATOM 3037 O O . LYS B 1 115 ? -7.711 28.906 -7.156 1 94.5 115 LYS B O 1
ATOM 3042 N N . GLU B 1 116 ? -9.273 29.953 -5.988 1 95.5 116 GLU B N 1
ATOM 3043 C CA . GLU B 1 116 ? -8.844 31.234 -6.523 1 95.5 116 GLU B CA 1
ATOM 3044 C C . GLU B 1 116 ? -7.406 31.562 -6.125 1 95.5 116 GLU B C 1
ATOM 3046 O O . GLU B 1 116 ? -6.617 32.031 -6.945 1 95.5 116 GLU B O 1
ATOM 3051 N N . LEU B 1 117 ? -7.098 31.328 -4.895 1 96.69 117 LEU B N 1
ATOM 3052 C CA . LEU B 1 117 ? -5.746 31.562 -4.395 1 96.69 117 LEU B CA 1
ATOM 3053 C C . LEU B 1 117 ? -4.738 30.688 -5.117 1 96.69 117 LEU B C 1
ATOM 3055 O O . LEU B 1 117 ? -3.592 31.078 -5.324 1 96.69 117 LEU B O 1
ATOM 3059 N N . SER B 1 118 ? -5.164 29.516 -5.492 1 96.38 118 SER B N 1
ATOM 3060 C CA . SER B 1 118 ? -4.293 28.531 -6.121 1 96.38 118 SER B CA 1
ATOM 3061 C C . SER B 1 118 ? -3.836 29 -7.5 1 96.38 118 SER B C 1
ATOM 3063 O O . SER B 1 118 ? -2.883 28.453 -8.062 1 96.38 118 SER B O 1
ATOM 3065 N N . ARG B 1 119 ? -4.469 29.984 -8.07 1 95.75 119 ARG B N 1
ATOM 3066 C CA . ARG B 1 119 ? -4.043 30.578 -9.328 1 95.75 119 ARG B CA 1
ATOM 3067 C C . ARG B 1 119 ? -2.803 31.453 -9.133 1 95.75 119 ARG B C 1
ATOM 3069 O O . ARG B 1 119 ? -2.098 31.75 -10.094 1 95.75 119 ARG B O 1
ATOM 3076 N N . GLN B 1 120 ? -2.541 31.797 -7.941 1 96.75 120 GLN B N 1
ATOM 3077 C CA . GLN B 1 120 ? -1.453 32.719 -7.648 1 96.75 120 GLN B CA 1
ATOM 3078 C C . GLN B 1 120 ? -0.32 32.031 -6.902 1 96.75 120 GLN B C 1
ATOM 3080 O O . GLN B 1 120 ? 0.825 32.5 -6.934 1 96.75 120 GLN B O 1
ATOM 3085 N N . THR B 1 121 ? -0.641 30.984 -6.219 1 97.88 121 THR B N 1
ATOM 3086 C CA . THR B 1 121 ? 0.353 30.281 -5.418 1 97.88 121 THR B CA 1
ATOM 3087 C C . THR B 1 121 ? 0.017 28.797 -5.324 1 97.88 121 THR B C 1
ATOM 3089 O O . THR B 1 121 ? -1.017 28.359 -5.832 1 97.88 121 THR B O 1
ATOM 3092 N N . ALA B 1 122 ? 0.909 28.031 -4.723 1 97.94 122 ALA B N 1
ATOM 3093 C CA . ALA B 1 122 ? 0.621 26.625 -4.445 1 97.94 122 ALA B CA 1
ATOM 3094 C C . ALA B 1 122 ? -0.172 26.469 -3.148 1 97.94 122 ALA B C 1
ATOM 3096 O O . ALA B 1 122 ? 0.205 27.031 -2.115 1 97.94 122 ALA B O 1
ATOM 3097 N N . VAL B 1 123 ? -1.28 25.797 -3.238 1 98.12 123 VAL B N 1
ATOM 3098 C CA . VAL B 1 123 ? -2.145 25.531 -2.092 1 98.12 123 VAL B CA 1
ATOM 3099 C C . VAL B 1 123 ? -2.312 24.031 -1.901 1 98.12 123 V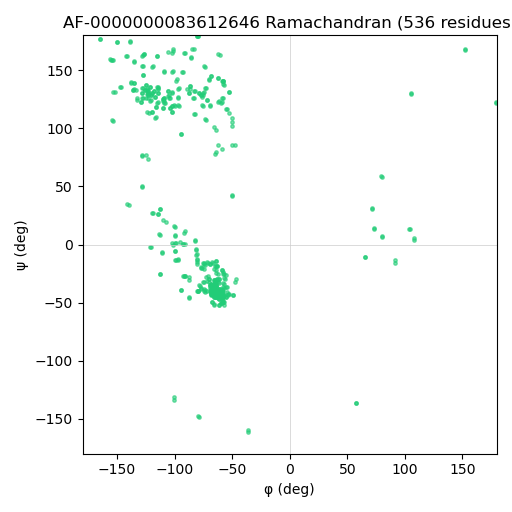AL B C 1
ATOM 3101 O O . VAL B 1 123 ? -2.65 23.312 -2.846 1 98.12 123 VAL B O 1
ATOM 3104 N N . LEU B 1 124 ? -1.977 23.578 -0.716 1 97.69 124 LEU B N 1
ATOM 3105 C CA . LEU B 1 124 ? -2.285 22.203 -0.369 1 97.69 124 LEU B CA 1
ATOM 3106 C C . LEU B 1 124 ? -3.391 22.141 0.679 1 97.69 124 LEU B C 1
ATOM 3108 O O . LEU B 1 124 ? -3.242 22.672 1.777 1 97.69 124 LEU B O 1
ATOM 3112 N N . TYR B 1 125 ? -4.441 21.578 0.323 1 96.38 125 TYR B N 1
ATOM 3113 C CA . TYR B 1 125 ? -5.566 21.406 1.233 1 96.38 125 TYR B CA 1
ATOM 3114 C C . TYR B 1 125 ? -5.836 19.922 1.496 1 96.38 125 TYR B C 1
ATOM 3116 O O . TYR B 1 125 ? -6.176 19.172 0.578 1 96.38 125 TYR B O 1
ATOM 3124 N N . SER B 1 126 ? -5.707 19.547 2.797 1 94.94 126 SER B N 1
ATOM 3125 C CA . SER B 1 126 ? -5.945 18.156 3.201 1 94.94 126 SER B CA 1
ATOM 3126 C C . SER B 1 126 ? -6.363 18.078 4.664 1 94.94 126 SER B C 1
ATOM 3128 O O . SER B 1 126 ? -5.52 18.141 5.562 1 94.94 126 SER B O 1
ATOM 3130 N N . PRO B 1 127 ? -7.645 17.797 4.898 1 90.56 127 PRO B N 1
ATOM 3131 C CA . PRO B 1 127 ? -8.078 17.641 6.289 1 90.56 127 PRO B CA 1
ATOM 3132 C C . PRO B 1 127 ? -7.344 16.5 7.004 1 90.56 127 PRO B C 1
ATOM 3134 O O . PRO B 1 127 ? -7.02 16.625 8.188 1 90.56 127 PRO B O 1
ATOM 3137 N N . ASN B 1 128 ? -7.094 15.391 6.289 1 89.94 128 ASN B N 1
ATOM 3138 C CA . ASN B 1 128 ? -6.273 14.297 6.797 1 89.94 128 ASN B CA 1
ATOM 3139 C C . ASN B 1 128 ? -4.82 14.43 6.344 1 89.94 128 ASN B C 1
ATOM 3141 O O . ASN B 1 128 ? -4.434 13.867 5.32 1 89.94 128 ASN B O 1
ATOM 3145 N N . ILE B 1 129 ? -4.012 15.016 7.164 1 94.25 129 ILE B N 1
ATOM 3146 C CA . ILE B 1 129 ? -2.748 15.539 6.66 1 94.25 129 ILE B CA 1
ATOM 3147 C C . ILE B 1 129 ? -1.619 14.562 6.965 1 94.25 129 ILE B C 1
ATOM 3149 O O . ILE B 1 129 ? -0.476 14.773 6.555 1 94.25 129 ILE B O 1
ATOM 3153 N N . THR B 1 130 ? -1.836 13.43 7.727 1 95.19 130 THR B N 1
ATOM 3154 C CA . THR B 1 130 ? -0.766 12.492 8.062 1 95.19 130 THR B CA 1
ATOM 3155 C C . THR B 1 130 ? -0.323 11.711 6.828 1 95.19 130 THR B C 1
ATOM 3157 O O . THR B 1 130 ? -1.148 11.359 5.984 1 95.19 130 THR B O 1
ATOM 3160 N N . VAL B 1 131 ? 0.937 11.5 6.773 1 95.12 131 VAL B N 1
ATOM 3161 C CA . VAL B 1 131 ? 1.513 10.727 5.676 1 95.12 131 VAL B CA 1
ATOM 3162 C C . VAL B 1 131 ? 0.902 9.328 5.656 1 95.12 131 VAL B C 1
ATOM 3164 O O . VAL B 1 131 ? 0.519 8.828 4.598 1 95.12 131 VAL B O 1
ATOM 3167 N N . GLY B 1 132 ? 0.698 8.727 6.773 1 97 132 GLY B N 1
ATOM 3168 C CA . GLY B 1 132 ? 0.244 7.355 6.895 1 97 132 GLY B CA 1
ATOM 3169 C C . GLY B 1 132 ? -1.151 7.137 6.34 1 97 132 GLY B C 1
ATOM 3170 O O . GLY B 1 132 ? -1.393 6.164 5.617 1 97 132 GLY B O 1
ATOM 3171 N N . ILE B 1 133 ? -2.047 8.031 6.676 1 96.44 133 ILE B N 1
ATOM 3172 C CA . ILE B 1 133 ? -3.424 7.879 6.219 1 96.44 133 ILE B CA 1
ATOM 3173 C C . ILE B 1 133 ? -3.492 8.062 4.707 1 96.44 133 ILE B C 1
ATOM 3175 O O . ILE B 1 133 ? -4.238 7.359 4.02 1 96.44 133 ILE B O 1
ATOM 3179 N N . ASN B 1 134 ? -2.822 9 4.215 1 96.25 134 ASN B N 1
ATOM 3180 C CA . ASN B 1 134 ? -2.863 9.258 2.781 1 96.25 134 ASN B CA 1
ATOM 3181 C C . ASN B 1 134 ? -2.176 8.148 1.993 1 96.25 134 ASN B C 1
ATOM 3183 O O . ASN B 1 134 ? -2.605 7.809 0.889 1 96.25 134 ASN B O 1
ATOM 3187 N N . PHE B 1 135 ? -1.142 7.594 2.549 1 97.25 135 PHE B N 1
ATOM 3188 C CA . PHE B 1 135 ? -0.566 6.398 1.942 1 97.25 135 PHE B CA 1
ATOM 3189 C C . PHE B 1 135 ? -1.579 5.258 1.923 1 97.25 135 PHE B C 1
ATOM 3191 O O . PHE B 1 135 ? -1.757 4.598 0.898 1 97.25 135 PHE B O 1
ATOM 3198 N N . LEU B 1 136 ? -2.143 4.996 3.09 1 98.12 136 LEU B N 1
ATOM 3199 C CA . LEU B 1 136 ? -3.158 3.955 3.197 1 98.12 136 LEU B CA 1
ATOM 3200 C C . LEU B 1 136 ? -4.223 4.121 2.119 1 98.12 136 LEU B C 1
ATOM 3202 O O . LEU B 1 136 ? -4.598 3.154 1.454 1 98.12 136 LEU B O 1
ATOM 3206 N N . MET B 1 137 ? -4.625 5.312 1.919 1 96.19 137 MET B N 1
ATOM 3207 C CA . MET B 1 137 ? -5.66 5.605 0.931 1 96.19 137 MET B CA 1
ATOM 3208 C C . MET B 1 137 ? -5.168 5.301 -0.479 1 96.19 137 MET B C 1
ATOM 3210 O O . MET B 1 137 ? -5.809 4.551 -1.217 1 96.19 137 MET B O 1
ATOM 3214 N N . GLU B 1 138 ? -4.023 5.824 -0.838 1 95.44 138 GLU B N 1
ATOM 3215 C CA . GLU B 1 138 ? -3.502 5.648 -2.189 1 95.44 138 GLU B CA 1
ATOM 3216 C C . GLU B 1 138 ? -3.158 4.188 -2.461 1 95.44 138 GLU B C 1
ATOM 3218 O O . GLU B 1 138 ? -3.426 3.672 -3.549 1 95.44 138 GLU B O 1
ATOM 3223 N N . ALA B 1 139 ? -2.561 3.564 -1.5 1 96.88 139 ALA B N 1
ATOM 3224 C CA . ALA B 1 139 ? -2.252 2.143 -1.636 1 96.88 139 ALA B CA 1
ATOM 3225 C C . ALA B 1 139 ? -3.523 1.32 -1.82 1 96.88 139 ALA B C 1
ATOM 3227 O O . ALA B 1 139 ? -3.553 0.382 -2.621 1 96.88 139 ALA B O 1
ATOM 3228 N N . SER B 1 140 ? -4.512 1.654 -1.058 1 97.69 140 SER B N 1
ATOM 3229 C CA . SER B 1 140 ? -5.781 0.942 -1.162 1 97.69 140 SER B CA 1
ATOM 3230 C C . SER B 1 140 ? -6.402 1.117 -2.543 1 97.69 140 SER B C 1
ATOM 3232 O O . SER B 1 140 ? -6.918 0.16 -3.123 1 97.69 140 SER B O 1
ATOM 3234 N N . LYS B 1 141 ? -6.383 2.307 -3.037 1 95.81 141 LYS B N 1
ATOM 3235 C CA . LYS B 1 141 ? -6.895 2.553 -4.383 1 95.81 141 LYS B CA 1
ATOM 3236 C C . LYS B 1 141 ? -6.148 1.718 -5.418 1 95.81 141 LYS B C 1
ATOM 3238 O O . LYS B 1 141 ? -6.762 1.137 -6.316 1 95.81 141 LYS B O 1
ATOM 3243 N N . SER B 1 142 ? -4.855 1.712 -5.285 1 95.19 142 SER B N 1
ATOM 3244 C CA . SER B 1 142 ? -4.031 0.914 -6.188 1 95.19 142 SER B CA 1
ATOM 3245 C C . SER B 1 142 ? -4.402 -0.563 -6.117 1 95.19 142 SER B C 1
ATOM 3247 O O . SER B 1 142 ? -4.535 -1.226 -7.148 1 95.19 142 SER B O 1
ATOM 3249 N N . LEU B 1 143 ? -4.555 -1.064 -4.906 1 96.88 143 LEU B N 1
ATOM 3250 C CA . LEU B 1 143 ? -4.887 -2.471 -4.715 1 96.88 143 LEU B CA 1
ATOM 3251 C C . LEU B 1 143 ? -6.262 -2.787 -5.301 1 96.88 143 LEU B C 1
ATOM 3253 O O . LEU B 1 143 ? -6.473 -3.871 -5.848 1 96.88 143 LEU B O 1
ATOM 3257 N N . GLN B 1 144 ? -7.145 -1.854 -5.184 1 96.25 144 GLN B N 1
ATOM 3258 C CA . GLN B 1 144 ? -8.469 -2.035 -5.766 1 96.25 144 GLN B CA 1
ATOM 3259 C C . GLN B 1 144 ? -8.383 -2.207 -7.281 1 96.25 144 GLN B C 1
ATOM 3261 O O . GLN B 1 144 ? -9.125 -3.008 -7.863 1 96.25 144 GLN B O 1
ATOM 3266 N N . LYS B 1 145 ? -7.492 -1.471 -7.926 1 93.56 145 LYS B N 1
ATOM 3267 C CA . LYS B 1 145 ? -7.285 -1.602 -9.367 1 93.56 145 LYS B CA 1
ATOM 3268 C C . LYS B 1 145 ? -6.684 -2.959 -9.711 1 93.56 145 LYS B C 1
ATOM 3270 O O . LYS B 1 145 ? -7.047 -3.568 -10.719 1 93.56 145 LYS B O 1
ATOM 3275 N N . ILE B 1 146 ? -5.797 -3.391 -8.938 1 93.75 146 ILE B N 1
ATOM 3276 C CA . ILE B 1 146 ? -5.082 -4.648 -9.141 1 93.75 146 ILE B CA 1
ATOM 3277 C C . ILE B 1 146 ? -6.035 -5.82 -8.938 1 93.75 146 ILE B C 1
ATOM 3279 O O . ILE B 1 146 ? -5.973 -6.812 -9.664 1 93.75 146 ILE B O 1
ATOM 3283 N N . ALA B 1 147 ? -6.891 -5.695 -7.922 1 94.5 147 ALA B N 1
ATOM 3284 C CA . ALA B 1 147 ? -7.828 -6.75 -7.543 1 94.5 147 ALA B CA 1
ATOM 3285 C C . ALA B 1 147 ? -9.25 -6.215 -7.449 1 94.5 147 ALA B C 1
ATOM 3287 O O . ALA B 1 147 ? -9.82 -6.117 -6.359 1 94.5 147 ALA B O 1
ATOM 3288 N N . PRO B 1 148 ? -9.898 -5.996 -8.555 1 92.31 148 PRO B N 1
ATOM 3289 C CA . PRO B 1 148 ? -11.203 -5.332 -8.57 1 92.31 148 PRO B CA 1
ATOM 3290 C C . PRO B 1 148 ? -12.305 -6.188 -7.961 1 92.31 148 PRO B C 1
ATOM 3292 O O . PRO B 1 148 ? -13.352 -5.66 -7.566 1 92.31 148 PRO B O 1
ATOM 3295 N N . ASN B 1 149 ? -12.062 -7.52 -7.824 1 92.12 149 ASN B N 1
ATOM 3296 C CA . ASN B 1 149 ? -13.109 -8.391 -7.305 1 92.12 149 ASN B CA 1
ATOM 3297 C C . ASN B 1 149 ? -12.906 -8.695 -5.824 1 92.12 149 ASN B C 1
ATOM 3299 O O . ASN B 1 149 ? -13.578 -9.57 -5.27 1 92.12 149 ASN B O 1
ATOM 3303 N N . ALA B 1 150 ? -11.984 -8.062 -5.195 1 96.31 150 ALA B N 1
ATOM 3304 C CA . ALA B 1 150 ? -11.719 -8.289 -3.779 1 96.31 150 ALA B CA 1
ATOM 3305 C C . ALA B 1 150 ? -12.875 -7.777 -2.916 1 96.31 150 ALA B C 1
ATOM 3307 O O . ALA B 1 150 ? -13.5 -6.762 -3.242 1 96.31 150 ALA B O 1
ATOM 3308 N N . ASP B 1 151 ? -13.117 -8.516 -1.813 1 97.38 151 ASP B N 1
ATOM 3309 C CA . ASP B 1 151 ? -13.93 -7.953 -0.738 1 97.38 151 ASP B CA 1
ATOM 3310 C C . ASP B 1 151 ? -13.148 -6.922 0.067 1 97.38 151 ASP B C 1
ATOM 3312 O O . ASP B 1 151 ? -12.008 -7.176 0.465 1 97.38 151 ASP B O 1
ATOM 3316 N N . ILE B 1 152 ? -13.773 -5.762 0.255 1 98.25 152 ILE B N 1
ATOM 3317 C CA . ILE B 1 152 ? -13.055 -4.715 0.969 1 98.25 152 ILE B CA 1
ATOM 3318 C C . ILE B 1 152 ? -13.828 -4.32 2.225 1 98.25 152 ILE B C 1
ATOM 3320 O O . ILE B 1 152 ? -15.039 -4.098 2.17 1 98.25 152 ILE B O 1
ATOM 3324 N N . GLU B 1 153 ? -13.195 -4.297 3.354 1 98.62 153 GLU B N 1
ATOM 3325 C CA . GLU B 1 153 ? -13.742 -3.824 4.621 1 98.62 153 GLU B CA 1
ATOM 3326 C C . GLU B 1 153 ? -12.828 -2.783 5.262 1 98.62 153 GLU B C 1
ATOM 3328 O O . GLU B 1 153 ? -11.602 -2.836 5.098 1 98.62 153 GLU B O 1
ATOM 3333 N N . ILE B 1 154 ? -13.406 -1.86 5.914 1 98.5 154 ILE B N 1
ATOM 3334 C CA . ILE B 1 154 ? -12.688 -0.815 6.633 1 98.5 154 ILE B CA 1
ATOM 3335 C C . ILE B 1 154 ? -12.93 -0.958 8.133 1 98.5 154 ILE B C 1
ATOM 3337 O O . ILE B 1 154 ? -14.078 -1.097 8.57 1 98.5 154 ILE B O 1
ATOM 3341 N N . ILE B 1 155 ? -11.875 -0.95 8.898 1 98.25 155 ILE B N 1
ATOM 3342 C CA . ILE B 1 155 ? -11.961 -1.002 10.359 1 98.25 155 ILE B CA 1
ATOM 3343 C C . ILE B 1 155 ? -11.32 0.246 10.953 1 98.25 155 ILE B C 1
ATOM 3345 O O . ILE B 1 155 ? -10.211 0.633 10.562 1 98.25 155 ILE B O 1
ATOM 3349 N N . GLU B 1 156 ? -11.953 0.911 11.812 1 97.44 156 GLU B N 1
ATOM 3350 C CA . GLU B 1 156 ? -11.359 2.014 12.562 1 97.44 156 GLU B CA 1
ATOM 3351 C C . GLU B 1 156 ? -11.492 1.794 14.07 1 97.44 156 GLU B C 1
ATOM 3353 O O . GLU B 1 156 ? -12.508 1.265 14.531 1 97.44 156 GLU B O 1
ATOM 3358 N N . GLU B 1 157 ? -10.484 2.074 14.742 1 96.56 157 GLU B N 1
ATOM 3359 C CA . GLU B 1 157 ? -10.438 1.947 16.203 1 96.56 157 GLU B CA 1
ATOM 3360 C C . GLU B 1 157 ? -10.062 3.271 16.859 1 96.56 157 GLU B C 1
ATOM 3362 O O . GLU B 1 157 ? -9.141 3.955 16.406 1 96.56 157 GLU B O 1
ATOM 3367 N N . HIS B 1 158 ? -10.812 3.691 17.797 1 94.81 158 HIS B N 1
ATOM 3368 C CA . HIS B 1 158 ? -10.547 4.867 18.625 1 94.81 158 HIS B CA 1
ATOM 3369 C C . HIS B 1 158 ? -10.883 4.602 20.094 1 94.81 158 HIS B C 1
ATOM 3371 O O . HIS B 1 158 ? -11.383 3.527 20.438 1 94.81 158 HIS B O 1
ATOM 3377 N N . PHE B 1 159 ? -10.586 5.52 20.875 1 91.25 159 PHE B N 1
ATOM 3378 C CA . PHE B 1 159 ? -10.836 5.434 22.297 1 91.25 159 PHE B CA 1
ATOM 3379 C C . PHE B 1 159 ? -12.328 5.277 22.578 1 91.25 159 PHE B C 1
ATOM 3381 O O . PHE B 1 159 ? -13.164 5.664 21.75 1 91.25 159 PHE B O 1
ATOM 3388 N N . ARG B 1 160 ? -12.672 4.855 23.75 1 89.5 160 ARG B N 1
ATOM 3389 C CA . 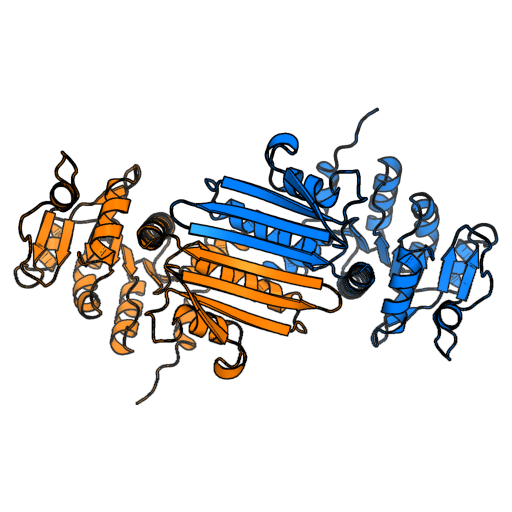ARG B 1 160 ? -14.023 4.461 24.125 1 89.5 160 ARG B CA 1
ATOM 3390 C C . ARG B 1 160 ? -14.984 5.645 24.047 1 89.5 160 ARG B C 1
ATOM 3392 O O . ARG B 1 160 ? -16.141 5.484 23.656 1 89.5 160 ARG B O 1
ATOM 3399 N N . GLY B 1 161 ? -14.539 6.758 24.359 1 86.56 161 GLY B N 1
ATOM 3400 C CA . GLY B 1 161 ? -15.391 7.934 24.484 1 86.56 161 GLY B CA 1
ATOM 3401 C C . GLY B 1 161 ? -15.711 8.578 23.141 1 86.56 161 GLY B C 1
ATOM 3402 O O . GLY B 1 161 ? -16.531 9.492 23.062 1 86.56 161 GLY B O 1
ATOM 3403 N N . LYS B 1 162 ? -15.047 8.102 22.109 1 85.31 162 LYS B N 1
ATOM 3404 C CA . LYS B 1 162 ? -15.344 8.703 20.812 1 85.31 162 LYS B CA 1
ATOM 3405 C C . LYS B 1 162 ? -16.719 8.289 20.312 1 85.31 162 LYS B C 1
ATOM 3407 O O . LYS B 1 162 ? -16.984 7.105 20.109 1 85.31 162 LYS B O 1
ATOM 3412 N N . GLN B 1 163 ? -17.562 9.133 20.016 1 85.38 163 GLN B N 1
ATOM 3413 C CA . GLN B 1 163 ? -18.953 8.836 19.703 1 85.38 163 GLN B CA 1
ATOM 3414 C C . GLN B 1 163 ? -19.156 8.68 18.188 1 85.38 163 GLN B C 1
ATOM 3416 O O . GLN B 1 163 ? -19.859 7.762 17.75 1 85.38 163 GLN B O 1
ATOM 3421 N N . ASP B 1 164 ? -18.531 9.461 17.453 1 88.31 164 ASP B N 1
ATOM 3422 C CA . ASP B 1 164 ? -18.812 9.492 16.016 1 88.31 164 ASP B CA 1
ATOM 3423 C C . ASP B 1 164 ? -17.859 8.57 15.258 1 88.31 164 ASP B C 1
ATOM 3425 O O . ASP B 1 164 ? -16.75 8.289 15.727 1 88.31 164 ASP B O 1
ATOM 3429 N N . VAL B 1 165 ? -18.469 8.07 14.172 1 91.25 165 VAL B N 1
ATOM 3430 C CA . VAL B 1 165 ? -17.625 7.352 13.234 1 91.25 165 VAL B CA 1
ATOM 3431 C C . VAL B 1 165 ? -16.516 8.273 12.742 1 91.25 165 VAL B C 1
ATOM 3433 O O . VAL B 1 165 ? -16.734 9.469 12.531 1 91.25 165 VAL B O 1
ATOM 3436 N N . SER B 1 166 ? -15.344 7.73 12.602 1 90.94 166 SER B N 1
ATOM 3437 C CA . SER B 1 166 ? -14.188 8.484 12.148 1 90.94 166 SER B CA 1
ATOM 3438 C C . SER B 1 166 ? -14.438 9.102 10.773 1 90.94 166 SER B C 1
ATOM 3440 O O . SER B 1 166 ? -14.828 8.406 9.836 1 90.94 166 SER B O 1
ATOM 3442 N N . GLY B 1 167 ? -14.242 10.391 10.656 1 89.69 167 GLY B N 1
ATOM 3443 C CA . GLY B 1 167 ? -14.328 11.039 9.359 1 89.69 167 GLY B CA 1
ATOM 3444 C C . GLY B 1 167 ? -13.383 10.461 8.328 1 89.69 167 GLY B C 1
ATOM 3445 O O . GLY B 1 167 ? -13.727 10.344 7.152 1 89.69 167 GLY B O 1
ATOM 3446 N N . THR B 1 168 ? -12.266 10.047 8.828 1 92.19 168 THR B N 1
ATOM 3447 C CA . THR B 1 168 ? -11.25 9.438 7.973 1 92.19 168 THR B CA 1
ATOM 3448 C C . THR B 1 168 ? -11.766 8.133 7.375 1 92.19 168 THR B C 1
ATOM 3450 O O . THR B 1 168 ? -11.617 7.891 6.172 1 92.19 168 THR B O 1
ATOM 3453 N N . ALA B 1 169 ? -12.391 7.332 8.234 1 95.62 169 ALA B N 1
ATOM 3454 C CA . ALA B 1 169 ? -12.938 6.062 7.762 1 95.62 169 ALA B CA 1
ATOM 3455 C C . ALA B 1 169 ? -14 6.289 6.688 1 95.62 169 ALA B C 1
ATOM 3457 O O . ALA B 1 169 ? -14.039 5.574 5.684 1 95.62 169 ALA B O 1
ATOM 3458 N N . LEU B 1 170 ? -14.797 7.312 6.926 1 94.44 170 LEU B N 1
ATOM 3459 C CA . LEU B 1 170 ? -15.836 7.645 5.965 1 94.44 170 LEU B CA 1
ATOM 3460 C C . LEU B 1 170 ? -15.234 8.125 4.648 1 94.44 170 LEU B C 1
ATOM 3462 O O . LEU B 1 170 ? -15.711 7.762 3.572 1 94.44 170 LEU B O 1
ATOM 3466 N N . ARG B 1 171 ? -14.25 8.875 4.746 1 92.12 171 ARG B N 1
ATOM 3467 C CA . ARG B 1 171 ? -13.562 9.344 3.553 1 92.12 171 ARG B CA 1
ATOM 3468 C C . ARG B 1 171 ? -12.945 8.18 2.781 1 92.12 171 ARG B C 1
ATOM 3470 O O . ARG B 1 171 ? -13.016 8.141 1.55 1 92.12 171 ARG B O 1
ATOM 3477 N N . ILE B 1 172 ? -12.344 7.25 3.475 1 95.69 172 ILE B N 1
ATOM 3478 C CA . ILE B 1 172 ? -11.766 6.07 2.844 1 95.69 172 ILE B CA 1
ATOM 3479 C C . ILE B 1 172 ? -12.844 5.309 2.076 1 95.69 172 ILE B C 1
ATOM 3481 O O . ILE B 1 172 ? -12.648 4.941 0.916 1 95.69 172 ILE B O 1
ATOM 3485 N N . ALA B 1 173 ? -13.984 5.117 2.744 1 97.12 173 ALA B N 1
ATOM 3486 C CA . ALA B 1 173 ? -15.094 4.418 2.104 1 97.12 173 ALA B CA 1
ATOM 3487 C C . ALA B 1 173 ? -15.531 5.137 0.828 1 97.12 173 ALA B C 1
ATOM 3489 O O . ALA B 1 173 ? -15.742 4.5 -0.209 1 97.12 173 ALA B O 1
ATOM 3490 N N . GLU B 1 174 ? -15.633 6.434 0.946 1 94.75 174 GLU B N 1
ATOM 3491 C CA . GLU B 1 174 ? -16.047 7.242 -0.2 1 94.75 174 GLU B CA 1
ATOM 3492 C C . GLU B 1 174 ? -15.055 7.105 -1.353 1 94.75 174 GLU B C 1
ATOM 3494 O O . GLU B 1 174 ? -15.453 6.895 -2.5 1 94.75 174 GLU B O 1
ATOM 3499 N N . GLU B 1 175 ? -13.82 7.199 -1.077 1 93.5 175 GLU B N 1
ATOM 3500 C CA . GLU B 1 175 ? -12.773 7.141 -2.088 1 93.5 175 GLU B CA 1
ATOM 3501 C C . GLU B 1 175 ? -12.727 5.766 -2.754 1 93.5 175 GLU B C 1
ATOM 3503 O O . GLU B 1 175 ? -12.375 5.652 -3.93 1 93.5 175 GLU B O 1
ATOM 3508 N N . LEU B 1 176 ? -13.047 4.742 -2.037 1 96.75 176 LEU B N 1
ATOM 3509 C CA . LEU B 1 176 ? -13 3.385 -2.568 1 96.75 176 LEU B CA 1
ATOM 3510 C C . LEU B 1 176 ? -14.352 2.975 -3.146 1 96.75 176 LEU B C 1
ATOM 3512 O O . LEU B 1 176 ? -14.523 1.837 -3.588 1 96.75 176 LEU B O 1
ATOM 3516 N N . GLY B 1 177 ? -15.352 3.916 -3.078 1 96.69 177 GLY B N 1
ATOM 3517 C CA . GLY B 1 177 ? -16.672 3.662 -3.643 1 96.69 177 GLY B CA 1
ATOM 3518 C C . GLY B 1 177 ? -17.484 2.654 -2.844 1 96.69 177 GLY B C 1
ATOM 3519 O O . GLY B 1 177 ? -18.234 1.873 -3.412 1 96.69 177 GLY B O 1
ATOM 3520 N N . LEU B 1 178 ? -17.266 2.609 -1.581 1 97 178 LEU B N 1
ATOM 3521 C CA . LEU B 1 178 ? -17.938 1.636 -0.727 1 97 178 LEU B CA 1
ATOM 3522 C C . LEU B 1 178 ? -19.094 2.281 0.026 1 97 178 LEU B C 1
ATOM 3524 O O . LEU B 1 178 ? -19.031 3.463 0.379 1 97 178 LEU B O 1
ATOM 3528 N N . ASP B 1 179 ? -20.125 1.519 0.31 1 96.69 179 ASP B N 1
ATOM 3529 C CA . ASP B 1 179 ? -21.188 1.959 1.201 1 96.69 179 ASP B CA 1
ATOM 3530 C C . ASP B 1 179 ? -20.703 2.053 2.645 1 96.69 179 ASP B C 1
ATOM 3532 O O . ASP B 1 179 ? -20.344 1.042 3.248 1 96.69 179 ASP B O 1
ATOM 3536 N N . LYS B 1 180 ? -20.766 3.162 3.176 1 94.75 180 LYS B N 1
ATOM 3537 C CA . LYS B 1 180 ? -20.188 3.438 4.488 1 94.75 180 LYS B CA 1
ATOM 3538 C C . LYS B 1 180 ? -20.891 2.629 5.578 1 94.75 180 LYS B C 1
ATOM 3540 O O . LYS B 1 180 ? -20.234 2.105 6.484 1 94.75 180 LYS B O 1
ATOM 3545 N N . GLU B 1 181 ? -22.109 2.551 5.551 1 93.75 181 GLU B N 1
ATOM 3546 C CA . GLU B 1 181 ? -22.875 1.854 6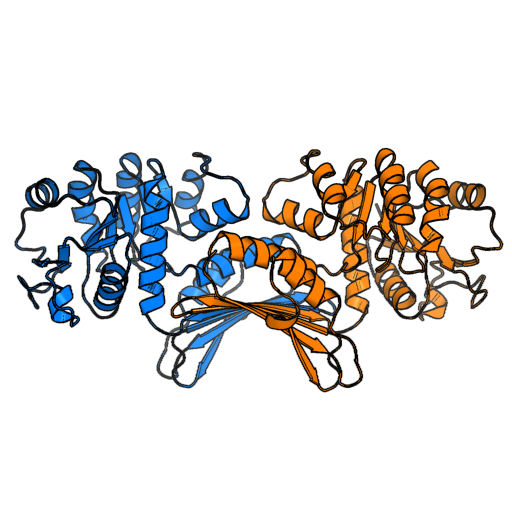.582 1 93.75 181 GLU B CA 1
ATOM 3547 C C . GLU B 1 181 ? -22.578 0.357 6.566 1 93.75 181 GLU B C 1
ATOM 3549 O O . GLU B 1 181 ? -22.547 -0.283 7.621 1 93.75 181 GLU B O 1
ATOM 3554 N N . GLN B 1 182 ? -22.281 -0.127 5.453 1 95.75 182 GLN B N 1
ATOM 3555 C CA . GLN B 1 182 ? -22.109 -1.569 5.301 1 95.75 182 GLN B CA 1
ATOM 3556 C C . GLN B 1 182 ? -20.656 -1.986 5.5 1 95.75 182 GLN B C 1
ATOM 3558 O O . GLN B 1 182 ? -20.391 -3.1 5.953 1 95.75 182 GLN B O 1
ATOM 3563 N N . HIS B 1 183 ? -19.719 -1.062 5.219 1 97.12 183 HIS B N 1
ATOM 3564 C CA . HIS B 1 183 ? -18.359 -1.558 5.07 1 97.12 183 HIS B CA 1
ATOM 3565 C C . HIS B 1 183 ? -17.422 -0.897 6.074 1 97.12 183 HIS B C 1
ATOM 3567 O O . HIS B 1 183 ? -16.234 -1.235 6.133 1 97.12 183 HIS B O 1
ATOM 3573 N N . VAL B 1 184 ? -17.875 0.028 6.891 1 97.38 184 VAL B N 1
ATOM 3574 C CA . VAL B 1 184 ? -17.047 0.646 7.93 1 97.38 184 VAL B CA 1
ATOM 3575 C C . VAL B 1 184 ? -17.391 0.039 9.289 1 97.38 184 VAL B C 1
ATOM 3577 O O . VAL B 1 184 ? -18.547 0.087 9.727 1 97.38 184 VAL B O 1
ATOM 3580 N N . ASN B 1 185 ? -16.453 -0.554 9.898 1 97.12 185 ASN B N 1
ATOM 3581 C CA . ASN B 1 185 ? -16.578 -1.157 11.219 1 97.12 185 ASN B CA 1
ATOM 3582 C C . ASN B 1 185 ? -15.82 -0.362 12.281 1 97.12 185 ASN B C 1
ATOM 3584 O O . ASN B 1 185 ? -14.602 -0.232 12.203 1 97.12 185 ASN B O 1
ATOM 3588 N N . SER B 1 186 ? -16.5 0.101 13.312 1 96.31 186 SER B N 1
ATOM 3589 C CA . SER B 1 186 ? -15.914 0.962 14.328 1 96.31 186 SER B CA 1
ATOM 3590 C C . SER B 1 186 ? -15.75 0.222 15.656 1 96.31 186 SER B C 1
ATOM 3592 O O . SER B 1 186 ? -16.688 -0.429 16.125 1 96.31 186 SER B O 1
ATOM 3594 N N . ILE B 1 187 ? -14.594 0.238 16.141 1 95.94 187 ILE B N 1
ATOM 3595 C CA . ILE B 1 187 ? -14.273 -0.351 17.438 1 95.94 187 ILE B CA 1
ATOM 3596 C C . ILE B 1 187 ? -13.852 0.747 18.406 1 95.94 187 ILE B C 1
ATOM 3598 O O . ILE B 1 187 ? -13.086 1.644 18.047 1 95.94 187 ILE B O 1
ATOM 3602 N N . ARG B 1 188 ? -14.312 0.783 19.641 1 95.88 188 ARG B N 1
ATOM 3603 C CA . ARG B 1 188 ? -13.984 1.725 20.719 1 95.88 188 ARG B CA 1
ATOM 3604 C C . ARG B 1 188 ? -13.305 1.017 21.875 1 95.88 188 ARG B C 1
ATOM 3606 O O . ARG B 1 188 ? -13.938 0.219 22.578 1 95.88 188 ARG B O 1
ATOM 3613 N N . VAL B 1 189 ? -12.094 1.292 22.016 1 92.06 189 VAL B N 1
ATOM 3614 C CA . VAL B 1 189 ? -11.367 0.484 23 1 92.06 189 VAL B CA 1
ATOM 3615 C C . VAL B 1 189 ? -10.195 1.279 23.547 1 92.06 189 VAL B C 1
ATOM 3617 O O . VAL B 1 189 ? -9.422 1.878 22.797 1 92.06 189 VAL B O 1
ATOM 3620 N N . GLY B 1 190 ? -10.094 1.281 24.844 1 92.5 190 GLY B N 1
ATOM 3621 C CA . GLY B 1 190 ? -8.938 1.832 25.531 1 92.5 190 GLY B CA 1
ATOM 3622 C C . GLY B 1 190 ? -8.68 3.287 25.188 1 92.5 190 GLY B C 1
ATOM 3623 O O . GLY B 1 190 ? -9.602 4.109 25.234 1 92.5 190 GLY B O 1
ATOM 3624 N N . GLY B 1 191 ? -7.273 3.598 24.938 1 89.31 191 GLY B N 1
ATOM 3625 C CA . GLY B 1 191 ? -6.848 4.965 24.688 1 89.31 191 GLY B CA 1
ATOM 3626 C C . GLY B 1 191 ? -6.316 5.176 23.281 1 89.3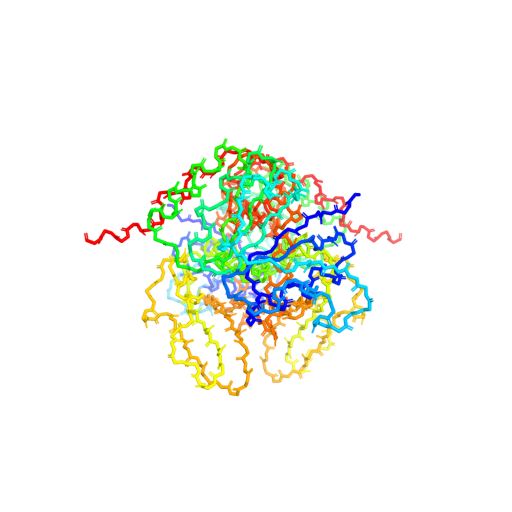1 191 GLY B C 1
ATOM 3627 O O . GLY B 1 191 ? -5.52 6.086 23.047 1 89.31 191 GLY B O 1
ATOM 3628 N N . ILE B 1 192 ? -6.797 4.328 22.375 1 90.88 192 ILE B N 1
ATOM 3629 C CA . ILE B 1 192 ? -6.332 4.398 21 1 90.88 192 ILE B CA 1
ATOM 3630 C C . ILE B 1 192 ? -6.688 5.758 20.406 1 90.88 192 ILE B C 1
ATOM 3632 O O . ILE B 1 192 ? -7.855 6.156 20.391 1 90.88 192 ILE B O 1
ATOM 3636 N N . VAL B 1 193 ? -5.633 6.457 19.922 1 90 193 VAL B N 1
ATOM 3637 C CA . VAL B 1 193 ? -5.832 7.766 19.312 1 90 193 VAL B CA 1
ATOM 3638 C C . VAL B 1 193 ? -6.598 7.617 18 1 90 193 VAL B C 1
ATOM 3640 O O . VAL B 1 193 ? -7.586 8.32 17.766 1 90 193 VAL B O 1
ATOM 3643 N N . GLY B 1 194 ? -6.133 6.723 17.188 1 94.06 194 GLY B N 1
ATOM 3644 C CA . GLY B 1 194 ? -6.773 6.426 15.906 1 94.06 194 GLY B CA 1
ATOM 3645 C C . GLY B 1 194 ? -6.043 5.363 15.109 1 94.06 194 GLY B C 1
ATOM 3646 O O . GLY B 1 194 ? -4.84 5.48 14.859 1 94.06 194 GLY B O 1
ATOM 3647 N N . LYS B 1 195 ? -6.762 4.383 14.836 1 97.06 195 LYS B N 1
ATOM 3648 C CA . LYS B 1 195 ? -6.254 3.309 13.984 1 97.06 195 LYS B CA 1
ATOM 3649 C C . LYS B 1 195 ? -7.211 3.023 12.828 1 97.06 195 LYS B C 1
ATOM 3651 O O . LYS B 1 195 ? -8.414 2.889 13.039 1 97.06 195 LYS B O 1
ATOM 3656 N N . HIS B 1 196 ? -6.738 3.049 11.688 1 98.25 196 HIS B N 1
ATOM 3657 C CA . HIS B 1 196 ? -7.516 2.746 10.492 1 98.25 196 HIS B CA 1
ATOM 3658 C C . HIS B 1 196 ? -6.906 1.579 9.719 1 98.25 196 HIS B C 1
ATOM 3660 O O . HIS B 1 196 ? -5.688 1.519 9.539 1 98.25 196 HIS B O 1
ATOM 3666 N N . GLU B 1 197 ? -7.727 0.698 9.297 1 98.62 197 GLU B N 1
ATOM 3667 C CA . GLU B 1 197 ? -7.32 -0.494 8.555 1 98.62 197 GLU B CA 1
ATOM 3668 C C . GLU B 1 197 ? -8.242 -0.747 7.367 1 98.62 197 GLU B C 1
ATOM 3670 O O . GLU B 1 197 ? -9.461 -0.634 7.484 1 98.62 197 GLU B O 1
ATOM 3675 N N . VAL B 1 198 ? -7.633 -0.996 6.254 1 98.75 198 VAL B N 1
ATOM 3676 C CA . VAL B 1 198 ? -8.375 -1.488 5.102 1 98.75 198 VAL B CA 1
ATOM 3677 C C . VAL B 1 198 ? -8 -2.941 4.824 1 98.75 198 VAL B C 1
ATOM 3679 O O . VAL B 1 198 ? -6.82 -3.268 4.684 1 98.75 198 VAL B O 1
ATOM 3682 N N . VAL B 1 199 ? -8.977 -3.816 4.77 1 98.75 199 VAL B N 1
ATOM 3683 C CA . VAL B 1 199 ? -8.781 -5.246 4.562 1 98.75 199 VAL B CA 1
ATOM 3684 C C . VAL B 1 199 ? -9.281 -5.641 3.174 1 98.75 199 VAL B C 1
ATOM 3686 O O . VAL B 1 199 ? -10.438 -5.375 2.824 1 98.75 199 VAL B O 1
ATOM 3689 N N . PHE B 1 200 ? -8.461 -6.211 2.406 1 98.5 200 PHE B N 1
ATOM 3690 C CA . PHE B 1 200 ? -8.82 -6.812 1.127 1 98.5 200 PHE B CA 1
ATOM 3691 C C . PHE B 1 200 ? -8.875 -8.336 1.24 1 98.5 200 PHE B C 1
ATOM 3693 O O . PHE B 1 200 ? -7.859 -8.969 1.527 1 98.5 200 PHE B O 1
ATOM 3700 N N . GLY B 1 201 ? -10.008 -8.852 1.027 1 97.38 201 GLY B N 1
ATOM 3701 C CA . GLY B 1 201 ? -10.172 -10.297 0.983 1 97.38 201 GLY B CA 1
ATOM 3702 C C . GLY B 1 201 ? -10.211 -10.852 -0.429 1 97.38 201 GLY B C 1
ATOM 3703 O O . GLY B 1 201 ? -11.07 -10.477 -1.225 1 97.38 201 GLY B O 1
ATOM 3704 N N . LEU B 1 202 ? -9.258 -11.734 -0.752 1 94.5 202 LEU B N 1
ATOM 3705 C CA . LEU B 1 202 ? -9.211 -12.508 -1.991 1 94.5 202 LEU B CA 1
ATOM 3706 C C . LEU B 1 202 ? -9.359 -14 -1.71 1 94.5 202 LEU B C 1
ATOM 3708 O O . LEU B 1 202 ? -9.219 -14.438 -0.566 1 94.5 202 LEU B O 1
ATOM 3712 N N . PRO B 1 203 ? -9.711 -14.703 -2.828 1 91.25 203 PRO B N 1
ATOM 3713 C CA . PRO B 1 203 ? -9.695 -16.156 -2.586 1 91.25 203 PRO B CA 1
ATOM 3714 C C . PRO B 1 203 ? -8.359 -16.641 -2.049 1 91.25 203 PRO B C 1
ATOM 3716 O O . PRO B 1 203 ? -7.32 -16.438 -2.686 1 91.25 203 PRO B O 1
ATOM 3719 N N . ASN B 1 204 ? -8.367 -17.172 -0.803 1 93.88 204 ASN B N 1
ATOM 3720 C CA . ASN B 1 204 ? -7.262 -17.906 -0.201 1 93.88 204 ASN B CA 1
ATOM 3721 C C . ASN B 1 204 ? -6.191 -16.969 0.341 1 93.88 204 ASN B C 1
ATOM 3723 O O . ASN B 1 204 ? -5.09 -17.406 0.68 1 93.88 204 ASN B O 1
ATOM 3727 N N . GLN B 1 205 ? -6.398 -15.695 0.363 1 96.25 205 GLN B N 1
ATOM 3728 C CA . GLN B 1 205 ? -5.422 -14.766 0.919 1 96.25 205 GLN B CA 1
ATOM 3729 C C . GLN B 1 205 ? -6.086 -13.469 1.372 1 96.25 205 GLN B C 1
ATOM 3731 O O . GLN B 1 205 ? -7.191 -13.148 0.931 1 96.25 205 GLN B O 1
ATOM 3736 N N . THR B 1 206 ? -5.422 -12.773 2.232 1 97.88 206 THR B N 1
ATOM 3737 C CA . THR B 1 206 ? -5.879 -11.477 2.721 1 97.88 206 THR B CA 1
ATOM 3738 C C . THR B 1 206 ? -4.734 -10.469 2.734 1 97.88 206 THR B C 1
ATOM 3740 O O . THR B 1 206 ? -3.6 -10.82 3.062 1 97.88 206 THR B O 1
ATOM 3743 N N . ILE B 1 207 ? -5.023 -9.258 2.332 1 98.38 207 ILE B N 1
ATOM 3744 C CA . ILE B 1 207 ? -4.09 -8.141 2.393 1 98.38 207 ILE B CA 1
ATOM 3745 C C . ILE B 1 207 ? -4.645 -7.051 3.311 1 98.38 207 ILE B C 1
ATOM 3747 O O . ILE B 1 207 ? -5.824 -6.699 3.219 1 98.38 207 ILE B O 1
ATOM 3751 N N . ARG B 1 208 ? -3.861 -6.543 4.219 1 98.69 208 ARG B N 1
ATOM 3752 C CA . ARG B 1 208 ? -4.27 -5.492 5.145 1 98.69 208 ARG B CA 1
ATOM 3753 C C . ARG B 1 208 ? -3.309 -4.309 5.09 1 98.69 208 ARG B C 1
ATOM 3755 O O . ARG B 1 208 ? -2.09 -4.492 5.055 1 98.69 208 ARG B O 1
ATOM 3762 N N . ILE B 1 209 ? -3.816 -3.143 5.004 1 98.75 209 ILE B N 1
ATOM 3763 C CA . ILE B 1 209 ? -3.074 -1.894 5.137 1 98.75 209 ILE B CA 1
ATOM 3764 C C . ILE B 1 209 ? -3.545 -1.144 6.383 1 98.75 209 ILE B C 1
ATOM 3766 O O . ILE B 1 209 ? -4.73 -0.835 6.516 1 98.75 209 ILE B O 1
ATOM 3770 N N . VAL B 1 210 ? -2.654 -0.862 7.27 1 98.69 210 VAL B N 1
ATOM 3771 C CA . VAL B 1 210 ? -3.023 -0.334 8.578 1 98.69 210 VAL B CA 1
ATOM 3772 C C . VAL B 1 210 ? -2.227 0.937 8.867 1 98.69 210 VAL B C 1
ATOM 3774 O O . VAL B 1 210 ? -1.017 0.985 8.633 1 98.69 210 VAL B O 1
ATOM 3777 N N . HIS B 1 211 ? -2.865 1.915 9.336 1 98.56 211 HIS B N 1
ATOM 3778 C CA . HIS B 1 211 ? -2.248 3.121 9.875 1 98.56 211 HIS B CA 1
ATOM 3779 C C . HIS B 1 211 ? -2.693 3.373 11.312 1 98.56 211 HIS B C 1
ATOM 3781 O O . HIS B 1 211 ? -3.887 3.307 11.617 1 98.56 211 HIS B O 1
ATOM 3787 N N . GLU B 1 212 ? -1.782 3.631 12.156 1 97.31 212 GLU B N 1
ATOM 3788 C CA . GLU B 1 212 ? -2.09 3.971 13.539 1 97.31 212 GLU B CA 1
ATOM 3789 C C . GLU B 1 212 ? -1.371 5.246 13.969 1 97.31 212 GLU B C 1
ATOM 3791 O O . GLU B 1 212 ? -0.143 5.328 13.898 1 97.31 212 GLU B O 1
ATOM 3796 N N . SER B 1 213 ? -2.127 6.191 14.383 1 94.56 213 SER B N 1
ATOM 3797 C CA . SER B 1 213 ? -1.573 7.383 15.023 1 94.56 213 SER B CA 1
ATOM 3798 C C . SER B 1 213 ? -1.4 7.18 16.516 1 94.56 213 SER B C 1
ATOM 3800 O O . SER B 1 213 ? -2.336 6.766 17.203 1 94.56 213 SER B O 1
ATOM 3802 N N . HIS B 1 214 ? -0.253 7.484 17.016 1 94.12 214 HIS B N 1
ATOM 3803 C CA . HIS B 1 214 ? 0.018 7.285 18.438 1 94.12 214 HIS B CA 1
ATOM 3804 C C . HIS B 1 214 ? -0.329 8.531 19.25 1 94.12 214 HIS B C 1
ATOM 3806 O O . HIS B 1 214 ? -0.651 8.438 20.438 1 94.12 214 HIS B O 1
ATOM 3812 N N . ASN B 1 215 ? -0.272 9.68 18.609 1 91.5 215 ASN B N 1
ATOM 3813 C CA . ASN B 1 215 ? -0.663 10.953 19.203 1 91.5 215 ASN B CA 1
ATOM 3814 C C . ASN B 1 215 ? -0.837 12.039 18.141 1 91.5 215 ASN B C 1
ATOM 3816 O O . ASN B 1 215 ? -0.59 11.805 16.969 1 91.5 215 ASN B O 1
ATOM 3820 N N . ARG B 1 216 ? -1.238 13.172 18.578 1 89.5 216 ARG B N 1
ATOM 3821 C CA . ARG B 1 216 ? -1.604 14.266 17.688 1 89.5 216 ARG B CA 1
ATOM 3822 C C . ARG B 1 216 ? -0.372 14.859 17 1 89.5 216 ARG B C 1
ATOM 3824 O O . ARG B 1 216 ? -0.488 15.578 16.016 1 89.5 216 ARG B O 1
ATOM 3831 N N . ALA B 1 217 ? 0.785 14.578 17.484 1 94.69 217 ALA B N 1
ATOM 3832 C CA . ALA B 1 217 ? 2.016 15.094 16.891 1 94.69 217 ALA B CA 1
ATOM 3833 C C . ALA B 1 217 ? 2.195 14.57 15.461 1 94.69 217 ALA B C 1
ATOM 3835 O O . ALA B 1 217 ? 2.904 15.18 14.656 1 94.69 217 ALA B O 1
ATOM 3836 N N . ALA B 1 218 ? 1.472 13.484 15.164 1 93.88 218 ALA B N 1
ATOM 3837 C CA . ALA B 1 218 ? 1.502 12.953 13.805 1 93.88 218 ALA B CA 1
ATOM 3838 C C . ALA B 1 218 ? 0.966 13.977 12.805 1 93.88 218 ALA B C 1
ATOM 3840 O O . ALA B 1 218 ? 1.427 14.039 11.664 1 93.88 218 ALA B O 1
ATOM 3841 N N . PHE B 1 219 ? 0.059 14.828 13.234 1 93.75 219 PHE B N 1
ATOM 3842 C CA . PHE B 1 219 ? -0.475 15.867 12.359 1 93.75 219 PHE B CA 1
ATOM 3843 C C . PHE B 1 219 ? 0.589 16.906 12.047 1 93.75 219 PHE B C 1
ATOM 3845 O O . PHE B 1 219 ? 0.674 17.406 10.922 1 93.75 219 PHE B O 1
ATOM 3852 N N . GLY B 1 220 ? 1.374 17.188 13.062 1 95.88 220 GLY B N 1
ATOM 3853 C CA . GLY B 1 220 ? 2.469 18.125 12.859 1 95.88 220 GLY B CA 1
ATOM 3854 C C . GLY B 1 220 ? 3.496 17.641 11.859 1 95.88 220 GLY B C 1
ATOM 3855 O O . GLY B 1 220 ? 3.926 18.391 10.984 1 95.88 220 GLY B O 1
ATOM 3856 N N . GLN B 1 221 ? 3.783 16.391 11.93 1 94.94 221 GLN B N 1
ATOM 3857 C CA . GLN B 1 221 ? 4.727 15.812 10.984 1 94.94 221 GLN B CA 1
ATOM 3858 C C . GLN B 1 221 ? 4.176 15.844 9.562 1 94.94 221 GLN B C 1
ATOM 3860 O O . GLN B 1 221 ? 4.914 16.094 8.609 1 94.94 221 GLN B O 1
ATOM 3865 N N . GLY B 1 222 ? 2.889 15.57 9.508 1 96 222 GLY B N 1
ATOM 3866 C CA . GLY B 1 222 ? 2.246 15.672 8.203 1 96 222 GLY B CA 1
ATOM 3867 C C . GLY B 1 222 ? 2.291 17.062 7.621 1 96 222 GLY B C 1
ATOM 3868 O O . GLY B 1 222 ? 2.564 17.25 6.434 1 96 222 GLY B O 1
ATOM 3869 N N . ALA B 1 223 ? 2.039 18.016 8.453 1 97.19 223 ALA B N 1
ATOM 3870 C CA . ALA B 1 223 ? 2.055 19.406 8.023 1 97.19 223 ALA B CA 1
ATOM 3871 C C . ALA B 1 223 ? 3.453 19.828 7.578 1 97.19 223 ALA B C 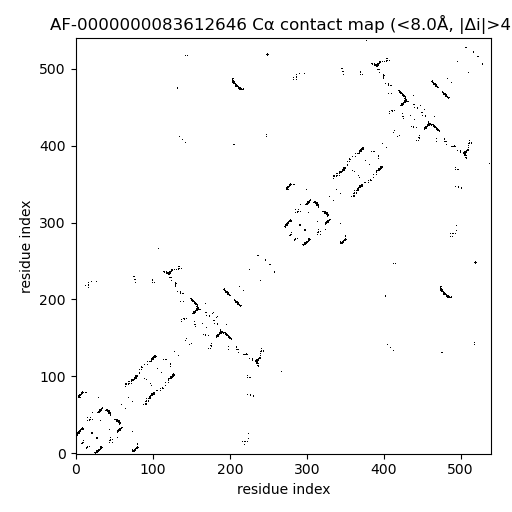1
ATOM 3873 O O . ALA B 1 223 ? 3.605 20.547 6.586 1 97.19 223 ALA B O 1
ATOM 3874 N N . ILE B 1 224 ? 4.43 19.406 8.297 1 96.81 224 ILE B N 1
ATOM 3875 C CA . ILE B 1 224 ? 5.816 19.703 7.949 1 96.81 224 ILE B CA 1
ATOM 3876 C C . ILE B 1 224 ? 6.164 19.047 6.613 1 96.81 224 ILE B C 1
ATOM 3878 O O . ILE B 1 224 ? 6.762 19.688 5.742 1 96.81 224 ILE B O 1
ATOM 3882 N N . TYR B 1 225 ? 5.723 17.844 6.465 1 95.56 225 TYR B N 1
ATOM 3883 C CA . TYR B 1 225 ? 5.926 17.156 5.195 1 95.56 225 TYR B CA 1
ATOM 3884 C C . TYR B 1 225 ? 5.309 17.938 4.043 1 95.56 225 TYR B C 1
ATOM 3886 O O . TYR B 1 225 ? 5.969 18.188 3.031 1 95.56 225 TYR B O 1
ATOM 3894 N N . ALA B 1 226 ? 4.125 18.328 4.223 1 97.31 226 ALA B N 1
ATOM 3895 C CA . ALA B 1 226 ? 3.395 19.078 3.205 1 97.31 226 ALA B CA 1
ATOM 3896 C C . ALA B 1 226 ? 4.098 20.391 2.889 1 97.31 226 ALA B C 1
ATOM 3898 O O . ALA B 1 226 ? 4.184 20.797 1.726 1 97.31 226 ALA B O 1
ATOM 3899 N N . SER B 1 227 ? 4.609 21.016 3.891 1 97.88 227 SER B N 1
ATOM 3900 C CA . SER B 1 227 ? 5.289 22.297 3.727 1 97.88 227 SER B CA 1
ATOM 3901 C C . SER B 1 227 ? 6.566 22.156 2.908 1 97.88 227 SER B C 1
ATOM 3903 O O . SER B 1 227 ? 6.836 22.953 2.01 1 97.88 227 SER B O 1
ATOM 3905 N N . LYS B 1 228 ? 7.301 21.141 3.191 1 96.5 228 LYS B N 1
ATOM 3906 C CA . LYS B 1 228 ? 8.531 20.891 2.445 1 96.5 228 LYS B CA 1
ATOM 3907 C C . LYS B 1 228 ? 8.227 20.5 0.998 1 96.5 228 LYS B C 1
ATOM 3909 O O . LYS B 1 228 ? 8.875 20.984 0.073 1 96.5 228 LYS B O 1
ATOM 3914 N N . TRP B 1 229 ? 7.215 19.734 0.809 1 95 229 TRP B N 1
ATOM 3915 C CA . TRP B 1 229 ? 6.84 19.25 -0.517 1 95 229 TRP B CA 1
ATOM 3916 C C . TRP B 1 229 ? 6.355 20.391 -1.395 1 95 229 TRP B C 1
ATOM 3918 O O . TRP B 1 229 ? 6.734 20.5 -2.564 1 95 229 TRP B O 1
ATOM 3928 N N . ILE B 1 230 ? 5.617 21.297 -0.813 1 96.88 230 ILE B N 1
ATOM 3929 C CA . ILE B 1 230 ? 4.922 22.312 -1.601 1 96.88 230 ILE B CA 1
ATOM 3930 C C . ILE B 1 230 ? 5.914 23.391 -2.037 1 96.88 230 ILE B C 1
ATOM 3932 O O . ILE B 1 230 ? 5.621 24.172 -2.943 1 96.88 230 ILE B O 1
ATOM 3936 N N . MET B 1 231 ? 7.062 23.516 -1.382 1 96.06 231 MET B N 1
ATOM 3937 C CA . MET B 1 231 ? 8.078 24.516 -1.708 1 96.06 231 MET B CA 1
ATOM 3938 C C . MET B 1 231 ? 8.523 24.391 -3.162 1 96.06 231 MET B C 1
ATOM 3940 O O . MET B 1 231 ? 8.844 25.391 -3.809 1 96.06 231 MET B O 1
ATOM 3944 N N . GLY B 1 232 ? 8.453 23.172 -3.732 1 92.25 232 GLY B N 1
ATOM 3945 C CA . GLY B 1 232 ? 8.922 22.938 -5.09 1 92.25 232 GLY B CA 1
ATOM 3946 C C . GLY B 1 232 ? 7.793 22.891 -6.109 1 92.25 232 GLY B C 1
ATOM 3947 O O . GLY B 1 232 ? 8 22.516 -7.262 1 92.25 232 GLY B O 1
ATOM 3948 N N . LYS B 1 233 ? 6.66 23.359 -5.719 1 94.44 233 LYS B N 1
ATOM 3949 C CA . LYS B 1 233 ? 5.508 23.234 -6.605 1 94.44 233 LYS B CA 1
ATOM 3950 C C . LYS B 1 233 ? 5.094 24.578 -7.176 1 94.44 233 LYS B C 1
ATOM 3952 O O . LYS B 1 233 ? 5.27 25.625 -6.523 1 94.44 233 LYS B O 1
ATOM 3957 N N . GLU B 1 234 ? 4.582 24.562 -8.336 1 94.94 234 GLU B N 1
ATOM 3958 C CA . GLU B 1 234 ? 4.02 25.734 -8.977 1 94.94 234 GLU B CA 1
ATOM 3959 C C . GLU B 1 234 ? 2.604 26.016 -8.484 1 94.94 234 GLU B C 1
ATOM 3961 O O . GLU B 1 234 ? 2.062 25.266 -7.676 1 94.94 234 GLU B O 1
ATOM 3966 N N . THR B 1 235 ? 2.045 27.094 -9.039 1 96.88 235 THR B N 1
ATOM 3967 C CA . THR B 1 235 ? 0.685 27.453 -8.664 1 96.88 235 THR B CA 1
ATOM 3968 C C . THR B 1 235 ? -0.284 26.312 -8.961 1 96.88 235 THR B C 1
ATOM 3970 O O . THR B 1 235 ? -0.118 25.594 -9.945 1 96.88 235 THR B O 1
ATOM 3973 N N . GLY B 1 236 ? -1.212 26.125 -8.055 1 96.06 236 GLY B N 1
ATOM 3974 C CA . GLY B 1 236 ? -2.188 25.062 -8.172 1 96.06 236 GLY B CA 1
ATOM 3975 C C . GLY B 1 236 ? -2.717 24.578 -6.836 1 96.06 236 GLY B C 1
ATOM 3976 O O . GLY B 1 236 ? -2.201 24.969 -5.785 1 96.06 236 GLY B O 1
ATOM 3977 N N . ILE B 1 237 ? -3.736 23.828 -6.91 1 96.12 237 ILE B N 1
ATOM 3978 C CA . ILE B 1 237 ? -4.309 23.234 -5.711 1 96.12 237 ILE B CA 1
ATOM 3979 C C . ILE B 1 237 ? -3.959 21.75 -5.648 1 96.12 237 ILE B C 1
ATOM 3981 O O . ILE B 1 237 ? -4.094 21.031 -6.645 1 96.12 237 ILE B O 1
ATOM 3985 N N . TYR B 1 238 ? -3.408 21.359 -4.484 1 95.19 238 TYR B N 1
ATOM 3986 C CA . TYR B 1 238 ? -2.926 20 -4.27 1 95.19 238 TYR B CA 1
ATOM 3987 C C . TYR B 1 238 ? -3.551 19.391 -3.018 1 95.19 238 TYR B C 1
ATOM 3989 O O . TYR B 1 238 ? -4.152 20.109 -2.209 1 95.19 238 TYR B O 1
ATOM 3997 N N . SER B 1 239 ? -3.447 18.109 -2.932 1 94.56 239 SER B N 1
ATOM 3998 C CA . SER B 1 239 ? -3.797 17.359 -1.731 1 94.56 239 SER B CA 1
ATOM 3999 C C . SER B 1 239 ? -2.654 16.453 -1.296 1 94.56 239 SER B C 1
ATOM 4001 O O . SER B 1 239 ? -1.713 16.219 -2.057 1 94.56 239 SER B O 1
ATOM 4003 N N . MET B 1 240 ? -2.732 16.031 -0.086 1 95.31 240 MET B N 1
ATOM 4004 C CA . MET B 1 240 ? -1.722 15.086 0.38 1 95.31 240 MET B CA 1
ATOM 4005 C C . MET B 1 240 ? -1.761 13.805 -0.439 1 95.31 240 MET B C 1
ATOM 4007 O O . MET B 1 240 ? -0.718 13.219 -0.732 1 95.31 240 MET B O 1
ATOM 4011 N N . GLU B 1 241 ? -2.947 13.352 -0.759 1 91.5 241 GLU B N 1
ATOM 4012 C CA . GLU B 1 241 ? -3.092 12.172 -1.607 1 91.5 241 GLU B CA 1
ATOM 4013 C C . GLU B 1 241 ? -2.34 12.344 -2.924 1 91.5 241 GLU B C 1
ATOM 4015 O O . GLU B 1 241 ? -1.6 11.453 -3.342 1 91.5 241 GLU B O 1
ATOM 4020 N N . GLN B 1 242 ? -2.529 13.523 -3.488 1 88.62 242 GLN B N 1
ATOM 4021 C CA . GLN B 1 242 ? -1.857 13.82 -4.75 1 88.62 242 GLN B CA 1
ATOM 4022 C C . GLN B 1 242 ? -0.343 13.875 -4.566 1 88.62 242 GLN B C 1
ATOM 4024 O O . GLN B 1 242 ? 0.407 13.367 -5.406 1 88.62 242 GLN B O 1
ATOM 4029 N N . ALA B 1 243 ? 0.059 14.539 -3.529 1 92.69 243 ALA B N 1
ATOM 4030 C CA . ALA B 1 243 ? 1.488 14.625 -3.244 1 92.69 243 ALA B CA 1
ATOM 4031 C C . ALA B 1 243 ? 2.119 13.242 -3.174 1 92.69 243 ALA B C 1
ATOM 4033 O O . ALA B 1 243 ? 3.16 12.992 -3.785 1 92.69 243 ALA B O 1
ATOM 4034 N N . LEU B 1 244 ? 1.451 12.305 -2.525 1 93.38 244 LEU B N 1
ATOM 4035 C CA . LEU B 1 244 ? 1.993 10.961 -2.34 1 93.38 244 LEU B CA 1
ATOM 4036 C C . LEU B 1 244 ? 1.87 10.141 -3.623 1 93.38 244 LEU B C 1
ATOM 4038 O O . LEU B 1 244 ? 2.756 9.344 -3.941 1 93.38 244 LEU B O 1
ATOM 4042 N N . SER B 1 245 ? 0.762 10.328 -4.328 1 90.06 245 SER B N 1
ATOM 4043 C CA . SER B 1 245 ? 0.578 9.625 -5.59 1 90.06 245 SER B CA 1
ATOM 4044 C C . SER B 1 245 ? 1.694 9.953 -6.574 1 90.06 245 SER B C 1
ATOM 4046 O O . SER B 1 245 ? 2.168 9.078 -7.301 1 90.06 245 SER B O 1
ATOM 4048 N N . LEU B 1 246 ? 2.115 11.188 -6.598 1 86.31 246 LEU B N 1
ATOM 4049 C CA . LEU B 1 246 ? 3.178 11.641 -7.492 1 86.31 246 LEU B CA 1
ATOM 4050 C C . LEU B 1 246 ? 4.504 10.977 -7.137 1 86.31 246 LEU B C 1
ATOM 4052 O O . LEU B 1 246 ? 5.281 10.609 -8.023 1 86.31 246 LEU B O 1
ATOM 4056 N N . ILE B 1 247 ? 4.684 10.773 -5.891 1 85.31 247 ILE B N 1
ATOM 4057 C CA . ILE B 1 247 ? 5.914 10.133 -5.445 1 85.31 247 ILE B CA 1
ATOM 4058 C C . ILE B 1 247 ? 5.863 8.641 -5.773 1 85.31 247 ILE B C 1
ATOM 4060 O O . ILE B 1 247 ? 6.844 8.07 -6.258 1 85.31 247 ILE B O 1
ATOM 4064 N N . MET B 1 248 ? 4.727 8 -5.594 1 86.31 248 MET B N 1
ATOM 4065 C CA . MET B 1 248 ? 4.547 6.57 -5.812 1 86.31 248 MET B CA 1
ATOM 4066 C C . MET B 1 248 ? 4.68 6.227 -7.293 1 86.31 248 MET B C 1
ATOM 4068 O O . MET B 1 248 ? 5.172 5.156 -7.645 1 86.31 248 MET B O 1
ATOM 4072 N N . SER B 1 249 ? 4.199 7.086 -8.203 1 79.75 249 SER B N 1
ATOM 4073 C CA . SER B 1 249 ? 4.227 6.828 -9.641 1 79.75 249 SER B CA 1
ATOM 4074 C C . SER B 1 249 ? 5.586 7.176 -10.234 1 79.75 249 SER B C 1
ATOM 4076 O O . SER B 1 249 ? 5.859 6.852 -11.398 1 79.75 249 SER B O 1
ATOM 4078 N N . GLY B 1 250 ? 6.457 7.539 -9.492 1 70.12 250 GLY B N 1
ATOM 4079 C CA . GLY B 1 250 ? 7.75 7.957 -10.008 1 70.12 250 GLY B CA 1
ATOM 4080 C C . GLY B 1 250 ? 7.68 9.219 -10.852 1 70.12 250 GLY B C 1
ATOM 4081 O O . GLY B 1 250 ? 8.633 9.555 -11.555 1 70.12 250 GLY B O 1
ATOM 4082 N N . GLU B 1 251 ? 6.359 9.688 -11.234 1 58.97 251 GLU B N 1
ATOM 4083 C CA . GLU B 1 251 ? 6.203 10.914 -12 1 58.97 251 GLU B CA 1
ATOM 4084 C C . GLU B 1 251 ? 6.688 12.133 -11.211 1 58.97 251 GLU B C 1
ATOM 4086 O O . GLU B 1 251 ? 6.223 12.383 -10.102 1 58.97 251 GLU B O 1
ATOM 4091 N N . GLU B 1 252 ? 7.824 12.344 -11.156 1 47.09 252 GLU B N 1
ATOM 4092 C CA . GLU B 1 252 ? 8.094 13.656 -10.578 1 47.09 252 GLU B CA 1
ATOM 4093 C C . GLU B 1 252 ? 7.031 14.672 -11.008 1 47.09 252 GLU B C 1
ATOM 4095 O O . GLU B 1 252 ? 6.18 14.367 -11.844 1 47.09 252 GLU B O 1
ATOM 4100 N N . ASP B 1 253 ? 7.211 16.109 -10.984 1 39.5 253 ASP B N 1
ATOM 4101 C CA . ASP B 1 253 ? 6.461 17.359 -11.094 1 39.5 253 ASP B CA 1
ATOM 4102 C C . ASP B 1 253 ? 5.559 17.359 -12.32 1 39.5 253 ASP B C 1
ATOM 4104 O O . ASP B 1 253 ? 5.918 17.906 -13.359 1 39.5 253 ASP B O 1
ATOM 4108 N N . LEU B 1 254 ? 4.816 16.438 -12.773 1 33.53 254 LEU B N 1
ATOM 4109 C CA . LEU B 1 254 ? 4.09 16.906 -13.953 1 33.53 254 LEU B CA 1
ATOM 4110 C C . LEU B 1 254 ? 2.941 17.828 -13.555 1 33.53 254 LEU B C 1
ATOM 4112 O O . LEU B 1 254 ? 2.252 17.562 -12.562 1 33.53 254 LEU B O 1
ATOM 4116 N N . GLU B 1 255 ? 2.717 19 -13.992 1 32.56 255 GLU B N 1
ATOM 4117 C CA . GLU B 1 255 ? 1.847 20.172 -13.93 1 32.56 255 GLU B CA 1
ATOM 4118 C C . GLU B 1 255 ? 0.376 19.781 -14.008 1 32.56 255 GLU B C 1
ATOM 4120 O O . GLU B 1 255 ? -0.499 20.516 -13.562 1 32.56 255 GLU B O 1
ATOM 4125 N N . LYS B 1 256 ? -0.166 18.625 -14.703 1 33.25 256 LYS B N 1
ATOM 4126 C CA . LYS B 1 256 ? -1.456 18.719 -15.375 1 33.25 256 LYS B CA 1
ATOM 4127 C C . LYS B 1 256 ? -2.604 18.406 -14.422 1 33.25 256 LYS B C 1
ATOM 4129 O O . LYS B 1 256 ? -3.773 18.578 -14.766 1 33.25 256 LYS B O 1
ATOM 4134 N N . ASP B 1 257 ? -2.627 17.609 -13.391 1 32.38 257 ASP B N 1
ATOM 4135 C CA . ASP B 1 257 ? -3.873 17.016 -12.914 1 32.38 257 ASP B CA 1
ATOM 4136 C C . ASP B 1 257 ? -4.527 17.875 -11.844 1 32.38 257 ASP B C 1
ATOM 4138 O O . ASP B 1 257 ? -5.477 17.453 -11.188 1 32.38 257 ASP B O 1
ATOM 4142 N N . ALA B 1 258 ? -4.242 19.031 -11.469 1 32.84 258 ALA B N 1
ATOM 4143 C CA . ALA B 1 258 ? -4.953 19.828 -10.469 1 32.84 258 ALA B CA 1
ATOM 4144 C C . ALA B 1 258 ? -6.43 19.969 -10.828 1 32.84 258 ALA B C 1
ATOM 4146 O O . ALA B 1 258 ? -7.262 20.234 -9.953 1 32.84 258 ALA B O 1
ATOM 4147 N N . GLU B 1 259 ? -6.848 19.891 -12.023 1 29.64 259 GLU B N 1
ATOM 4148 C CA . GLU B 1 259 ? -8.203 20.25 -12.422 1 29.64 259 GLU B CA 1
ATOM 4149 C C . GLU B 1 259 ? -9.211 19.188 -11.992 1 29.64 259 GLU B C 1
ATOM 4151 O O . GLU B 1 259 ? -10.406 19.484 -11.867 1 29.64 259 GLU B O 1
ATOM 4156 N N . ARG B 1 260 ? -8.836 18.016 -11.961 1 31.92 260 ARG B N 1
ATOM 4157 C CA . ARG B 1 260 ? -9.883 17.031 -11.758 1 31.92 260 ARG B CA 1
ATOM 4158 C C . ARG B 1 260 ? -10.391 17.062 -10.32 1 31.92 260 ARG B C 1
ATOM 4160 O O . ARG B 1 260 ? -11.531 16.656 -10.047 1 31.92 260 ARG B O 1
ATOM 4167 N N . PHE B 1 261 ? -9.633 17.438 -9.367 1 32.81 261 PHE B N 1
ATOM 4168 C CA . PHE B 1 261 ? -10.047 17.312 -7.98 1 32.81 261 PHE B CA 1
ATOM 4169 C C . PHE B 1 261 ? -11.164 18.297 -7.656 1 32.81 261 PHE B C 1
ATOM 4171 O O . PHE B 1 261 ? -11.938 18.078 -6.719 1 32.81 261 PHE B O 1
ATOM 4178 N N . ILE B 1 262 ? -11.219 19.391 -8.281 1 33.34 262 ILE B N 1
ATOM 4179 C CA . ILE B 1 262 ? -12.258 20.344 -7.902 1 33.34 262 ILE B CA 1
ATOM 4180 C C . ILE B 1 262 ? -13.633 19.766 -8.234 1 33.34 262 ILE B C 1
ATOM 4182 O O . ILE B 1 262 ? -14.633 20.141 -7.617 1 33.34 262 ILE B O 1
ATOM 4186 N N . ALA B 1 263 ? -13.742 18.969 -9.219 1 34.19 263 ALA B N 1
ATOM 4187 C CA . ALA B 1 263 ? -15.086 18.625 -9.672 1 34.19 263 ALA B CA 1
ATOM 4188 C C . ALA B 1 263 ? -15.781 17.703 -8.68 1 34.19 263 ALA B C 1
ATOM 4190 O O . ALA B 1 263 ? -17.016 17.734 -8.562 1 34.19 263 ALA B O 1
ATOM 4191 N N . ASP B 1 264 ? -15.094 16.703 -8.078 1 32.72 264 ASP B N 1
ATOM 4192 C CA . ASP B 1 264 ? -15.844 15.648 -7.398 1 32.72 264 ASP B CA 1
ATOM 4193 C C . ASP B 1 264 ? -16.062 16 -5.93 1 32.72 264 ASP B C 1
ATOM 4195 O O . ASP B 1 264 ? -16.438 15.133 -5.133 1 32.72 264 ASP B O 1
ATOM 4199 N N . VAL B 1 265 ? -15.594 17.125 -5.523 1 32.38 265 VAL B N 1
ATOM 4200 C CA . VAL B 1 265 ? -16.062 17.547 -4.203 1 32.38 265 VAL B CA 1
ATOM 4201 C C . VAL B 1 265 ? -17.562 17.781 -4.238 1 32.38 265 VAL B C 1
ATOM 4203 O O . VAL B 1 265 ? -18.047 18.656 -4.973 1 32.38 265 VAL B O 1
ATOM 4206 N N . PRO B 1 266 ? -18.312 16.781 -3.777 1 31.33 266 PRO B N 1
ATOM 4207 C CA . PRO B 1 266 ? -19.766 17.047 -3.785 1 31.33 266 PRO B CA 1
ATOM 4208 C C . PRO B 1 266 ? -20.109 18.391 -3.133 1 31.33 266 PRO B C 1
ATOM 4210 O O . PRO B 1 266 ? -19.656 18.672 -2.021 1 31.33 266 PRO B O 1
ATOM 4213 N N . ILE B 1 267 ? -20.391 19.438 -3.963 1 26.77 267 ILE B N 1
ATOM 4214 C CA . ILE B 1 267 ? -21.109 20.609 -3.518 1 26.77 267 ILE B CA 1
ATOM 4215 C C . ILE B 1 267 ? -22.484 20.219 -2.979 1 26.77 267 ILE B C 1
ATOM 4217 O O . ILE B 1 267 ? -23.312 19.688 -3.717 1 26.77 267 ILE B O 1
ATOM 4221 N N . LYS B 1 268 ? -22.547 19.797 -1.793 1 28.16 268 LYS B N 1
ATOM 4222 C CA . LYS B 1 268 ? -23.891 19.688 -1.228 1 28.16 268 LYS B CA 1
ATOM 4223 C C . LYS B 1 268 ? -24.703 20.969 -1.482 1 28.16 268 LYS B C 1
ATOM 4225 O O . LYS B 1 268 ? -24.328 22.047 -1.016 1 28.16 268 LYS B O 1
ATOM 4230 N N . THR B 1 269 ? -25.266 20.938 -2.639 1 21.47 269 THR B N 1
ATOM 4231 C CA . THR B 1 269 ? -26.312 21.922 -2.842 1 21.47 269 THR B CA 1
ATOM 4232 C C . THR B 1 269 ? -27.312 21.891 -1.698 1 21.47 269 THR B C 1
ATOM 4234 O O . THR B 1 269 ? -27.828 20.828 -1.351 1 21.47 269 THR B O 1
ATOM 4237 N N . SER B 1 270 ? -27.297 22.906 -0.884 1 21.27 270 SER B N 1
ATOM 4238 C CA . SER B 1 270 ? -28.562 23.125 -0.205 1 21.27 270 SER B CA 1
ATOM 4239 C C . SER B 1 270 ? -29.719 23.188 -1.199 1 21.27 270 SER B C 1
ATOM 4241 O O . SER B 1 270 ? -29.578 23.734 -2.295 1 21.27 270 SER B O 1
#